Protein AF-A0A812NW18-F1 (afdb_monomer_lite)

Structure (mmCIF, N/CA/C/O backbone):
data_AF-A0A812NW18-F1
#
_entry.id   AF-A0A812NW18-F1
#
loop_
_atom_site.group_PDB
_atom_site.id
_atom_site.type_symbol
_atom_site.label_atom_id
_atom_site.label_alt_id
_atom_site.label_comp_id
_atom_site.label_asym_id
_atom_site.label_entity_id
_atom_site.label_seq_id
_atom_site.pdbx_PDB_ins_code
_atom_site.Cartn_x
_atom_site.Cartn_y
_atom_site.Cartn_z
_atom_site.occupancy
_atom_site.B_iso_or_equiv
_atom_site.auth_seq_id
_atom_site.auth_comp_id
_atom_site.auth_asym_id
_atom_site.auth_atom_id
_atom_site.pdbx_PDB_model_num
ATOM 1 N N . MET A 1 1 ? 3.465 5.491 26.038 1.00 51.78 1 MET A N 1
ATOM 2 C CA . MET A 1 1 ? 4.762 5.445 26.756 1.00 51.78 1 MET A CA 1
ATOM 3 C C . MET A 1 1 ? 4.554 4.646 28.031 1.00 51.78 1 MET A C 1
ATOM 5 O O . MET A 1 1 ? 3.564 4.897 28.698 1.00 51.78 1 MET A O 1
ATOM 9 N N . THR A 1 2 ? 5.382 3.649 28.348 1.00 54.34 2 THR A N 1
ATOM 10 C CA . THR A 1 2 ? 5.263 2.959 29.645 1.00 54.34 2 THR A CA 1
ATOM 11 C C . THR A 1 2 ? 6.232 3.608 30.607 1.00 54.34 2 THR A C 1
ATOM 13 O O . THR A 1 2 ? 7.411 3.721 30.298 1.00 54.34 2 THR A O 1
ATOM 16 N N . ALA A 1 3 ? 5.754 4.043 31.760 1.00 58.03 3 ALA A N 1
ATOM 17 C CA . ALA A 1 3 ? 6.538 4.923 32.607 1.00 58.03 3 ALA A CA 1
ATOM 18 C C . ALA A 1 3 ? 7.712 4.228 33.348 1.00 58.03 3 ALA A C 1
ATOM 20 O O . ALA A 1 3 ? 8.615 4.908 33.814 1.00 58.03 3 ALA A O 1
ATOM 21 N N . GLN A 1 4 ? 7.802 2.887 33.301 1.00 63.22 4 GLN A N 1
ATOM 22 C CA . GLN A 1 4 ? 8.951 2.071 33.760 1.00 63.22 4 GLN A CA 1
ATOM 23 C C . GLN A 1 4 ? 10.207 2.141 32.859 1.00 63.22 4 GLN A C 1
ATOM 25 O O . GLN A 1 4 ? 11.144 1.357 33.018 1.00 63.22 4 GLN A O 1
ATOM 30 N N . GLU A 1 5 ? 10.218 2.995 31.840 1.00 73.50 5 GLU A N 1
ATOM 31 C CA . GLU A 1 5 ? 11.325 3.086 30.887 1.00 73.50 5 GLU A CA 1
ATOM 32 C C . GLU A 1 5 ? 12.538 3.833 31.470 1.00 73.50 5 GLU A C 1
ATOM 34 O O . GLU A 1 5 ? 12.393 4.742 32.289 1.00 73.50 5 GLU A O 1
ATOM 39 N N . SER A 1 6 ? 13.750 3.449 31.041 1.00 80.44 6 SER A N 1
ATOM 40 C CA . SER A 1 6 ? 14.982 4.145 31.436 1.00 80.44 6 SER A CA 1
ATOM 41 C C . SER A 1 6 ? 14.995 5.581 30.911 1.00 80.44 6 SER A C 1
ATOM 43 O O . SER A 1 6 ? 14.313 5.892 29.929 1.00 80.44 6 SER A O 1
ATOM 45 N N . PHE A 1 7 ? 15.821 6.442 31.514 1.00 82.44 7 PHE A N 1
ATOM 46 C CA . PHE A 1 7 ? 15.971 7.829 31.068 1.00 82.44 7 PHE A CA 1
ATOM 47 C C . PHE A 1 7 ? 16.312 7.921 29.570 1.00 82.44 7 PHE A C 1
ATOM 49 O O . PHE A 1 7 ? 15.701 8.698 28.850 1.00 82.44 7 PHE A O 1
ATOM 56 N N . GLU A 1 8 ? 17.209 7.074 29.057 1.00 82.38 8 GLU A N 1
ATOM 57 C CA . GLU A 1 8 ? 17.593 7.110 27.634 1.00 82.38 8 GLU A CA 1
ATOM 58 C C . GLU A 1 8 ? 16.421 6.729 26.723 1.00 82.38 8 GLU A C 1
ATOM 60 O O . GLU A 1 8 ? 16.271 7.254 25.619 1.00 82.38 8 GLU A O 1
ATOM 65 N N . THR A 1 9 ? 15.582 5.801 27.189 1.00 84.12 9 THR A N 1
ATOM 66 C CA . THR A 1 9 ? 14.423 5.335 26.429 1.00 84.12 9 THR A CA 1
ATOM 67 C C . THR A 1 9 ? 13.355 6.421 26.363 1.00 84.12 9 THR A C 1
ATOM 69 O O . THR A 1 9 ? 12.805 6.657 25.286 1.00 84.12 9 THR A O 1
ATOM 72 N N . ILE A 1 10 ? 13.065 7.092 27.484 1.00 85.88 10 ILE A N 1
ATOM 73 C CA . ILE A 1 10 ? 12.075 8.173 27.492 1.00 85.88 10 ILE A CA 1
ATOM 74 C C . ILE A 1 10 ? 12.603 9.410 26.758 1.00 85.88 10 ILE A C 1
ATOM 76 O O . ILE A 1 10 ? 11.870 9.980 25.953 1.00 85.88 10 ILE A O 1
ATOM 80 N N . GLN A 1 11 ? 13.889 9.742 26.926 1.00 87.44 11 GLN A N 1
ATOM 81 C CA . GLN A 1 11 ? 14.554 10.835 26.218 1.00 87.44 11 GLN A CA 1
ATOM 82 C C . GLN A 1 11 ? 14.442 10.648 24.705 1.00 87.44 11 GLN A C 1
ATOM 84 O O . GLN A 1 11 ? 13.930 11.525 24.025 1.00 87.44 11 GLN A O 1
ATOM 89 N N . SER A 1 12 ? 14.815 9.480 24.170 1.00 87.31 12 SER A N 1
ATOM 90 C CA . SER A 1 12 ? 14.732 9.226 22.724 1.00 87.31 12 SER A CA 1
ATOM 91 C C . SER A 1 12 ? 13.312 9.402 22.166 1.00 87.31 12 SER A C 1
ATOM 93 O O . SER A 1 12 ? 13.140 9.821 21.016 1.00 87.31 12 SER A O 1
ATOM 95 N N . LYS A 1 13 ? 12.285 9.086 22.962 1.00 88.12 13 LYS A N 1
ATOM 96 C CA . LYS A 1 13 ? 10.887 9.284 22.565 1.00 88.12 13 LYS A CA 1
ATOM 97 C C . LYS A 1 13 ? 10.479 10.751 22.624 1.00 88.12 13 LYS A C 1
ATOM 99 O O . LYS A 1 13 ? 9.786 11.201 21.715 1.00 88.12 13 LYS A O 1
ATOM 104 N N . PHE A 1 14 ? 10.905 11.477 23.656 1.00 91.19 14 PHE A N 1
ATOM 105 C CA . PHE A 1 14 ? 10.688 12.918 23.756 1.00 91.19 14 PHE A CA 1
ATOM 106 C C . PHE A 1 14 ? 11.392 13.656 22.626 1.00 91.19 14 PHE A C 1
ATOM 108 O O . PHE A 1 14 ? 10.733 14.440 21.961 1.00 91.19 14 PHE A O 1
ATOM 115 N N . ASP A 1 15 ? 12.642 13.316 22.315 1.00 91.69 15 ASP A N 1
ATOM 116 C CA . ASP A 1 15 ? 13.401 13.905 21.208 1.00 91.69 15 ASP A CA 1
ATOM 117 C C . ASP A 1 15 ? 12.676 13.714 19.867 1.00 91.69 15 ASP A C 1
ATOM 119 O O . ASP A 1 15 ? 12.587 14.635 19.060 1.00 91.69 15 ASP A O 1
ATOM 123 N N . THR A 1 16 ? 12.091 12.533 19.633 1.00 91.12 16 THR A N 1
ATOM 124 C CA . THR A 1 16 ? 11.327 12.265 18.400 1.00 91.12 16 THR A CA 1
ATOM 125 C C . THR A 1 16 ? 10.099 13.175 18.288 1.00 91.12 16 THR A C 1
ATOM 127 O O . THR A 1 16 ? 9.814 13.703 17.214 1.00 91.12 16 THR A O 1
ATOM 130 N N . PHE A 1 17 ? 9.372 13.368 19.391 1.00 90.38 17 PHE A N 1
ATOM 131 C CA . PHE A 1 17 ? 8.205 14.251 19.437 1.00 90.38 17 PHE A CA 1
ATOM 132 C C . PHE A 1 17 ? 8.601 15.733 19.329 1.00 90.38 17 PHE A C 1
ATOM 134 O O . PHE A 1 17 ? 8.029 16.470 18.529 1.00 90.38 17 PHE A O 1
ATOM 141 N N . HIS A 1 18 ? 9.617 16.137 20.089 1.00 95.88 18 HIS A N 1
ATOM 142 C CA . HIS A 1 18 ? 10.209 17.474 20.139 1.00 95.88 18 HIS A CA 1
ATOM 143 C C . HIS A 1 18 ? 10.646 17.941 18.748 1.00 95.88 18 HIS A C 1
ATOM 145 O O . HIS A 1 18 ? 10.137 18.938 18.237 1.00 95.88 18 HIS A O 1
ATOM 151 N N . VAL A 1 19 ? 11.484 17.158 18.062 1.00 94.44 19 VAL A N 1
ATOM 152 C CA . VAL A 1 19 ? 11.939 17.469 16.695 1.00 94.44 19 VAL A CA 1
ATOM 153 C C . VAL A 1 19 ? 10.773 17.514 15.700 1.00 94.44 19 VAL A C 1
ATOM 155 O O . VAL A 1 19 ? 10.776 18.324 14.768 1.00 94.44 19 VAL A O 1
ATOM 158 N N . GLY A 1 20 ? 9.748 16.681 15.898 1.00 93.69 20 GLY A N 1
ATOM 159 C CA . GLY A 1 20 ? 8.535 16.703 15.082 1.00 93.69 20 GLY A CA 1
ATOM 160 C C . GLY A 1 20 ? 7.824 18.058 15.118 1.00 93.69 20 GLY A C 1
ATOM 161 O O . GLY A 1 20 ? 7.426 18.566 14.075 1.00 93.69 20 GLY A O 1
ATOM 162 N N . ILE A 1 21 ? 7.706 18.689 16.287 1.00 94.31 21 ILE A N 1
ATOM 163 C CA . ILE A 1 21 ? 7.068 20.010 16.393 1.00 94.31 21 ILE A CA 1
ATOM 164 C C . ILE A 1 21 ? 7.940 21.102 15.771 1.00 94.31 21 ILE A C 1
ATOM 166 O O . ILE A 1 21 ? 7.423 21.912 15.007 1.00 94.31 21 ILE A O 1
ATOM 170 N N . HIS A 1 22 ? 9.254 21.080 16.005 1.00 96.75 22 HIS A N 1
ATOM 171 C CA . HIS A 1 22 ? 10.187 22.005 15.350 1.00 96.75 22 HIS A CA 1
ATOM 172 C C . HIS A 1 22 ? 10.054 21.988 13.820 1.00 96.75 22 HIS A C 1
ATOM 174 O O . HIS A 1 22 ? 9.924 23.032 13.183 1.00 96.75 22 HIS A O 1
ATOM 180 N N . THR A 1 23 ? 10.048 20.790 13.232 1.00 94.69 23 THR A N 1
ATOM 181 C CA . THR A 1 23 ? 9.949 20.617 11.775 1.00 94.69 23 THR A CA 1
ATOM 182 C C . THR A 1 23 ? 8.574 20.982 11.222 1.00 94.69 23 THR A C 1
ATOM 184 O O . THR A 1 23 ? 8.502 21.562 10.141 1.00 94.69 23 THR A O 1
ATOM 187 N N . ASN A 1 24 ? 7.498 20.694 11.959 1.00 93.94 24 ASN A N 1
ATOM 188 C CA . ASN A 1 24 ? 6.132 20.960 11.507 1.00 93.94 24 ASN A CA 1
ATOM 189 C C . ASN A 1 24 ? 5.719 22.434 11.622 1.00 93.94 24 ASN A C 1
ATOM 191 O O . ASN A 1 24 ? 4.969 22.895 10.769 1.00 93.94 24 ASN A O 1
ATOM 195 N N . VAL A 1 25 ? 6.189 23.169 12.639 1.00 95.31 25 VAL A N 1
ATOM 196 C CA . VAL A 1 25 ? 5.916 24.617 12.762 1.00 95.31 25 VAL A CA 1
ATOM 197 C C . VAL A 1 25 ? 6.655 25.409 11.674 1.00 95.31 25 VAL A C 1
ATOM 199 O O . VAL A 1 25 ? 6.145 26.408 11.177 1.00 95.31 25 VAL A O 1
ATOM 202 N N . GLY A 1 26 ? 7.832 24.947 11.237 1.00 92.69 26 GLY A N 1
ATOM 203 C CA . GLY A 1 26 ? 8.557 25.579 10.132 1.00 92.69 26 GLY A CA 1
ATOM 204 C C . GLY A 1 26 ? 9.276 26.876 10.526 1.00 92.69 26 GLY A C 1
ATOM 205 O O . GLY A 1 26 ? 9.535 27.136 11.697 1.00 92.69 26 GLY A O 1
ATOM 206 N N . GLY A 1 27 ? 9.663 27.689 9.537 1.00 94.88 27 GLY A N 1
ATOM 207 C CA . GLY A 1 27 ? 10.303 28.993 9.768 1.00 94.88 27 GLY A CA 1
ATOM 208 C C . GLY A 1 27 ? 11.560 28.923 10.646 1.00 94.88 27 GLY A C 1
ATOM 209 O O . GLY A 1 27 ? 12.396 28.032 10.479 1.00 94.88 27 GLY A O 1
ATOM 210 N N . ASN A 1 28 ? 11.679 29.852 11.602 1.00 95.56 28 ASN A N 1
ATOM 211 C CA . ASN A 1 28 ? 12.776 29.848 12.575 1.00 95.56 28 ASN A CA 1
ATOM 212 C C . ASN A 1 28 ? 12.737 28.588 13.454 1.00 95.56 28 ASN A C 1
ATOM 214 O O . ASN A 1 28 ? 13.793 28.043 13.758 1.00 95.56 28 ASN A O 1
ATOM 218 N N . MET A 1 29 ? 11.550 28.061 13.789 1.00 96.62 29 MET A N 1
ATOM 219 C CA . MET A 1 29 ? 11.407 26.828 14.577 1.00 96.62 29 MET A CA 1
ATOM 220 C C . MET A 1 29 ? 12.039 25.601 13.907 1.00 96.62 29 MET A C 1
ATOM 222 O O . MET A 1 29 ? 12.579 24.750 14.615 1.00 96.62 29 MET A O 1
ATOM 226 N N . ALA A 1 30 ? 12.045 25.523 12.573 1.00 95.75 30 ALA A N 1
ATOM 227 C CA . ALA A 1 30 ? 12.696 24.432 11.843 1.00 95.75 30 ALA A CA 1
ATOM 228 C C . ALA A 1 30 ? 14.224 24.595 11.723 1.00 95.75 30 ALA A C 1
ATOM 230 O O . ALA A 1 30 ? 14.924 23.607 11.485 1.00 95.75 30 ALA A O 1
ATOM 231 N N . ASN A 1 31 ? 14.758 25.810 11.901 1.00 95.62 31 ASN A N 1
ATOM 232 C CA . ASN A 1 31 ? 16.195 26.074 11.859 1.00 95.62 31 ASN A CA 1
ATOM 233 C C . ASN A 1 31 ? 16.796 26.057 13.274 1.00 95.62 31 ASN A C 1
ATOM 235 O O . ASN A 1 31 ? 16.751 27.057 13.979 1.00 95.62 31 ASN A O 1
ATOM 239 N N . LEU A 1 32 ? 17.390 24.933 13.691 1.00 91.31 32 LEU A N 1
ATOM 240 C CA . LEU A 1 32 ? 17.883 24.719 15.067 1.00 91.31 32 LEU A CA 1
ATOM 241 C C . LEU A 1 32 ? 18.728 25.867 15.676 1.00 91.31 32 LEU A C 1
ATOM 243 O O . LEU A 1 32 ? 18.532 26.158 16.853 1.00 91.31 32 LEU A O 1
ATOM 247 N N . PRO A 1 33 ? 19.654 26.535 14.954 1.00 95.00 33 PRO A N 1
ATOM 248 C CA . PRO A 1 33 ? 20.398 27.675 15.500 1.00 95.00 33 PRO A CA 1
ATOM 249 C C . PRO A 1 33 ? 19.521 28.902 15.791 1.00 95.00 33 PRO A C 1
ATOM 251 O O . PRO A 1 33 ? 19.796 29.636 16.737 1.00 95.00 33 PRO A O 1
ATOM 254 N N . ASP A 1 34 ? 18.461 29.097 15.006 1.00 96.44 34 ASP A N 1
ATOM 255 C CA . ASP A 1 34 ? 17.588 30.272 15.067 1.00 96.44 34 ASP A CA 1
ATOM 256 C C . ASP A 1 34 ? 16.270 29.992 15.797 1.00 96.44 34 ASP A C 1
ATOM 258 O O . ASP A 1 34 ? 15.523 30.925 16.087 1.00 96.44 34 ASP A O 1
ATOM 262 N N . SER A 1 35 ? 15.972 28.732 16.136 1.00 97.06 35 SER A N 1
ATOM 263 C CA . SER A 1 35 ? 14.678 28.349 16.711 1.00 97.06 35 SER A CA 1
ATOM 264 C C . SER A 1 35 ? 14.376 29.095 18.000 1.00 97.06 35 SER A C 1
ATOM 266 O O . SER A 1 35 ? 13.245 29.499 18.219 1.00 97.06 35 SER A O 1
ATOM 268 N N . THR A 1 36 ? 15.398 29.367 18.812 1.00 96.94 36 THR A N 1
ATOM 269 C CA . THR A 1 36 ? 15.274 30.136 20.064 1.00 96.94 36 THR A CA 1
ATOM 270 C C . THR A 1 36 ? 14.811 31.587 19.881 1.00 96.94 36 THR A C 1
ATOM 272 O O . THR A 1 36 ? 14.375 32.206 20.854 1.00 96.94 36 THR A O 1
ATOM 275 N N . LEU A 1 37 ? 14.898 32.137 18.663 1.00 96.19 37 LEU A N 1
ATOM 276 C CA . LEU A 1 37 ? 14.441 33.491 18.332 1.00 96.19 37 LEU A CA 1
ATOM 277 C C . LEU A 1 37 ? 12.921 33.565 18.132 1.00 96.19 37 LEU A C 1
ATOM 279 O O . LEU A 1 37 ? 12.360 34.661 18.135 1.00 96.19 37 LEU A O 1
ATOM 283 N N . ASP A 1 38 ? 12.257 32.424 17.944 1.00 97.00 38 ASP A N 1
ATOM 284 C CA . ASP A 1 38 ? 10.807 32.338 17.820 1.00 97.00 38 ASP A CA 1
ATOM 285 C C . ASP A 1 38 ? 10.160 32.220 19.216 1.00 97.00 38 ASP A C 1
ATOM 287 O O . ASP A 1 38 ? 10.502 31.304 19.963 1.00 97.00 38 ASP A O 1
ATOM 291 N N . PRO A 1 39 ? 9.210 33.087 19.617 1.00 95.50 39 PRO A N 1
ATOM 292 C CA . PRO A 1 39 ? 8.516 32.953 20.902 1.00 95.50 39 PRO A CA 1
ATOM 293 C C . PRO A 1 39 ? 7.830 31.592 21.105 1.00 95.50 39 PRO A C 1
ATOM 295 O O . PRO A 1 39 ? 7.701 31.135 22.246 1.00 95.50 39 PRO A O 1
ATOM 298 N N . VAL A 1 40 ? 7.419 30.922 20.018 1.00 95.38 40 VAL A N 1
ATOM 299 C CA . VAL A 1 40 ? 6.824 29.576 20.057 1.00 95.38 40 VAL A CA 1
ATOM 300 C C . VAL A 1 40 ? 7.807 28.547 20.613 1.00 95.38 40 VAL A C 1
ATOM 302 O O . VAL A 1 40 ? 7.374 27.588 21.251 1.00 95.38 40 VAL A O 1
ATOM 305 N N . PHE A 1 41 ? 9.115 28.766 20.468 1.00 97.06 41 PHE A N 1
ATOM 306 C CA . PHE A 1 41 ? 10.153 27.902 21.027 1.00 97.06 41 PHE A CA 1
ATOM 307 C C . PHE A 1 41 ? 9.966 27.678 22.523 1.00 97.06 41 PHE A C 1
ATOM 309 O O . PHE A 1 41 ? 9.915 26.540 22.984 1.00 97.06 41 PHE A O 1
ATOM 316 N N . TRP A 1 42 ? 9.807 28.760 23.282 1.00 95.81 42 TRP A N 1
ATOM 317 C CA . TRP A 1 42 ? 9.693 28.692 24.737 1.00 95.81 42 TRP A CA 1
ATOM 318 C C . TRP A 1 42 ? 8.356 28.094 25.177 1.00 95.81 42 TRP A C 1
ATOM 320 O O . TRP A 1 42 ? 8.314 27.343 26.150 1.00 95.81 42 TRP A O 1
ATOM 330 N N . LEU A 1 43 ? 7.276 28.352 24.431 1.00 95.19 43 LEU A N 1
ATOM 331 C CA . LEU A 1 43 ? 5.978 27.713 24.671 1.00 95.19 43 LEU A CA 1
ATOM 332 C C . LEU A 1 43 ? 6.046 26.200 24.430 1.00 95.19 43 LEU A C 1
ATOM 334 O O . LEU A 1 43 ? 5.572 25.417 25.252 1.00 95.19 43 LEU A O 1
ATOM 338 N N . HIS A 1 44 ? 6.671 25.788 23.327 1.00 95.06 44 HIS A N 1
ATOM 339 C CA . HIS A 1 44 ? 6.877 24.386 22.989 1.00 95.06 44 HIS A CA 1
ATOM 340 C C . HIS A 1 44 ? 7.743 23.674 24.035 1.00 95.06 44 HIS A C 1
ATOM 342 O O . HIS A 1 44 ? 7.362 22.614 24.535 1.00 95.06 44 HIS A O 1
ATOM 348 N N . HIS A 1 45 ? 8.870 24.276 24.417 1.00 95.56 45 HIS A N 1
ATOM 349 C CA . HIS A 1 45 ? 9.760 23.719 25.431 1.00 95.56 45 HIS A CA 1
ATOM 350 C C . HIS A 1 45 ? 9.107 23.646 26.816 1.00 95.56 45 HIS A C 1
ATOM 352 O O . HIS A 1 45 ? 9.314 22.658 27.511 1.00 95.56 45 HIS A O 1
ATOM 358 N N . GLY A 1 46 ? 8.210 24.573 27.169 1.00 93.75 46 GLY A N 1
ATOM 359 C CA . GLY A 1 46 ? 7.410 24.460 28.393 1.00 93.75 46 GLY A CA 1
ATOM 360 C C . GLY A 1 46 ? 6.542 23.192 28.449 1.00 93.75 46 GLY A C 1
ATOM 361 O O . GLY A 1 46 ? 6.346 22.629 29.528 1.00 93.75 46 GLY A O 1
ATOM 362 N N . VAL A 1 47 ? 6.063 22.699 27.298 1.00 92.44 47 VAL A N 1
ATOM 363 C CA . VAL A 1 47 ? 5.336 21.416 27.196 1.00 92.44 47 VAL A CA 1
ATOM 364 C C . VAL A 1 47 ? 6.288 20.224 27.308 1.00 92.44 47 VAL A C 1
ATOM 366 O O . VAL A 1 47 ? 5.954 19.230 27.954 1.00 92.44 47 VAL A O 1
ATOM 369 N N . VAL A 1 48 ? 7.480 20.310 26.714 1.00 93.81 48 VAL A N 1
ATOM 370 C CA . VAL A 1 48 ? 8.512 19.267 26.849 1.00 93.81 48 VAL A CA 1
ATOM 371 C C . VAL A 1 48 ? 8.939 19.124 28.316 1.00 93.81 48 VAL A C 1
ATOM 373 O O . VAL A 1 48 ? 8.973 18.008 28.841 1.00 93.81 48 VAL A O 1
ATOM 376 N N . ASP A 1 49 ? 9.159 20.244 29.002 1.00 90.69 49 ASP A N 1
ATOM 377 C CA . ASP A 1 49 ? 9.505 20.296 30.426 1.00 90.69 49 ASP A CA 1
ATOM 378 C C . ASP A 1 49 ? 8.374 19.752 31.307 1.00 90.69 49 ASP A C 1
ATOM 380 O O . ASP A 1 49 ? 8.625 19.020 32.270 1.00 90.69 49 ASP A O 1
ATOM 384 N N . PHE A 1 50 ? 7.117 20.023 30.939 1.00 90.94 50 PHE A N 1
ATOM 385 C CA . PHE A 1 50 ? 5.947 19.439 31.593 1.00 90.94 50 PHE A CA 1
ATOM 386 C C . PHE A 1 50 ? 5.942 17.912 31.485 1.00 90.94 50 PHE A C 1
ATOM 388 O O . PHE A 1 50 ? 5.791 17.217 32.492 1.00 90.94 50 PHE A O 1
ATOM 395 N N . MET A 1 51 ? 6.146 17.371 30.279 1.00 90.38 51 MET A N 1
ATOM 396 C CA . MET A 1 51 ? 6.187 15.921 30.053 1.00 90.38 51 MET A CA 1
ATOM 397 C C . MET A 1 51 ? 7.327 15.255 30.831 1.00 90.38 51 MET A C 1
ATOM 399 O O . MET A 1 51 ? 7.159 14.152 31.362 1.00 90.38 51 MET A O 1
ATOM 403 N N . PHE A 1 52 ? 8.475 15.927 30.927 1.00 89.06 52 PHE A N 1
ATOM 404 C CA . PHE A 1 52 ? 9.610 15.448 31.704 1.00 89.06 52 PHE A CA 1
ATOM 405 C C . PHE A 1 52 ? 9.338 15.472 33.208 1.00 89.06 52 PHE A C 1
ATOM 407 O O . PHE A 1 52 ? 9.496 14.444 33.870 1.00 89.06 52 PHE A O 1
ATOM 414 N N . THR A 1 53 ? 8.821 16.586 33.723 1.00 88.06 53 THR A N 1
ATOM 415 C CA . THR A 1 53 ? 8.420 16.735 35.130 1.00 88.06 53 THR A CA 1
ATOM 416 C C . THR A 1 53 ? 7.389 15.677 35.526 1.00 88.06 53 THR A C 1
ATOM 418 O O . THR A 1 53 ? 7.499 15.046 36.579 1.00 88.06 53 THR A O 1
ATOM 421 N N . PHE A 1 54 ? 6.427 15.403 34.641 1.00 87.56 54 PHE A N 1
ATOM 422 C CA . PHE A 1 54 ? 5.436 14.348 34.830 1.00 87.56 54 PHE A CA 1
ATOM 423 C C . PHE A 1 54 ? 6.076 12.956 34.950 1.00 87.56 54 PHE A C 1
ATOM 425 O O . PHE A 1 54 ? 5.738 12.191 35.856 1.00 87.56 54 PHE A O 1
ATOM 432 N N . TRP A 1 55 ? 7.022 12.618 34.068 1.00 87.19 55 TRP A N 1
ATOM 433 C CA . TRP A 1 55 ? 7.754 11.351 34.153 1.00 87.19 55 TRP A CA 1
ATOM 434 C C . TRP A 1 55 ? 8.546 11.235 35.465 1.00 87.19 55 TRP A C 1
ATOM 436 O O . TRP A 1 55 ? 8.537 10.171 36.088 1.00 87.19 55 TRP A O 1
ATOM 446 N N . GLN A 1 56 ? 9.170 12.320 35.931 1.00 85.88 56 GLN A N 1
ATOM 447 C CA . GLN A 1 56 ? 9.909 12.327 37.198 1.00 85.88 56 GLN A CA 1
ATOM 448 C C . GLN A 1 56 ? 9.001 12.104 38.411 1.00 85.88 56 GLN A C 1
ATOM 450 O O . GLN A 1 56 ? 9.322 11.274 39.267 1.00 85.88 56 GLN A O 1
ATOM 455 N N . ALA A 1 57 ? 7.853 12.783 38.458 1.00 84.69 57 ALA A N 1
ATOM 456 C CA . ALA A 1 57 ? 6.850 12.589 39.502 1.00 84.69 57 ALA A CA 1
ATOM 457 C C . ALA A 1 57 ? 6.327 11.144 39.515 1.00 84.69 57 ALA A C 1
ATOM 459 O O . ALA A 1 57 ? 6.225 10.516 40.572 1.00 84.69 57 ALA A O 1
ATOM 460 N N . TRP A 1 58 ? 6.052 10.577 38.333 1.00 84.88 58 TRP A N 1
ATOM 461 C CA . TRP A 1 58 ? 5.628 9.184 38.213 1.00 84.88 58 TRP A CA 1
ATOM 462 C C . TRP A 1 58 ? 6.692 8.215 38.742 1.00 84.88 58 TRP A C 1
ATOM 464 O O . TRP A 1 58 ? 6.357 7.307 39.507 1.00 84.88 58 TRP A O 1
ATOM 474 N N . GLN A 1 59 ? 7.962 8.413 38.375 1.00 83.69 59 GLN A N 1
ATOM 475 C CA . GLN A 1 59 ? 9.063 7.562 38.838 1.00 83.69 59 GLN A CA 1
ATOM 476 C C . GLN A 1 59 ? 9.215 7.620 40.358 1.00 83.69 59 GLN A C 1
ATOM 478 O O . GLN A 1 59 ? 9.305 6.581 41.014 1.00 83.69 59 GLN A O 1
ATOM 483 N N . HIS A 1 60 ? 9.161 8.827 40.927 1.00 82.62 60 HIS A N 1
ATOM 484 C CA . HIS A 1 60 ? 9.212 9.019 42.371 1.00 82.62 60 HIS A CA 1
ATOM 485 C C . HIS A 1 60 ? 8.082 8.263 43.088 1.00 82.62 60 HIS A C 1
ATOM 487 O O . HIS A 1 60 ? 8.344 7.521 44.036 1.00 82.62 60 HIS A O 1
ATOM 493 N N . ASN A 1 61 ? 6.847 8.383 42.595 1.00 82.25 61 ASN A N 1
ATOM 494 C CA . ASN A 1 61 ? 5.675 7.761 43.214 1.00 82.25 61 ASN A CA 1
ATOM 495 C C . ASN A 1 61 ? 5.664 6.225 43.112 1.00 82.25 61 ASN A C 1
ATOM 497 O O . ASN A 1 61 ? 5.132 5.565 44.003 1.00 82.25 61 ASN A O 1
ATOM 501 N N . ASN A 1 62 ? 6.228 5.640 42.048 1.00 78.62 62 ASN A N 1
ATOM 502 C CA . ASN A 1 62 ? 6.159 4.191 41.813 1.00 78.62 62 ASN A CA 1
ATOM 503 C C . ASN A 1 62 ? 7.382 3.425 42.319 1.00 78.62 62 ASN A C 1
ATOM 505 O O . ASN A 1 62 ? 7.239 2.323 42.847 1.00 78.62 62 ASN A O 1
ATOM 509 N N . GLU A 1 63 ? 8.583 3.977 42.155 1.00 75.38 63 GLU A N 1
ATOM 510 C CA . GLU A 1 63 ? 9.821 3.277 42.511 1.00 75.38 63 GLU A CA 1
ATOM 511 C C . GLU A 1 63 ? 10.389 3.736 43.862 1.00 75.38 63 GLU A C 1
ATOM 513 O O . GLU A 1 63 ? 11.386 3.170 44.315 1.00 75.38 63 GLU A O 1
ATOM 518 N N . GLN A 1 64 ? 9.785 4.755 44.500 1.00 63.69 64 GLN A N 1
ATOM 519 C CA . GLN A 1 64 ? 10.248 5.412 45.741 1.00 63.69 64 GLN A CA 1
ATOM 520 C C . GLN A 1 64 ? 11.718 5.852 45.707 1.00 63.69 64 GLN A C 1
ATOM 522 O O . GLN A 1 64 ? 12.319 6.194 46.725 1.00 63.69 64 GLN A O 1
ATOM 527 N N . THR A 1 65 ? 12.325 5.848 44.526 1.00 62.84 65 THR A N 1
ATOM 528 C CA . THR A 1 65 ? 13.675 6.321 44.303 1.00 62.84 65 THR A CA 1
ATOM 529 C C . THR A 1 65 ? 13.572 7.432 43.292 1.00 62.84 65 THR A C 1
ATOM 531 O O . THR A 1 65 ? 12.951 7.284 42.242 1.00 62.84 65 THR A O 1
ATOM 534 N N . HIS A 1 66 ? 14.146 8.581 43.640 1.00 63.84 66 HIS A N 1
ATOM 535 C CA . HIS A 1 66 ? 14.288 9.656 42.680 1.00 63.84 66 HIS A CA 1
ATOM 536 C C . HIS A 1 66 ? 14.976 9.080 41.434 1.00 63.84 66 HIS A C 1
ATOM 538 O O . HIS A 1 66 ? 15.957 8.339 41.615 1.00 63.84 66 HIS A O 1
ATOM 544 N N . PRO A 1 67 ? 14.525 9.409 40.208 1.00 62.41 67 PRO A N 1
ATOM 545 C CA . PRO A 1 67 ? 15.246 9.102 38.980 1.00 62.41 67 PRO A CA 1
ATOM 546 C C . PRO A 1 67 ? 16.531 9.941 38.943 1.00 62.41 67 PRO A C 1
ATOM 548 O O . PRO A 1 67 ? 16.736 10.825 38.126 1.00 62.41 67 PRO A O 1
ATOM 551 N N . THR A 1 68 ? 17.418 9.696 39.899 1.00 58.84 68 THR A N 1
ATOM 552 C CA . THR A 1 68 ? 18.831 9.979 39.757 1.00 58.84 68 THR A CA 1
ATOM 553 C C . THR A 1 68 ? 19.313 9.124 38.597 1.00 58.84 68 THR A C 1
ATOM 555 O O . THR A 1 68 ? 18.829 8.007 38.404 1.00 58.84 68 THR A O 1
ATOM 558 N N . CYS A 1 69 ? 20.233 9.673 37.809 1.00 56.94 69 CYS A N 1
ATOM 559 C CA . CYS A 1 69 ? 20.844 9.105 36.610 1.00 56.94 69 CYS A CA 1
ATOM 560 C C . CYS A 1 69 ? 21.502 7.719 36.795 1.00 56.94 69 CYS A C 1
ATOM 562 O O . CYS A 1 69 ? 22.682 7.547 36.497 1.00 56.94 69 CYS A O 1
ATOM 564 N N . ARG A 1 70 ? 20.788 6.694 37.266 1.00 54.12 70 ARG A N 1
ATOM 565 C CA . ARG A 1 70 ? 21.337 5.351 37.479 1.00 54.12 70 ARG A CA 1
ATOM 566 C C . ARG A 1 70 ? 21.773 4.692 36.172 1.00 54.12 70 ARG A C 1
ATOM 568 O O . ARG A 1 70 ? 22.623 3.810 36.218 1.00 54.12 70 ARG A O 1
ATOM 575 N N . SER A 1 71 ? 21.215 5.100 35.029 1.00 57.91 71 SER A N 1
ATOM 576 C CA . SER A 1 71 ? 21.531 4.513 33.718 1.00 57.91 71 SER A CA 1
ATOM 577 C C . SER A 1 71 ? 22.220 5.454 32.732 1.00 57.91 71 SER A C 1
ATOM 579 O O . SER A 1 71 ? 22.759 4.973 31.737 1.00 57.91 71 SER A O 1
ATOM 581 N N . CYS A 1 72 ? 22.252 6.762 32.994 1.00 67.62 72 CYS A N 1
ATOM 582 C CA . CYS A 1 72 ? 22.688 7.708 31.977 1.00 67.62 72 CYS A CA 1
ATOM 583 C C . CYS A 1 72 ? 24.209 7.838 31.966 1.00 67.62 72 CYS A C 1
ATOM 585 O O . CYS A 1 72 ? 24.815 8.498 32.812 1.00 67.62 72 CYS A O 1
ATOM 587 N N . SER A 1 73 ? 24.822 7.250 30.939 1.00 75.25 73 SER A N 1
ATOM 588 C CA . SER A 1 73 ? 26.264 7.314 30.677 1.00 75.25 73 SER A CA 1
ATOM 589 C C . SER A 1 73 ? 26.787 8.739 30.476 1.00 75.25 73 SER A C 1
ATOM 591 O O . SER A 1 73 ? 27.991 8.969 30.557 1.00 75.25 73 SER A O 1
ATOM 593 N N . THR A 1 74 ? 25.895 9.698 30.224 1.00 79.12 74 THR A N 1
ATOM 594 C CA . THR A 1 74 ? 26.256 11.066 29.854 1.00 79.12 74 THR A CA 1
ATOM 595 C C . THR A 1 74 ? 25.842 12.122 30.888 1.00 79.12 74 THR A C 1
ATOM 597 O O . THR A 1 74 ? 26.162 13.297 30.727 1.00 79.12 74 THR A O 1
ATOM 600 N N . CYS A 1 75 ? 25.208 11.724 31.995 1.00 79.62 75 CYS A N 1
ATOM 601 C CA . CYS A 1 75 ? 24.702 12.655 33.010 1.00 79.62 75 CYS A CA 1
ATOM 602 C C . CYS A 1 75 ? 25.788 13.489 33.706 1.00 79.62 75 CYS A C 1
ATOM 604 O O . CYS A 1 75 ? 25.550 14.641 34.058 1.00 79.62 75 CYS A O 1
ATOM 606 N N . ASN A 1 76 ? 26.990 12.931 33.863 1.00 83.31 76 ASN A N 1
ATOM 607 C CA . ASN A 1 76 ? 28.116 13.642 34.470 1.00 83.31 76 ASN A CA 1
ATOM 608 C C . ASN A 1 76 ? 28.801 14.614 33.498 1.00 83.31 76 ASN A C 1
ATOM 610 O O . ASN A 1 76 ? 29.697 15.349 33.905 1.00 83.31 76 ASN A O 1
ATOM 614 N N . GLN A 1 77 ? 28.422 14.616 32.215 1.00 85.75 77 GLN A N 1
ATOM 615 C CA . GLN A 1 77 ? 28.972 15.580 31.272 1.00 85.75 77 GLN A CA 1
ATOM 616 C C . GLN A 1 77 ? 28.356 16.960 31.541 1.00 85.75 77 GLN A C 1
ATOM 618 O O . GLN A 1 77 ? 27.125 17.058 31.645 1.00 85.75 77 GLN A O 1
ATOM 623 N N . PRO A 1 78 ? 29.181 18.015 31.645 1.00 87.81 78 PRO A N 1
ATOM 624 C CA . PRO A 1 78 ? 28.683 19.371 31.795 1.00 87.81 78 PRO A CA 1
ATOM 625 C C . PRO A 1 78 ? 27.904 19.790 30.548 1.00 87.81 78 PRO A C 1
ATOM 627 O O . PRO A 1 78 ? 28.264 19.421 29.428 1.00 87.81 78 PRO A O 1
ATOM 630 N N . MET A 1 79 ? 26.839 20.571 30.729 1.00 82.38 79 MET A N 1
ATOM 631 C CA . MET A 1 79 ? 26.183 21.226 29.598 1.00 82.38 79 MET A CA 1
ATOM 632 C C . MET A 1 79 ? 27.150 22.233 28.973 1.00 82.38 79 MET A C 1
ATOM 634 O O . MET A 1 79 ? 27.727 23.050 29.692 1.00 82.38 79 MET A O 1
ATOM 638 N N . THR A 1 80 ? 27.309 22.181 27.647 1.00 80.06 80 THR A N 1
ATOM 639 C CA . THR A 1 80 ? 28.359 22.888 26.892 1.00 80.06 80 THR A CA 1
ATOM 640 C C . THR A 1 80 ? 28.459 24.380 27.216 1.00 80.06 80 THR A C 1
ATOM 642 O O . THR A 1 80 ? 29.560 24.916 27.239 1.00 80.06 80 THR A O 1
ATOM 645 N N . TYR A 1 81 ? 27.332 25.043 27.497 1.00 83.06 81 TYR A N 1
ATOM 646 C CA . TYR A 1 81 ? 27.299 26.477 27.795 1.00 83.06 81 TYR A CA 1
ATOM 647 C C . TYR A 1 81 ? 27.368 26.810 29.295 1.00 83.06 81 TYR A C 1
ATOM 649 O O . TYR A 1 81 ? 27.992 27.790 29.684 1.00 83.06 81 TYR A O 1
ATOM 657 N N . TYR A 1 82 ? 26.749 25.993 30.151 1.00 81.69 82 TYR A N 1
ATOM 658 C CA . TYR A 1 82 ? 26.597 26.315 31.575 1.00 81.69 82 TYR A CA 1
ATOM 659 C C . TYR A 1 82 ? 27.726 25.769 32.451 1.00 81.69 82 TYR A C 1
ATOM 661 O O . TYR A 1 82 ? 27.860 26.191 33.593 1.00 81.69 82 TYR A O 1
ATOM 669 N N . GLY A 1 83 ? 28.522 24.809 31.963 1.00 89.12 83 GLY A N 1
ATOM 670 C CA . GLY A 1 83 ? 29.615 24.210 32.741 1.00 89.12 83 GLY A CA 1
ATOM 671 C C . GLY A 1 83 ? 29.152 23.386 33.951 1.00 89.12 83 GLY A C 1
ATOM 672 O O . GLY A 1 83 ? 29.973 22.938 34.745 1.00 89.12 83 GLY A O 1
ATOM 673 N N . VAL A 1 84 ? 27.845 23.162 34.085 1.00 85.75 84 VAL A N 1
ATOM 674 C CA . VAL A 1 84 ? 27.225 22.422 35.184 1.00 85.75 84 VAL A CA 1
ATOM 675 C C . VAL A 1 84 ? 26.821 21.027 34.682 1.00 85.75 84 VAL A C 1
ATOM 677 O O . VAL A 1 84 ? 26.271 20.928 33.577 1.00 85.75 84 VAL A O 1
ATOM 680 N N . PRO A 1 85 ? 27.085 19.944 35.444 1.00 87.88 85 PRO A N 1
ATOM 681 C CA . PRO A 1 85 ? 26.667 18.589 35.086 1.00 87.88 85 PRO A CA 1
ATOM 682 C C . PRO A 1 85 ? 25.167 18.495 34.802 1.00 87.88 85 PRO A C 1
ATOM 684 O O . PRO A 1 85 ? 24.357 19.122 35.480 1.00 87.88 85 PRO A O 1
ATOM 687 N N . ARG A 1 86 ? 24.766 17.661 33.840 1.00 86.56 86 ARG A N 1
ATOM 688 C CA . ARG A 1 86 ? 23.338 17.441 33.549 1.00 86.56 86 ARG A CA 1
ATOM 689 C C . ARG A 1 86 ? 22.558 16.877 34.735 1.00 86.56 86 ARG A C 1
ATOM 691 O O . ARG A 1 86 ? 21.372 17.160 34.847 1.00 86.56 86 ARG A O 1
ATOM 698 N N . THR A 1 87 ? 23.212 16.135 35.633 1.00 85.19 87 THR A N 1
ATOM 699 C CA . THR A 1 87 ? 22.603 15.655 36.889 1.00 85.19 87 THR A CA 1
ATOM 700 C C . THR A 1 87 ? 22.000 16.778 37.722 1.00 85.19 87 THR A C 1
ATOM 702 O O . THR A 1 87 ? 20.959 16.586 38.338 1.00 85.19 87 THR A O 1
ATOM 705 N N . GLU A 1 88 ? 22.637 17.946 37.730 1.00 88.44 88 GLU A N 1
ATOM 706 C CA . GLU A 1 88 ? 22.162 19.105 38.479 1.00 88.44 88 GLU A CA 1
ATOM 707 C C . GLU A 1 88 ? 20.872 19.664 37.872 1.00 88.44 88 GLU A C 1
ATOM 709 O O . GLU A 1 88 ? 19.951 20.007 38.603 1.00 88.44 88 GLU A O 1
ATOM 714 N N . TRP A 1 89 ? 20.765 19.674 36.543 1.00 87.12 89 TRP A N 1
ATOM 715 C CA . TRP A 1 89 ? 19.605 20.201 35.816 1.00 87.12 89 TRP A CA 1
ATOM 716 C C . TRP A 1 89 ? 18.443 19.220 35.688 1.00 87.12 89 TRP A C 1
ATOM 718 O O . TRP A 1 89 ? 17.332 19.641 35.391 1.00 87.12 89 TRP A O 1
ATOM 728 N N . MET A 1 90 ? 18.661 17.933 35.968 1.00 85.94 90 MET A N 1
ATOM 729 C CA . MET A 1 90 ? 17.545 17.006 36.177 1.00 85.94 90 MET A CA 1
ATOM 730 C C . MET A 1 90 ? 16.758 17.334 37.446 1.00 85.94 90 MET A C 1
ATOM 732 O O . MET A 1 90 ? 15.602 16.941 37.554 1.00 85.94 90 MET A O 1
ATOM 736 N N . GLY A 1 91 ? 17.368 18.047 38.393 1.00 87.88 91 GLY A N 1
ATOM 737 C CA . GLY A 1 91 ? 16.717 18.466 39.623 1.00 87.88 91 GLY A CA 1
ATOM 738 C C . GLY A 1 91 ? 16.367 17.331 40.582 1.00 87.88 91 GLY A C 1
ATOM 739 O O . GLY A 1 91 ? 16.744 16.169 40.391 1.00 87.88 91 GLY A O 1
ATOM 740 N N . ARG A 1 92 ? 15.652 17.701 41.644 1.00 87.00 92 ARG A N 1
ATOM 741 C CA . ARG A 1 92 ? 15.129 16.806 42.674 1.00 87.00 92 ARG A CA 1
ATOM 742 C C . ARG A 1 92 ? 13.628 17.022 42.846 1.00 87.00 92 ARG A C 1
ATOM 744 O O . ARG A 1 92 ? 13.198 18.112 43.188 1.00 87.00 92 ARG A O 1
ATOM 751 N N . TRP A 1 93 ? 12.827 15.983 42.665 1.00 88.00 93 TRP A N 1
ATOM 752 C CA . TRP A 1 93 ? 11.408 15.992 42.991 1.00 88.00 93 TRP A CA 1
ATOM 753 C C . TRP A 1 93 ? 11.213 16.218 44.493 1.00 88.00 93 TRP A C 1
ATOM 755 O O . TRP A 1 93 ? 11.685 15.422 45.312 1.00 88.00 93 TRP A O 1
ATOM 765 N N . ASN A 1 94 ? 10.503 17.289 44.835 1.00 89.00 94 ASN A N 1
ATOM 766 C CA . ASN A 1 94 ? 10.051 17.611 46.177 1.00 89.00 94 ASN A CA 1
ATOM 767 C C . ASN A 1 94 ? 8.549 17.317 46.268 1.00 89.00 94 ASN A C 1
ATOM 769 O O . ASN A 1 94 ? 7.719 18.034 45.708 1.00 89.00 94 ASN A O 1
ATOM 773 N N . SER A 1 95 ? 8.204 16.248 46.986 1.00 86.81 95 SER A N 1
ATOM 774 C CA . SER A 1 95 ? 6.822 15.805 47.176 1.00 86.81 95 SER A CA 1
ATOM 775 C C . SER A 1 95 ? 5.989 16.744 48.049 1.00 86.81 95 SER A C 1
ATOM 777 O O . SER A 1 95 ? 4.769 16.727 47.943 1.00 86.81 95 SER A O 1
ATOM 779 N N . GLU A 1 96 ? 6.614 17.544 48.917 1.00 89.75 96 GLU A N 1
ATOM 780 C CA . GLU A 1 96 ? 5.897 18.508 49.763 1.00 89.75 96 GLU A CA 1
ATOM 781 C C . GLU A 1 96 ? 5.412 19.704 48.939 1.00 89.75 96 GLU A C 1
ATOM 783 O O . GLU A 1 96 ? 4.311 20.206 49.156 1.00 89.75 96 GLU A O 1
ATOM 788 N N . LEU A 1 97 ? 6.218 20.124 47.961 1.00 90.75 97 LEU A N 1
ATOM 789 C CA . LEU A 1 97 ? 5.923 21.253 47.077 1.00 90.75 97 LEU A CA 1
ATOM 790 C C . LEU A 1 97 ? 5.325 20.835 45.724 1.00 90.75 97 LEU A C 1
ATOM 792 O O . LEU A 1 97 ? 4.970 21.701 44.929 1.00 90.75 97 LEU A O 1
ATOM 796 N N . ASN A 1 98 ? 5.214 19.530 45.451 1.00 88.62 98 ASN A N 1
ATOM 797 C CA . ASN A 1 98 ? 4.796 18.969 44.159 1.00 88.62 98 ASN A CA 1
ATOM 798 C C . ASN A 1 98 ? 5.546 19.584 42.961 1.00 88.62 98 ASN A C 1
ATOM 800 O O . ASN A 1 98 ? 4.943 19.941 41.945 1.00 88.62 98 ASN A O 1
ATOM 804 N N . CYS A 1 99 ? 6.869 19.713 43.082 1.00 91.81 99 CYS A N 1
ATOM 805 C CA . CYS A 1 99 ? 7.709 20.351 42.071 1.00 91.81 99 CYS A CA 1
ATOM 806 C C . CYS A 1 99 ? 9.073 19.674 41.910 1.00 91.81 99 CYS A C 1
ATOM 808 O O . CYS A 1 99 ? 9.506 18.891 42.757 1.00 91.81 99 CYS A O 1
ATOM 810 N N . VAL A 1 100 ? 9.779 20.018 40.834 1.00 91.12 100 VAL A N 1
ATOM 811 C CA . VAL A 1 100 ? 11.182 19.657 40.608 1.00 91.12 100 VAL A CA 1
ATOM 812 C C . VAL A 1 100 ? 12.072 20.829 41.015 1.00 91.12 100 VAL A C 1
ATOM 814 O O . VAL A 1 100 ? 12.035 21.900 40.412 1.00 91.12 100 VAL A O 1
ATOM 817 N N . GLU A 1 101 ? 12.878 20.620 42.048 1.00 92.50 101 GLU A N 1
ATOM 818 C CA . GLU A 1 101 ? 13.875 21.560 42.548 1.00 92.50 101 GLU A CA 1
ATOM 819 C C . GLU A 1 101 ? 15.122 21.539 41.653 1.00 92.50 101 GLU A C 1
ATOM 821 O O . GLU A 1 101 ? 15.760 20.496 41.507 1.00 92.50 101 GLU A O 1
ATOM 826 N N . VAL A 1 102 ? 15.493 22.674 41.061 1.00 90.94 102 VAL A N 1
ATOM 827 C CA . VAL A 1 102 ? 16.666 22.808 40.182 1.00 90.94 102 VAL A CA 1
ATOM 828 C C . VAL A 1 102 ? 17.558 23.978 40.619 1.00 90.94 102 VAL A C 1
ATOM 830 O O . VAL A 1 102 ? 17.047 25.059 40.926 1.00 90.94 102 VAL A O 1
ATOM 833 N N . PRO A 1 103 ? 18.895 23.831 40.605 1.00 90.62 103 PRO A N 1
ATOM 834 C CA . PRO A 1 103 ? 19.662 22.590 40.505 1.00 90.62 103 PRO A CA 1
ATOM 835 C C . PRO A 1 103 ? 19.425 21.588 41.646 1.00 90.62 103 PRO A C 1
ATOM 837 O O . PRO A 1 103 ? 19.011 21.966 42.735 1.00 90.62 103 PRO A O 1
ATOM 840 N N . CYS A 1 104 ? 19.754 20.315 41.422 1.00 87.06 104 CYS A N 1
ATOM 841 C CA . CYS A 1 104 ? 19.576 19.241 42.404 1.00 87.06 104 CYS A CA 1
ATOM 842 C C . CYS A 1 104 ? 20.353 19.465 43.719 1.00 87.06 104 CYS A C 1
ATOM 844 O O . CYS A 1 104 ? 19.853 19.102 44.784 1.00 87.06 104 CYS A O 1
ATOM 846 N N . SER A 1 105 ? 21.582 19.995 43.664 1.00 87.75 105 SER A N 1
ATOM 847 C CA . SER A 1 105 ? 22.442 20.160 44.852 1.00 87.75 105 SER A CA 1
ATOM 848 C C . SER A 1 105 ? 22.177 21.442 45.648 1.00 87.75 105 SER A C 1
ATOM 850 O O . SER A 1 105 ? 22.317 21.442 46.869 1.00 87.75 105 SER A O 1
ATOM 852 N N . ASN A 1 106 ? 21.802 22.526 44.968 1.00 91.88 106 ASN A N 1
ATOM 853 C CA . ASN A 1 106 ? 21.511 23.829 45.561 1.00 91.88 106 ASN A CA 1
ATOM 854 C C . ASN A 1 106 ? 20.334 24.469 44.813 1.00 91.88 106 ASN A C 1
ATOM 85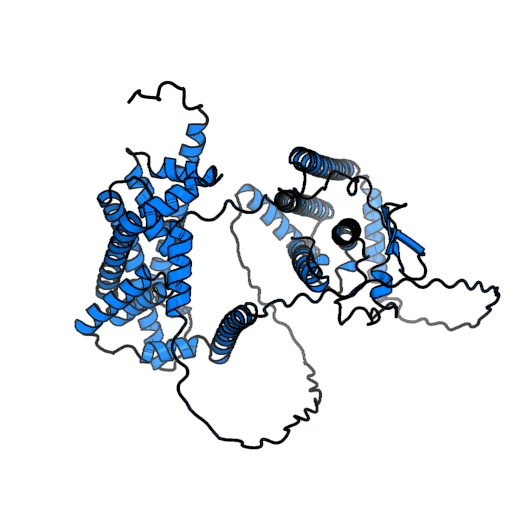6 O O . ASN A 1 106 ? 20.558 25.224 43.861 1.00 91.88 106 ASN A O 1
ATOM 860 N N . PRO A 1 107 ? 19.093 24.122 45.178 1.00 92.69 107 PRO A N 1
ATOM 861 C CA . PRO A 1 107 ? 17.935 24.500 44.392 1.00 92.69 107 PRO A CA 1
ATOM 862 C C . PRO A 1 107 ? 17.671 26.001 44.466 1.00 92.69 107 PRO A C 1
ATOM 864 O O . PRO A 1 107 ? 17.556 26.576 45.546 1.00 92.69 107 PRO A O 1
ATOM 867 N N . VAL A 1 108 ? 17.565 26.634 43.297 1.00 94.69 108 VAL A N 1
ATOM 868 C CA . VAL A 1 108 ? 17.224 28.061 43.154 1.00 94.69 108 VAL A CA 1
ATOM 869 C C . VAL A 1 108 ? 15.846 28.269 42.532 1.00 94.69 108 VAL A C 1
ATOM 871 O O . VAL A 1 108 ? 15.301 29.367 42.602 1.00 94.69 108 VAL A O 1
ATOM 874 N N . ALA A 1 109 ? 15.280 27.225 41.929 1.00 93.62 109 ALA A N 1
ATOM 875 C CA . ALA A 1 109 ? 13.937 27.219 41.377 1.00 93.62 109 ALA A CA 1
ATOM 876 C C . ALA A 1 109 ? 13.234 25.891 41.683 1.00 93.62 109 ALA A C 1
ATOM 878 O O . ALA A 1 109 ? 13.872 24.859 41.883 1.00 93.62 109 ALA A O 1
ATOM 879 N N . CYS A 1 110 ? 11.906 25.935 41.714 1.00 92.62 110 CYS A N 1
ATOM 880 C CA . CYS A 1 110 ? 11.013 24.806 41.955 1.00 92.62 110 CYS A CA 1
ATOM 881 C C . CYS A 1 110 ? 9.955 24.847 40.849 1.00 92.62 110 CYS A C 1
ATOM 883 O O . CYS A 1 110 ? 9.137 25.766 40.800 1.00 92.62 110 CYS A O 1
ATOM 885 N N . ILE A 1 111 ? 10.046 23.910 39.904 1.00 91.31 111 ILE A N 1
ATOM 886 C CA . ILE A 1 111 ? 9.196 23.857 38.709 1.00 91.31 111 ILE A CA 1
ATOM 887 C C . ILE A 1 111 ? 8.060 22.873 38.984 1.00 91.31 111 ILE A C 1
ATOM 889 O O . ILE A 1 111 ? 8.279 21.664 39.065 1.00 91.31 111 ILE A O 1
ATOM 893 N N . GLY A 1 112 ? 6.856 23.400 39.188 1.00 90.50 112 GLY A N 1
ATOM 894 C CA . GLY A 1 112 ? 5.635 22.630 39.415 1.00 90.50 112 GLY A CA 1
ATOM 895 C C . GLY A 1 112 ? 4.567 22.987 38.386 1.00 90.50 112 GLY A C 1
ATOM 896 O O . GLY A 1 112 ? 4.605 24.061 37.786 1.00 90.50 112 GLY A O 1
ATOM 897 N N . TYR A 1 113 ? 3.613 22.081 38.183 1.00 86.69 113 TYR A N 1
ATOM 898 C CA . TYR A 1 113 ? 2.489 22.287 37.270 1.00 86.69 113 TYR A CA 1
ATOM 899 C C . TYR A 1 113 ? 1.177 22.006 37.998 1.00 86.69 113 TYR A C 1
ATOM 901 O O . TYR A 1 113 ? 0.865 20.858 38.332 1.00 86.69 113 TYR A O 1
ATOM 909 N N . ASP A 1 114 ? 0.403 23.064 38.231 1.00 80.44 114 ASP A N 1
ATOM 910 C CA . ASP A 1 114 ? -0.838 22.993 38.998 1.00 80.44 114 ASP A CA 1
ATOM 911 C C . ASP A 1 114 ? -1.889 22.099 38.319 1.00 80.44 114 ASP A C 1
ATOM 913 O O . ASP A 1 114 ? -2.132 22.169 37.112 1.00 80.44 114 ASP A O 1
ATOM 917 N N . GLY A 1 115 ? -2.551 21.253 39.114 1.00 72.38 115 GLY A N 1
ATOM 918 C CA . GLY A 1 115 ? -3.736 20.493 38.701 1.00 72.38 115 GLY A CA 1
ATOM 919 C C . GLY A 1 115 ? -3.497 19.245 37.841 1.00 72.38 115 GLY A C 1
ATOM 920 O O . GLY A 1 115 ? -4.477 18.636 37.409 1.00 72.38 115 GLY A O 1
ATOM 921 N N . TYR A 1 116 ? -2.249 18.838 37.583 1.00 64.81 116 TYR A N 1
ATOM 922 C CA . TYR A 1 116 ? -1.943 17.628 36.793 1.00 64.81 116 TYR A CA 1
ATOM 923 C C . TYR A 1 116 ? -1.410 16.449 37.619 1.00 64.81 116 TYR A C 1
ATOM 925 O O . TYR A 1 116 ? -1.519 15.300 37.184 1.00 64.81 116 TYR A O 1
ATOM 933 N N . ILE A 1 117 ? -0.891 16.715 38.819 1.00 64.00 117 ILE A N 1
ATOM 934 C CA . ILE A 1 117 ? -0.235 15.730 39.690 1.00 64.00 117 ILE A CA 1
ATOM 935 C C . ILE A 1 117 ? -1.042 15.597 40.992 1.00 64.00 117 ILE A C 1
ATOM 937 O O . ILE A 1 117 ? -0.542 15.833 42.084 1.00 64.00 117 ILE A O 1
ATOM 941 N N . GLU A 1 118 ? -2.334 15.275 40.894 1.00 59.25 118 GLU A N 1
ATOM 942 C CA . GLU A 1 118 ? -3.123 14.948 42.088 1.00 59.25 118 GLU A CA 1
ATOM 943 C C . GLU A 1 118 ? -2.846 13.498 42.527 1.00 59.25 118 GLU A C 1
ATOM 945 O O . GLU A 1 118 ? -2.993 12.571 41.712 1.00 59.25 118 GLU A O 1
ATOM 950 N N . PRO A 1 119 ? -2.474 13.262 43.801 1.00 52.19 119 PRO A N 1
ATOM 951 C CA . PRO A 1 119 ? -2.348 11.919 44.354 1.00 52.19 119 PRO A CA 1
ATOM 952 C C . PRO A 1 119 ? -3.687 11.175 44.240 1.00 52.19 119 PRO A C 1
ATOM 954 O O . PRO A 1 119 ? -4.670 11.549 44.871 1.00 52.19 119 PRO A O 1
ATOM 957 N N . GLY A 1 120 ? -3.737 10.117 43.425 1.00 56.16 120 GLY A N 1
ATOM 958 C CA . GLY A 1 120 ? -4.910 9.240 43.292 1.00 56.16 120 GLY A CA 1
ATOM 959 C C . GLY A 1 120 ? -5.641 9.280 41.946 1.00 56.16 120 GLY A C 1
ATOM 960 O O . GLY A 1 120 ? -6.335 8.316 41.630 1.00 56.16 120 GLY A O 1
ATOM 961 N N . VAL A 1 121 ? -5.429 10.295 41.096 1.00 56.28 121 VAL A N 1
ATOM 962 C CA . VAL A 1 121 ? -5.960 10.286 39.709 1.00 56.28 121 VAL A CA 1
ATOM 963 C C . VAL A 1 121 ? -5.238 9.240 38.840 1.00 56.28 121 VAL A C 1
ATOM 965 O O . VAL A 1 121 ? -5.742 8.820 37.800 1.00 56.28 121 VAL A O 1
ATOM 968 N N . TRP A 1 122 ? -4.086 8.760 39.315 1.00 55.06 122 TRP A N 1
ATOM 969 C CA . TRP A 1 122 ? -3.165 7.903 38.577 1.00 55.06 122 TRP A CA 1
ATOM 970 C C . TRP A 1 122 ? -2.654 6.728 39.412 1.00 55.06 122 TRP A C 1
ATOM 972 O O . TRP A 1 122 ? -1.457 6.444 39.432 1.00 55.06 122 TRP A O 1
ATOM 982 N N . ASN A 1 123 ? -3.555 6.022 40.099 1.00 46.56 123 ASN A N 1
ATOM 983 C CA . ASN A 1 123 ? -3.243 4.645 40.463 1.00 46.56 123 ASN A CA 1
ATOM 984 C C . ASN A 1 123 ? -3.207 3.843 39.155 1.00 46.56 123 ASN A C 1
ATOM 986 O O . ASN A 1 123 ? -4.254 3.739 38.506 1.00 46.56 123 ASN A O 1
ATOM 990 N N . PRO A 1 124 ? -2.052 3.295 38.726 1.00 45.81 124 PRO A N 1
ATOM 991 C CA . PRO A 1 124 ? -2.065 2.359 37.615 1.00 45.81 124 PRO A CA 1
ATOM 992 C C . PRO A 1 124 ? -3.079 1.254 37.945 1.00 45.81 124 PRO A C 1
ATOM 994 O O . PRO A 1 124 ? -3.182 0.863 39.115 1.00 45.81 124 PRO A O 1
ATOM 997 N N . PRO A 1 125 ? -3.856 0.760 36.963 1.00 41.91 125 PRO A N 1
ATOM 998 C CA . PRO A 1 125 ? -4.744 -0.365 37.207 1.00 41.91 125 PRO A CA 1
ATOM 999 C C . PRO A 1 125 ? -3.932 -1.474 37.875 1.00 41.91 125 PRO A C 1
ATOM 1001 O O . PRO A 1 125 ? -2.808 -1.762 37.449 1.00 41.91 125 PRO A O 1
ATOM 1004 N N . ALA A 1 126 ? -4.477 -2.041 38.958 1.00 42.19 126 ALA A N 1
ATOM 1005 C CA . ALA A 1 126 ? -3.844 -3.146 39.663 1.00 42.19 126 ALA A CA 1
ATOM 1006 C C . ALA A 1 126 ? -3.369 -4.181 38.630 1.00 42.19 126 ALA A C 1
ATOM 1008 O O . ALA A 1 126 ? -4.086 -4.411 37.647 1.00 42.19 126 ALA A O 1
ATOM 1009 N N . PRO A 1 127 ? -2.168 -4.771 38.797 1.00 45.66 127 PRO A N 1
ATOM 1010 C CA . PRO A 1 127 ? -1.658 -5.740 37.839 1.00 45.66 127 PRO A CA 1
ATOM 1011 C C . PRO A 1 127 ? -2.749 -6.779 37.562 1.00 45.66 127 PRO A C 1
ATOM 1013 O O . PRO A 1 127 ? -3.413 -7.211 38.513 1.00 45.66 127 PRO A O 1
ATOM 1016 N N . PRO A 1 128 ? -2.983 -7.145 36.287 1.00 43.94 128 PRO A N 1
ATOM 1017 C CA . PRO A 1 128 ? -4.058 -8.061 35.949 1.00 43.94 128 PRO A CA 1
ATOM 1018 C C . PRO A 1 128 ? -3.910 -9.327 36.799 1.00 43.94 128 PRO A C 1
ATOM 1020 O O . PRO A 1 128 ? -2.775 -9.775 37.023 1.00 43.94 128 PRO A O 1
ATOM 1023 N N . PRO A 1 129 ? -5.022 -9.897 37.302 1.00 59.50 129 PRO A N 1
ATOM 1024 C CA . PRO A 1 129 ? -4.958 -11.138 38.055 1.00 59.50 129 PRO A CA 1
ATOM 1025 C C . PRO A 1 129 ? -4.175 -12.169 37.233 1.00 59.50 129 PRO A C 1
ATOM 1027 O O . PRO A 1 129 ? -4.275 -12.168 35.999 1.00 59.50 129 PRO A O 1
ATOM 1030 N N . PRO A 1 130 ? -3.359 -13.020 37.882 1.00 58.59 130 PRO A N 1
ATOM 1031 C CA . PRO A 1 130 ? -2.560 -14.006 37.171 1.00 58.59 130 PRO A CA 1
ATOM 1032 C C . PRO A 1 130 ? -3.467 -14.781 36.209 1.00 58.59 130 PRO A C 1
ATOM 1034 O O . PRO A 1 130 ? -4.578 -15.152 36.607 1.00 58.59 130 PRO A O 1
ATOM 1037 N N . PRO A 1 131 ? -3.038 -14.996 34.950 1.00 55.31 131 PRO A N 1
ATOM 1038 C CA . PRO A 1 131 ? -3.894 -15.601 33.945 1.00 55.31 131 PRO A CA 1
ATOM 1039 C C . PRO A 1 131 ? -4.442 -16.932 34.472 1.00 55.31 131 PRO A C 1
ATOM 1041 O O . PRO A 1 131 ? -3.704 -17.674 35.138 1.00 55.31 131 PRO A O 1
ATOM 1044 N N . PRO A 1 132 ? -5.724 -17.249 34.207 1.00 65.94 132 PRO A N 1
ATOM 1045 C CA . PRO A 1 132 ? -6.299 -18.520 34.613 1.00 65.94 132 PRO A CA 1
ATOM 1046 C C . PRO A 1 132 ? -5.399 -19.651 34.116 1.00 65.94 132 PRO A C 1
ATOM 1048 O O . PRO A 1 132 ? -4.855 -19.593 33.010 1.00 65.94 132 PRO A O 1
ATOM 1051 N N . ARG A 1 133 ? -5.186 -20.661 34.972 1.00 57.22 133 ARG A N 1
ATOM 1052 C CA . ARG A 1 133 ? -4.274 -21.775 34.675 1.00 57.22 133 ARG A CA 1
ATOM 1053 C C . ARG A 1 133 ? -4.575 -22.306 33.264 1.00 57.22 133 ARG A C 1
ATOM 1055 O O . ARG A 1 133 ? -5.733 -22.631 33.002 1.00 57.22 133 ARG A O 1
ATOM 1062 N N . PRO A 1 134 ? -3.570 -22.425 32.376 1.00 53.38 134 PRO A N 1
ATOM 1063 C CA . PRO A 1 134 ? -3.804 -22.762 30.979 1.00 53.38 134 PRO A CA 1
ATOM 1064 C C . PRO A 1 134 ? -4.570 -24.079 30.843 1.00 53.38 134 PRO A C 1
ATOM 1066 O O . PRO A 1 134 ? -4.304 -25.069 31.547 1.00 53.38 134 PRO A O 1
ATOM 1069 N N . HIS A 1 135 ? -5.529 -24.078 29.917 1.00 62.31 135 HIS A N 1
ATOM 1070 C CA . HIS A 1 135 ? -6.391 -25.216 29.631 1.00 62.31 135 HIS A CA 1
ATOM 1071 C C . HIS A 1 135 ? -5.536 -26.448 29.272 1.00 62.31 135 HIS A C 1
ATOM 1073 O O . HIS A 1 135 ? -4.421 -26.330 28.755 1.00 62.31 135 HIS A O 1
ATOM 1079 N N . ARG A 1 136 ? -6.026 -27.662 29.569 1.00 57.78 136 ARG A N 1
ATOM 1080 C CA . ARG A 1 136 ? -5.259 -28.931 29.474 1.00 57.78 136 ARG A CA 1
ATOM 1081 C C . ARG A 1 136 ? -4.549 -29.126 28.120 1.00 57.78 136 ARG A C 1
ATOM 1083 O O . ARG A 1 136 ? -3.477 -29.724 28.077 1.00 57.78 136 ARG A O 1
ATOM 1090 N N . TRP A 1 137 ? -5.113 -28.566 27.052 1.00 55.78 137 TRP A N 1
ATOM 1091 C CA . TRP A 1 137 ? -4.584 -28.597 25.688 1.00 55.78 137 TRP A CA 1
ATOM 1092 C C . TRP A 1 137 ? -3.343 -27.712 25.466 1.00 55.78 137 TRP A C 1
ATOM 1094 O O . TRP A 1 137 ? -2.381 -28.176 24.858 1.00 55.78 137 TRP A O 1
ATOM 1104 N N . GLN A 1 138 ? -3.279 -26.506 26.043 1.00 56.38 138 GLN A N 1
ATOM 1105 C CA . GLN A 1 138 ? -2.102 -25.622 25.942 1.00 56.38 138 GLN A CA 1
ATOM 1106 C C . GLN A 1 138 ? -0.869 -26.203 26.650 1.00 56.38 138 GLN A C 1
ATOM 1108 O O . GLN A 1 138 ? 0.258 -26.021 26.192 1.00 56.38 138 GLN A O 1
ATOM 1113 N N . ARG A 1 139 ? -1.069 -26.974 27.730 1.00 63.59 139 ARG A N 1
ATOM 1114 C CA . ARG A 1 139 ? 0.022 -27.714 28.392 1.00 63.59 139 ARG A CA 1
ATOM 1115 C C . ARG A 1 139 ? 0.594 -28.826 27.512 1.00 63.59 139 ARG A C 1
ATOM 1117 O O . ARG A 1 139 ? 1.806 -29.015 27.503 1.00 63.59 139 ARG A O 1
ATOM 1124 N N . ARG A 1 140 ? -0.253 -29.526 26.747 1.00 60.78 140 ARG A N 1
ATOM 1125 C CA . ARG A 1 140 ? 0.198 -30.544 25.782 1.00 60.78 140 ARG A CA 1
ATOM 1126 C C . ARG A 1 140 ? 0.996 -29.923 24.636 1.00 60.78 140 ARG A C 1
ATOM 1128 O O . ARG A 1 140 ? 2.050 -30.449 24.302 1.00 60.78 140 ARG A O 1
ATOM 1135 N N . TRP A 1 141 ? 0.545 -28.788 24.106 1.00 55.81 141 TRP A N 1
ATOM 1136 C CA . TRP A 1 141 ? 1.232 -28.087 23.017 1.00 55.81 141 TRP A CA 1
ATOM 1137 C C . TRP A 1 141 ? 2.621 -27.571 23.429 1.00 55.81 141 TRP A C 1
ATOM 1139 O O . TRP A 1 141 ? 3.611 -27.819 22.744 1.00 55.81 141 TRP A O 1
ATOM 1149 N N . HIS A 1 142 ? 2.730 -26.931 24.599 1.00 58.59 142 HIS A N 1
ATOM 1150 C CA . HIS A 1 142 ? 4.026 -26.471 25.114 1.00 58.59 142 HIS A CA 1
ATOM 1151 C C . HIS A 1 142 ? 4.974 -27.618 25.488 1.00 58.59 142 HIS A C 1
ATOM 1153 O O . HIS A 1 142 ? 6.177 -27.499 25.266 1.00 58.59 142 HIS A O 1
ATOM 1159 N N . SER A 1 143 ? 4.452 -28.733 26.010 1.00 61.50 143 SER A N 1
ATOM 1160 C CA . SER A 1 143 ? 5.256 -29.929 26.291 1.00 61.50 143 SER A CA 1
ATOM 1161 C C . SER A 1 143 ? 5.779 -30.595 25.016 1.00 61.50 143 SER A C 1
ATOM 1163 O O . SER A 1 143 ? 6.871 -31.156 25.040 1.00 61.50 143 SER A O 1
ATOM 1165 N N . TRP A 1 144 ? 5.021 -30.542 23.918 1.00 67.38 144 TRP A N 1
ATOM 1166 C CA . TRP A 1 144 ? 5.443 -31.072 22.622 1.00 67.38 144 TRP A CA 1
ATOM 1167 C C . TRP A 1 144 ? 6.561 -30.212 22.007 1.00 67.38 144 TRP A C 1
ATOM 1169 O O . TRP A 1 144 ? 7.622 -30.738 21.681 1.00 67.38 144 TRP A O 1
ATOM 1179 N N . LEU A 1 145 ? 6.399 -28.882 22.007 1.00 51.50 145 LEU A N 1
ATOM 1180 C CA . LEU A 1 145 ? 7.426 -27.936 21.541 1.00 51.50 145 LEU A CA 1
ATOM 1181 C C . LEU A 1 145 ? 8.745 -28.023 22.329 1.00 51.50 145 LEU A C 1
ATOM 1183 O O . LEU A 1 145 ? 9.817 -27.859 21.755 1.00 51.50 145 LEU A O 1
ATOM 1187 N N . GLN A 1 146 ? 8.688 -28.282 23.639 1.00 61.66 146 GLN A N 1
ATOM 1188 C CA . GLN A 1 146 ? 9.897 -28.434 24.460 1.00 61.66 146 GLN A CA 1
ATOM 1189 C C . GLN A 1 146 ? 10.630 -29.761 24.221 1.00 61.66 146 GLN A C 1
ATOM 1191 O O . GLN A 1 146 ? 11.846 -29.822 24.420 1.00 61.66 146 GLN A O 1
ATOM 1196 N N . ASN A 1 147 ? 9.919 -30.802 23.780 1.00 56.19 147 ASN A N 1
ATOM 1197 C CA . ASN A 1 147 ? 10.519 -32.098 23.476 1.00 56.19 147 ASN A CA 1
ATOM 1198 C C . ASN A 1 147 ? 11.210 -32.126 22.106 1.00 56.19 147 ASN A C 1
ATOM 1200 O O . ASN A 1 147 ? 12.226 -32.802 21.989 1.00 56.19 147 ASN A O 1
ATOM 1204 N N . GLU A 1 148 ? 10.755 -31.353 21.114 1.00 50.31 148 GLU A N 1
ATOM 1205 C CA . GLU A 1 148 ? 11.459 -31.269 19.821 1.00 50.31 148 GLU A CA 1
ATOM 1206 C C . GLU A 1 148 ? 12.780 -30.487 19.891 1.00 50.31 148 GLU A C 1
ATOM 1208 O O . GLU A 1 148 ? 13.700 -30.749 19.123 1.00 50.31 148 GLU A O 1
ATOM 1213 N N . THR A 1 149 ? 12.943 -29.573 20.853 1.00 45.91 149 THR A N 1
ATOM 1214 C CA . THR A 1 149 ? 14.200 -28.813 21.009 1.00 45.91 149 THR A CA 1
ATOM 1215 C C . THR A 1 149 ? 15.355 -29.585 21.660 1.00 45.91 149 THR A C 1
ATOM 1217 O O . THR A 1 149 ? 16.432 -29.019 21.847 1.00 45.91 149 THR A O 1
ATOM 1220 N N . LYS A 1 150 ? 15.175 -30.866 22.009 1.00 40.50 150 LYS A N 1
ATOM 1221 C CA . LYS A 1 150 ? 16.259 -31.730 22.504 1.00 40.50 150 LYS A CA 1
ATOM 1222 C C . LYS A 1 150 ? 16.785 -32.623 21.380 1.00 40.50 150 LYS A C 1
ATOM 1224 O O . LYS A 1 150 ? 16.496 -33.813 21.343 1.00 40.50 150 LYS A O 1
ATOM 1229 N N . GLN A 1 151 ? 17.575 -32.037 20.486 1.00 40.31 151 GLN A N 1
ATOM 1230 C CA . GLN A 1 151 ? 18.462 -32.777 19.587 1.00 40.31 151 GLN A CA 1
ATOM 1231 C C . GLN A 1 151 ? 19.862 -32.860 20.223 1.00 40.31 151 GLN A C 1
ATOM 1233 O O . GLN A 1 151 ? 20.317 -31.906 20.856 1.00 40.31 151 GLN A O 1
ATOM 1238 N N . GLU A 1 152 ? 20.482 -34.037 20.135 1.00 38.16 152 GLU A N 1
ATOM 1239 C CA . GLU A 1 152 ? 21.691 -34.453 20.860 1.00 38.16 152 GLU A CA 1
ATOM 1240 C C . GLU A 1 152 ? 22.954 -33.623 20.546 1.00 38.16 152 GLU A C 1
ATOM 1242 O O . GLU A 1 152 ? 23.133 -33.188 19.407 1.00 38.16 152 GLU A O 1
ATOM 1247 N N . PRO A 1 153 ? 23.882 -33.444 21.510 1.00 41.28 153 PRO A N 1
ATOM 1248 C CA . PRO A 1 153 ? 25.192 -32.867 21.245 1.00 41.28 153 PRO A CA 1
ATOM 1249 C C . PRO A 1 153 ? 26.199 -33.969 20.879 1.00 41.28 153 PRO A C 1
ATOM 1251 O O . PRO A 1 153 ? 26.667 -34.709 21.744 1.00 41.28 153 PRO A O 1
ATOM 1254 N N . GLY A 1 154 ? 26.561 -34.048 19.599 1.00 33.62 154 GLY A N 1
ATOM 1255 C CA . GLY A 1 154 ? 27.663 -34.869 19.098 1.00 33.62 154 GLY A CA 1
ATOM 1256 C C . GLY A 1 154 ? 28.824 -34.005 18.607 1.00 33.62 154 GLY A C 1
ATOM 1257 O O . GLY A 1 154 ? 28.669 -33.285 17.632 1.00 33.62 154 GLY A O 1
ATOM 1258 N N . ALA A 1 155 ? 29.937 -34.081 19.341 1.00 36.78 155 ALA A N 1
ATOM 1259 C CA . ALA A 1 155 ? 31.343 -33.864 18.975 1.00 36.78 155 ALA A CA 1
ATOM 1260 C C . ALA A 1 155 ? 31.717 -32.922 17.807 1.00 36.78 155 ALA A C 1
ATOM 1262 O O . ALA A 1 155 ? 31.490 -33.250 16.654 1.00 36.78 155 ALA A O 1
ATOM 1263 N N . GLU A 1 156 ? 32.506 -31.881 18.109 1.00 31.53 156 GLU A N 1
ATOM 1264 C CA . GLU A 1 156 ? 33.811 -31.685 17.455 1.00 31.53 156 GLU A CA 1
ATOM 1265 C C . GLU A 1 156 ? 34.692 -30.696 18.235 1.00 31.53 156 GLU A C 1
ATOM 1267 O O . GLU A 1 156 ? 34.238 -29.689 18.781 1.00 31.53 156 GLU A O 1
ATOM 1272 N N . SER A 1 157 ? 35.967 -31.056 18.342 1.00 34.34 157 SER A N 1
ATOM 1273 C CA . SER A 1 157 ? 37.012 -30.415 19.131 1.00 34.34 157 SER A CA 1
ATOM 1274 C C . SER A 1 157 ? 38.039 -29.712 18.244 1.00 34.34 157 SER A C 1
ATOM 1276 O O . SER A 1 157 ? 38.276 -30.164 17.131 1.00 34.34 157 SER A O 1
ATOM 1278 N N . LEU A 1 158 ? 38.762 -28.763 18.856 1.00 34.59 158 LEU A N 1
ATOM 1279 C CA . LEU A 1 158 ? 40.114 -28.286 18.514 1.00 34.59 158 LEU A CA 1
ATOM 1280 C C . LEU A 1 158 ? 40.281 -27.482 17.215 1.00 34.59 158 LEU A C 1
ATOM 1282 O O . LEU A 1 158 ? 40.404 -28.072 16.157 1.00 34.59 158 LEU A O 1
ATOM 1286 N N . VAL A 1 159 ? 40.468 -26.159 17.345 1.00 31.28 159 VAL A N 1
ATOM 1287 C CA . VAL A 1 159 ? 41.685 -25.437 16.900 1.00 31.28 159 VAL A CA 1
ATOM 1288 C C . VAL A 1 159 ? 41.801 -24.147 17.732 1.00 31.28 159 VAL A C 1
ATOM 1290 O O . VAL A 1 159 ? 41.018 -23.214 17.565 1.00 31.28 159 VAL A O 1
ATOM 1293 N N . GLU A 1 160 ? 42.784 -24.092 18.632 1.00 34.84 160 GLU A N 1
ATOM 1294 C CA . GLU A 1 160 ? 43.311 -22.838 19.182 1.00 34.84 160 GLU A CA 1
ATOM 1295 C C . GLU A 1 160 ? 44.265 -22.214 18.156 1.00 34.84 160 GLU A C 1
ATOM 1297 O O . GLU A 1 160 ? 45.190 -22.867 17.676 1.00 34.84 160 GLU A O 1
ATOM 1302 N N . GLY A 1 161 ? 44.050 -20.941 17.825 1.00 30.81 161 GLY A N 1
ATOM 1303 C CA . GLY A 1 161 ? 44.917 -20.175 16.937 1.00 30.81 161 GLY A CA 1
ATOM 1304 C C . GLY A 1 161 ? 44.893 -18.696 17.304 1.00 30.81 161 GLY A C 1
ATOM 1305 O O . GLY A 1 161 ? 43.898 -18.009 17.088 1.00 30.81 161 GLY A O 1
ATOM 1306 N N . ASN A 1 162 ? 46.002 -18.235 17.882 1.00 36.03 162 ASN A N 1
ATOM 1307 C CA . ASN A 1 162 ? 46.310 -16.849 18.227 1.00 36.03 162 ASN A CA 1
ATOM 1308 C C . ASN A 1 162 ? 46.015 -15.869 17.081 1.00 36.03 162 ASN A C 1
ATOM 1310 O O . ASN A 1 162 ? 46.556 -16.026 15.987 1.00 36.03 162 ASN A O 1
ATOM 1314 N N . VAL A 1 163 ? 45.284 -14.786 17.363 1.00 32.66 163 VAL A N 1
ATOM 1315 C CA . VAL A 1 163 ? 45.295 -13.582 16.519 1.00 32.66 163 VAL A CA 1
ATOM 1316 C C . VAL A 1 163 ? 45.554 -12.362 17.391 1.00 32.66 163 VAL A C 1
ATOM 1318 O O . VAL A 1 163 ? 44.797 -12.030 18.302 1.00 32.66 163 VAL A O 1
ATOM 1321 N N . ALA A 1 164 ? 46.694 -11.743 17.100 1.00 29.94 164 ALA A N 1
ATOM 1322 C CA . ALA A 1 164 ? 47.231 -10.556 17.727 1.00 29.94 164 ALA A CA 1
ATOM 1323 C C . ALA A 1 164 ? 46.342 -9.323 17.506 1.00 29.94 164 ALA A C 1
ATOM 1325 O O . ALA A 1 164 ? 45.641 -9.186 16.503 1.00 29.94 164 ALA A O 1
ATOM 1326 N N . ALA A 1 165 ? 46.426 -8.410 18.470 1.00 31.91 165 ALA A N 1
ATOM 1327 C CA . ALA A 1 165 ? 45.777 -7.113 18.476 1.00 31.91 165 ALA A CA 1
ATOM 1328 C C . ALA A 1 165 ? 46.146 -6.276 17.239 1.00 31.91 165 ALA A C 1
ATOM 1330 O O . ALA A 1 165 ? 47.317 -5.988 16.998 1.00 31.91 165 ALA A O 1
ATOM 1331 N N . PHE A 1 166 ? 45.127 -5.832 16.504 1.00 28.09 166 PHE A N 1
ATOM 1332 C CA . PHE A 1 166 ? 45.246 -4.824 15.455 1.00 28.09 166 PHE A CA 1
ATOM 1333 C C . PHE A 1 166 ? 44.595 -3.532 15.965 1.00 28.09 166 PHE A C 1
ATOM 1335 O O . PHE A 1 166 ? 43.376 -3.459 16.122 1.00 28.09 166 PHE A O 1
ATOM 1342 N N . GLN A 1 167 ? 45.411 -2.526 16.283 1.00 32.16 167 GLN A N 1
ATOM 1343 C CA . GLN A 1 167 ? 44.947 -1.160 16.529 1.00 32.16 167 GLN A CA 1
ATOM 1344 C C . GLN A 1 167 ? 44.895 -0.400 15.196 1.00 32.16 167 GLN A C 1
ATOM 1346 O O . GLN A 1 167 ? 45.922 -0.335 14.519 1.00 32.16 167 GLN A O 1
ATOM 1351 N N . PRO A 1 168 ? 43.773 0.236 14.816 1.00 34.31 168 PRO A N 1
ATOM 1352 C CA . PRO A 1 168 ? 43.785 1.204 13.737 1.00 34.31 168 PRO A CA 1
ATOM 1353 C C . PRO A 1 168 ? 44.070 2.597 14.305 1.00 34.31 168 PRO A C 1
ATOM 1355 O O . PRO A 1 168 ? 43.243 3.221 14.969 1.00 34.31 168 PRO A O 1
ATOM 1358 N N . ASN A 1 169 ? 45.277 3.072 14.018 1.00 29.33 169 ASN A N 1
ATOM 1359 C CA . ASN A 1 169 ? 45.705 4.450 14.187 1.00 29.33 169 ASN A CA 1
ATOM 1360 C C . ASN A 1 169 ? 45.136 5.253 13.002 1.00 29.33 169 ASN A C 1
ATOM 1362 O O . ASN A 1 169 ? 45.618 5.105 11.880 1.00 29.33 169 ASN A O 1
ATOM 1366 N N . MET A 1 170 ? 44.089 6.057 13.212 1.00 26.23 170 MET A N 1
ATOM 1367 C CA . MET A 1 170 ? 43.518 6.907 12.159 1.00 26.23 170 MET A CA 1
ATOM 1368 C C . MET A 1 170 ? 43.728 8.379 12.522 1.00 26.23 170 MET A C 1
ATOM 1370 O O . MET A 1 170 ? 42.955 8.983 13.260 1.00 26.23 170 MET A O 1
ATOM 1374 N N . GLN A 1 171 ? 44.827 8.942 12.012 1.00 26.86 171 GLN A N 1
ATOM 1375 C CA . GLN A 1 171 ? 45.064 10.383 11.987 1.00 26.86 171 GLN A CA 1
ATOM 1376 C C . GLN A 1 171 ? 44.140 11.021 10.945 1.00 26.86 171 GLN A C 1
ATOM 1378 O O . GLN A 1 171 ? 44.263 10.761 9.749 1.00 26.86 171 GLN A O 1
ATOM 1383 N N . VAL A 1 172 ? 43.233 11.879 11.402 1.00 28.36 172 VAL A N 1
ATOM 1384 C CA . VAL A 1 172 ? 42.408 12.734 10.545 1.00 28.36 172 VAL A CA 1
ATOM 1385 C C . VAL A 1 172 ? 43.203 14.004 10.235 1.00 28.36 172 VAL A C 1
ATOM 1387 O O . VAL A 1 172 ? 43.542 14.759 11.145 1.00 28.36 172 VAL A O 1
ATOM 1390 N N . ARG A 1 173 ? 43.509 14.249 8.955 1.00 26.61 173 ARG A N 1
ATOM 1391 C CA . ARG A 1 173 ? 43.931 15.572 8.461 1.00 26.61 173 ARG A CA 1
ATOM 1392 C C . ARG A 1 173 ? 42.705 16.309 7.905 1.00 26.61 173 ARG A C 1
ATOM 1394 O O . ARG A 1 173 ? 41.928 15.678 7.190 1.00 26.61 173 ARG A O 1
ATOM 1401 N N . PRO A 1 174 ? 42.527 17.610 8.184 1.00 26.72 174 PRO A N 1
ATOM 1402 C CA . PRO A 1 174 ? 41.437 18.385 7.608 1.00 26.72 174 PRO A CA 1
ATOM 1403 C C . PRO A 1 174 ? 41.742 18.750 6.149 1.00 26.72 174 PRO A C 1
ATOM 1405 O O . PRO A 1 174 ? 42.841 19.199 5.824 1.00 26.72 174 PRO A O 1
ATOM 1408 N N . VAL A 1 175 ? 40.749 18.563 5.280 1.00 26.17 175 VAL A N 1
ATOM 1409 C CA . VAL A 1 175 ? 40.732 19.084 3.909 1.00 26.17 175 VAL A CA 1
ATOM 1410 C C . VAL A 1 175 ? 40.017 20.433 3.942 1.00 26.17 175 VAL A C 1
ATOM 1412 O O . VAL A 1 175 ? 38.868 20.518 4.369 1.00 26.17 175 VAL A O 1
ATOM 1415 N N . ILE A 1 176 ? 40.721 21.481 3.520 1.00 24.20 176 ILE A N 1
ATOM 1416 C CA . ILE A 1 176 ? 40.194 22.831 3.301 1.00 24.20 176 ILE A CA 1
ATOM 1417 C C . ILE A 1 176 ? 39.701 22.889 1.852 1.00 24.20 176 ILE A C 1
ATOM 1419 O O . ILE A 1 176 ? 40.459 22.556 0.942 1.00 24.20 176 ILE A O 1
ATOM 1423 N N . ILE A 1 177 ? 38.452 23.305 1.635 1.00 25.80 177 ILE A N 1
ATOM 1424 C CA . ILE A 1 177 ? 37.926 23.651 0.308 1.00 25.80 177 ILE A CA 1
ATOM 1425 C C . ILE A 1 177 ? 37.393 25.081 0.391 1.00 25.80 177 ILE A C 1
ATOM 1427 O O . ILE A 1 177 ? 36.395 25.341 1.060 1.00 25.80 177 ILE A O 1
ATOM 1431 N N . GLU A 1 178 ? 38.084 26.000 -0.279 1.00 27.17 178 GLU A N 1
ATOM 1432 C CA . GLU A 1 178 ? 37.574 27.328 -0.612 1.00 27.17 178 GLU A CA 1
ATOM 1433 C C . GLU A 1 178 ? 36.655 27.220 -1.836 1.00 27.17 178 GLU A C 1
ATOM 1435 O O . GLU A 1 178 ? 36.963 26.511 -2.795 1.00 27.17 178 GLU A O 1
ATOM 1440 N N . ALA A 1 179 ? 35.529 27.934 -1.817 1.00 30.95 179 ALA A N 1
ATOM 1441 C CA . ALA A 1 179 ? 34.621 28.043 -2.952 1.00 30.95 179 ALA A CA 1
ATOM 1442 C C . ALA A 1 179 ? 34.766 29.424 -3.610 1.00 30.95 179 ALA A C 1
ATOM 1444 O O . ALA A 1 179 ? 34.574 30.431 -2.924 1.00 30.95 179 ALA A O 1
ATOM 1445 N N . PRO A 1 180 ? 35.013 29.500 -4.931 1.00 30.30 180 PRO A N 1
ATOM 1446 C CA . PRO A 1 180 ? 34.797 30.711 -5.690 1.00 30.30 180 PRO A CA 1
ATOM 1447 C C . PRO A 1 180 ? 33.418 30.677 -6.374 1.00 30.30 180 PRO A C 1
ATOM 1449 O O . PRO A 1 180 ? 33.186 29.920 -7.308 1.00 30.30 180 PRO A O 1
ATOM 1452 N N . ASN A 1 181 ? 32.547 31.574 -5.914 1.00 31.05 181 ASN A N 1
ATOM 1453 C CA . ASN A 1 181 ? 31.664 32.423 -6.722 1.00 31.05 181 ASN A CA 1
ATOM 1454 C C . ASN A 1 181 ? 30.576 31.757 -7.605 1.00 31.05 181 ASN A C 1
ATOM 1456 O O . ASN A 1 181 ? 30.863 31.209 -8.663 1.00 31.05 181 ASN A O 1
ATOM 1460 N N . GLY A 1 182 ? 29.305 32.065 -7.302 1.00 29.58 182 GLY A N 1
ATOM 1461 C CA . GLY A 1 182 ? 28.331 32.432 -8.347 1.00 29.58 182 GLY A CA 1
ATOM 1462 C C . GLY A 1 182 ? 27.145 31.489 -8.602 1.00 29.58 182 GLY A C 1
ATOM 1463 O O . GLY A 1 182 ? 27.210 30.615 -9.451 1.00 29.58 182 GLY A O 1
ATOM 1464 N N . HIS A 1 183 ? 26.033 31.762 -7.910 1.00 27.30 183 HIS A N 1
ATOM 1465 C CA . HIS A 1 183 ? 24.616 31.533 -8.260 1.00 27.30 183 HIS A CA 1
ATOM 1466 C C . HIS A 1 183 ? 24.211 30.533 -9.371 1.00 27.30 183 HIS A C 1
ATOM 1468 O O . HIS A 1 183 ? 24.402 30.795 -10.558 1.00 27.30 183 HIS A O 1
ATOM 1474 N N . ARG A 1 184 ? 23.326 29.589 -9.006 1.00 24.92 184 ARG A N 1
ATOM 1475 C CA . ARG A 1 184 ? 21.991 29.455 -9.633 1.00 24.92 184 ARG A CA 1
ATOM 1476 C C . ARG A 1 184 ? 21.015 28.699 -8.725 1.00 24.92 184 ARG A C 1
ATOM 1478 O O . ARG A 1 184 ? 21.363 27.683 -8.139 1.00 24.92 184 ARG A O 1
ATOM 1485 N N . ILE A 1 185 ? 19.800 29.231 -8.626 1.00 28.03 185 ILE A N 1
ATOM 1486 C CA . ILE A 1 185 ? 18.647 28.672 -7.911 1.00 28.03 185 ILE A CA 1
ATOM 1487 C C . ILE A 1 185 ? 17.939 27.692 -8.855 1.00 28.03 185 ILE A C 1
ATOM 1489 O O . ILE A 1 185 ? 17.714 28.040 -10.015 1.00 28.03 185 ILE A O 1
ATOM 1493 N N . VAL A 1 186 ? 17.568 26.505 -8.368 1.00 26.14 186 VAL A N 1
ATOM 1494 C CA . VAL A 1 186 ? 16.574 25.631 -9.012 1.00 26.14 186 VAL A CA 1
ATOM 1495 C C . VAL A 1 186 ? 15.590 25.169 -7.939 1.00 26.14 186 VAL A C 1
ATOM 1497 O O . VAL A 1 186 ? 15.982 24.548 -6.954 1.00 26.14 186 VAL A O 1
ATOM 1500 N N . GLU A 1 187 ? 14.322 25.530 -8.130 1.00 26.91 187 GLU A N 1
ATOM 1501 C CA . GLU A 1 187 ? 13.173 25.110 -7.328 1.00 26.91 187 GLU A CA 1
ATOM 1502 C C . GLU A 1 187 ? 12.898 23.609 -7.479 1.00 26.91 187 GLU A C 1
ATOM 1504 O O . GLU A 1 187 ? 12.955 23.060 -8.581 1.00 26.91 187 GLU A O 1
ATOM 1509 N N . SER A 1 188 ? 12.475 22.967 -6.389 1.00 25.48 188 SER A N 1
ATOM 1510 C CA . SER A 1 188 ? 11.735 21.706 -6.441 1.00 25.48 188 SER A CA 1
ATOM 1511 C C . SER A 1 188 ? 10.443 21.848 -5.639 1.00 25.48 188 SER A C 1
ATOM 1513 O O . SER A 1 188 ? 10.459 21.829 -4.408 1.00 25.48 188 SER A O 1
ATOM 1515 N N . ALA A 1 189 ? 9.319 21.994 -6.337 1.00 29.72 189 ALA A N 1
ATOM 1516 C CA . ALA A 1 189 ? 7.992 21.939 -5.741 1.00 29.72 189 ALA A CA 1
ATOM 1517 C C . ALA A 1 189 ? 7.548 20.475 -5.594 1.00 29.72 189 ALA A C 1
ATOM 1519 O O . ALA A 1 189 ? 7.549 19.719 -6.567 1.00 29.72 189 ALA A O 1
ATOM 1520 N N . SER A 1 190 ? 7.117 20.085 -4.394 1.00 27.22 190 SER A N 1
ATOM 1521 C CA . SER A 1 190 ? 6.332 18.866 -4.177 1.00 27.22 190 SER A CA 1
ATOM 1522 C C . SER A 1 190 ? 4.930 19.280 -3.734 1.00 27.22 190 SER A C 1
ATOM 1524 O O . SER A 1 190 ? 4.770 20.087 -2.822 1.00 27.22 190 SER A O 1
ATOM 1526 N N . ARG A 1 191 ? 3.911 18.809 -4.460 1.00 30.83 191 ARG A N 1
ATOM 1527 C CA . ARG A 1 191 ? 2.514 19.238 -4.320 1.00 30.83 191 ARG A CA 1
ATOM 1528 C C . ARG A 1 191 ? 1.713 18.102 -3.685 1.00 30.83 191 ARG A C 1
ATOM 1530 O O . ARG A 1 191 ? 1.587 17.041 -4.290 1.00 30.83 191 ARG A O 1
ATOM 1537 N N . ALA A 1 192 ? 1.160 18.339 -2.499 1.00 30.22 192 ALA A N 1
ATOM 1538 C CA . ALA A 1 192 ? 0.111 17.517 -1.899 1.00 30.22 192 ALA A CA 1
ATOM 1539 C C . ALA A 1 192 ? -1.245 18.232 -2.056 1.00 30.22 192 ALA A C 1
ATOM 1541 O O . ALA A 1 192 ? -1.317 19.459 -2.034 1.00 30.22 192 ALA A O 1
ATOM 1542 N N . THR A 1 193 ? -2.313 17.474 -2.295 1.00 31.50 193 THR A N 1
ATOM 1543 C CA . THR A 1 193 ? -3.653 17.985 -2.627 1.00 31.50 193 THR A CA 1
ATOM 1544 C C . THR A 1 193 ? -4.502 18.252 -1.381 1.00 31.50 193 THR A C 1
ATOM 1546 O O . THR A 1 193 ? -4.805 17.310 -0.654 1.00 31.50 193 THR A O 1
ATOM 1549 N N . PHE A 1 194 ? -4.949 19.502 -1.209 1.00 33.44 194 PHE A N 1
ATOM 1550 C CA . PHE A 1 194 ? -5.925 19.960 -0.203 1.00 33.44 194 PHE A CA 1
ATOM 1551 C C . PHE A 1 194 ? -7.249 20.420 -0.853 1.00 33.44 194 PHE A C 1
ATOM 1553 O O . PHE A 1 194 ? -7.320 20.613 -2.074 1.00 33.44 194 PHE A O 1
ATOM 1560 N N . GLY A 1 195 ? -8.311 20.558 -0.048 1.00 39.62 195 GLY A N 1
ATOM 1561 C CA . GLY A 1 195 ? -9.675 20.895 -0.489 1.00 39.62 195 GLY A CA 1
ATOM 1562 C C . GLY A 1 195 ? -9.813 22.288 -1.128 1.00 39.62 195 GLY A C 1
ATOM 1563 O O . GLY A 1 195 ? -8.944 23.144 -0.996 1.00 39.62 195 GLY A O 1
ATOM 1564 N N . SER A 1 196 ? -10.911 22.544 -1.851 1.00 40.78 196 SER A N 1
ATOM 1565 C CA . SER A 1 196 ? -11.055 23.726 -2.726 1.00 40.78 196 SER A CA 1
ATOM 1566 C C . SER A 1 196 ? -11.024 25.086 -2.015 1.00 40.78 196 SER A C 1
ATOM 1568 O O . SER A 1 196 ? -10.581 26.061 -2.614 1.00 40.78 196 SER A O 1
ATOM 1570 N N . THR A 1 197 ? -11.476 25.170 -0.763 1.00 43.94 197 THR A N 1
ATOM 1571 C CA . THR A 1 197 ? -11.420 26.394 0.061 1.00 43.94 197 THR A CA 1
ATOM 1572 C C . THR A 1 197 ? -10.038 26.613 0.672 1.00 43.94 197 THR A C 1
ATOM 1574 O O . THR A 1 197 ? -9.520 27.723 0.653 1.00 43.94 197 THR A O 1
ATOM 1577 N N . GLU A 1 198 ? -9.401 25.538 1.119 1.00 48.38 198 GLU A N 1
ATOM 1578 C CA . GLU A 1 198 ? -8.047 25.530 1.681 1.00 48.38 198 GLU A CA 1
ATOM 1579 C C . GLU A 1 198 ? -6.993 25.858 0.610 1.00 48.38 198 GLU A C 1
ATOM 1581 O O . GLU A 1 198 ? -6.027 26.568 0.871 1.00 48.38 198 GLU A O 1
ATOM 1586 N N . ARG A 1 199 ? -7.243 25.457 -0.644 1.00 49.00 199 ARG A N 1
ATOM 1587 C CA . ARG A 1 199 ? -6.436 25.830 -1.815 1.00 49.00 199 ARG A CA 1
ATOM 1588 C C . ARG A 1 199 ? -6.501 27.325 -2.136 1.00 49.00 199 ARG A C 1
ATOM 1590 O O . ARG A 1 199 ? -5.499 27.882 -2.569 1.00 49.00 199 ARG A O 1
ATOM 1597 N N . LEU A 1 200 ? -7.656 27.965 -1.955 1.00 49.38 200 LEU A N 1
ATOM 1598 C CA . LEU A 1 200 ? -7.799 29.415 -2.134 1.00 49.38 200 LEU A CA 1
ATOM 1599 C C . LEU A 1 200 ? -7.024 30.171 -1.049 1.00 49.38 200 LEU A C 1
ATOM 1601 O O . LEU A 1 200 ? -6.253 31.066 -1.378 1.00 49.38 200 LEU A O 1
ATOM 1605 N N . GLU A 1 201 ? -7.145 29.749 0.213 1.00 55.84 201 GLU A N 1
ATOM 1606 C CA . GLU A 1 201 ? -6.396 30.340 1.332 1.00 55.84 201 GLU A CA 1
ATOM 1607 C C . GLU A 1 201 ? -4.874 30.101 1.201 1.00 55.84 201 GLU A C 1
ATOM 1609 O O . GLU A 1 201 ? -4.080 31.008 1.449 1.00 55.84 201 GLU A O 1
ATOM 1614 N N . GLN A 1 202 ? -4.444 28.924 0.730 1.00 57.00 202 GLN A N 1
ATOM 1615 C CA . GLN A 1 202 ? -3.028 28.605 0.512 1.00 57.00 202 GLN A CA 1
ATOM 1616 C C . GLN A 1 202 ? -2.425 29.373 -0.673 1.00 57.00 202 GLN A C 1
ATOM 1618 O O . GLN A 1 202 ? -1.308 29.874 -0.557 1.00 57.00 202 GLN A O 1
ATOM 1623 N N . MET A 1 203 ? -3.159 29.518 -1.785 1.00 53.25 203 MET A N 1
ATOM 1624 C CA . MET A 1 203 ? -2.721 30.353 -2.913 1.00 53.25 203 MET A CA 1
ATOM 1625 C C . MET A 1 203 ? -2.601 31.827 -2.511 1.00 53.25 203 MET A C 1
ATOM 1627 O O . MET A 1 203 ? -1.637 32.477 -2.909 1.00 53.25 203 MET A O 1
ATOM 1631 N N . GLU A 1 204 ? -3.529 32.342 -1.694 1.00 65.12 204 GLU A N 1
ATOM 1632 C CA . GLU A 1 204 ? -3.420 33.700 -1.145 1.00 65.12 204 GLU A CA 1
ATOM 1633 C C . GLU A 1 204 ? -2.188 33.848 -0.233 1.00 65.12 204 GLU A C 1
ATOM 1635 O O . GLU A 1 204 ? -1.483 34.859 -0.309 1.00 65.12 204 GLU A O 1
ATOM 1640 N N . CYS A 1 205 ? -1.872 32.843 0.592 1.00 56.16 205 CYS A N 1
ATOM 1641 C CA . CYS A 1 205 ? -0.668 32.850 1.428 1.00 56.16 205 CYS A CA 1
ATOM 1642 C C . CYS A 1 205 ? 0.631 32.786 0.612 1.00 56.16 205 CYS A C 1
ATOM 1644 O O . CYS A 1 205 ? 1.571 33.521 0.909 1.00 56.16 205 CYS A O 1
ATOM 1646 N N . GLU A 1 206 ? 0.688 31.951 -0.425 1.00 65.44 206 GLU A N 1
ATOM 1647 C CA . GLU A 1 206 ? 1.870 31.768 -1.275 1.00 65.44 206 GLU A CA 1
ATOM 1648 C C . GLU A 1 206 ? 2.129 33.000 -2.163 1.00 65.44 206 GLU A C 1
ATOM 1650 O O . GLU A 1 206 ? 3.271 33.443 -2.318 1.00 65.44 206 GLU A O 1
ATOM 1655 N N . GLU A 1 207 ? 1.073 33.631 -2.686 1.00 73.81 207 GLU A N 1
ATOM 1656 C CA . GLU A 1 207 ? 1.171 34.911 -3.395 1.00 73.81 207 GLU A CA 1
ATOM 1657 C C . GLU A 1 207 ? 1.677 36.029 -2.469 1.00 73.81 207 GLU A C 1
ATOM 1659 O O . GLU A 1 207 ? 2.573 36.796 -2.838 1.00 73.81 207 GLU A O 1
ATOM 1664 N N . THR A 1 208 ? 1.149 36.097 -1.244 1.00 65.06 208 THR A N 1
ATOM 1665 C CA . THR A 1 208 ? 1.544 37.117 -0.264 1.00 65.06 208 THR A CA 1
ATOM 1666 C C . THR A 1 208 ? 2.982 36.912 0.212 1.00 65.06 208 THR A C 1
ATOM 1668 O O . THR A 1 208 ? 3.742 37.875 0.295 1.00 65.06 208 THR A O 1
ATOM 1671 N N . PHE A 1 209 ? 3.413 35.669 0.426 1.00 61.66 209 PHE A N 1
ATOM 1672 C CA . PHE A 1 209 ? 4.800 35.345 0.759 1.00 61.66 209 PHE A CA 1
ATOM 1673 C C . PHE A 1 209 ? 5.773 35.753 -0.359 1.00 61.66 209 PHE A C 1
ATOM 1675 O O . PHE A 1 209 ? 6.796 36.392 -0.103 1.00 61.66 209 PHE A O 1
ATOM 1682 N N . ASN A 1 210 ? 5.413 35.487 -1.619 1.00 66.81 210 ASN A N 1
ATOM 1683 C CA . ASN A 1 210 ? 6.184 35.933 -2.780 1.00 66.81 210 ASN A CA 1
ATOM 1684 C C . ASN A 1 210 ? 6.272 37.468 -2.879 1.00 66.81 210 ASN A C 1
ATOM 1686 O O . ASN A 1 210 ? 7.318 38.003 -3.255 1.00 66.81 210 ASN A O 1
ATOM 1690 N N . LYS A 1 211 ? 5.203 38.193 -2.525 1.00 71.69 211 LYS A N 1
ATOM 1691 C CA . LYS A 1 211 ? 5.210 39.664 -2.429 1.00 71.69 211 LYS A CA 1
ATOM 1692 C C . LYS A 1 211 ? 6.083 40.164 -1.274 1.00 71.69 211 LYS A C 1
ATOM 1694 O O . LYS A 1 211 ? 6.783 41.162 -1.445 1.00 71.69 211 LYS A O 1
ATOM 1699 N N . ILE A 1 212 ? 6.090 39.474 -0.129 1.00 64.19 212 ILE A N 1
ATOM 1700 C CA . ILE A 1 212 ? 6.961 39.784 1.020 1.00 64.19 212 ILE A CA 1
ATOM 1701 C C . ILE A 1 212 ? 8.433 39.629 0.625 1.00 64.19 212 ILE A C 1
ATOM 1703 O O . ILE A 1 212 ? 9.213 40.558 0.824 1.00 64.19 212 ILE A O 1
ATOM 1707 N N . GLN A 1 213 ? 8.807 38.514 -0.012 1.00 59.47 213 GLN A N 1
ATOM 1708 C CA . GLN A 1 213 ? 10.184 38.289 -0.473 1.00 59.47 213 GLN A CA 1
ATOM 1709 C C . GLN A 1 213 ? 10.648 39.324 -1.505 1.00 59.47 213 GLN A C 1
ATOM 1711 O O . GLN A 1 213 ? 11.822 39.690 -1.536 1.00 59.47 213 GLN A O 1
ATOM 1716 N N . LYS A 1 214 ? 9.727 39.820 -2.338 1.00 76.56 214 LYS A N 1
ATOM 1717 C CA . LYS A 1 214 ? 10.005 40.859 -3.340 1.00 76.56 214 LYS A CA 1
ATOM 1718 C C . LYS A 1 214 ? 9.954 42.283 -2.774 1.00 76.56 214 LYS A C 1
ATOM 1720 O O . LYS A 1 214 ? 10.255 43.221 -3.506 1.00 76.56 214 LYS A O 1
ATOM 1725 N N . GLY A 1 215 ? 9.583 42.462 -1.503 1.00 72.31 215 GLY A N 1
ATOM 1726 C CA . GLY A 1 215 ? 9.425 43.778 -0.876 1.00 72.31 215 GLY A CA 1
ATOM 1727 C C . GLY A 1 215 ? 8.275 44.609 -1.457 1.00 72.31 215 GLY A C 1
ATOM 1728 O O . GLY A 1 215 ? 8.282 45.829 -1.336 1.00 72.31 215 GLY A O 1
ATOM 1729 N N . THR A 1 216 ? 7.301 43.968 -2.109 1.00 78.50 216 THR A N 1
ATOM 1730 C CA . THR A 1 216 ? 6.173 44.628 -2.794 1.00 78.50 216 THR A CA 1
ATOM 1731 C C . THR A 1 216 ? 4.850 44.484 -2.040 1.00 78.50 216 THR A C 1
ATOM 1733 O O . THR A 1 216 ? 3.794 44.742 -2.607 1.00 78.50 216 THR A O 1
ATOM 1736 N N . CYS A 1 217 ? 4.890 44.001 -0.798 1.00 78.12 217 CYS A N 1
ATOM 1737 C CA . CYS A 1 217 ? 3.707 43.716 0.007 1.00 78.12 217 CYS A CA 1
ATOM 1738 C C . CYS A 1 217 ? 3.256 44.960 0.783 1.00 78.12 217 CYS A C 1
ATOM 1740 O O . CYS A 1 217 ? 4.081 45.627 1.413 1.00 78.12 217 CYS A O 1
ATOM 1742 N N . SER A 1 218 ? 1.959 45.263 0.768 1.00 80.31 218 SER A N 1
ATOM 1743 C CA . SER A 1 218 ? 1.385 46.300 1.633 1.00 80.31 218 SER A CA 1
ATOM 1744 C C . SER A 1 218 ? 1.260 45.813 3.083 1.00 80.31 218 SER A C 1
ATOM 1746 O O . SER A 1 218 ? 1.145 44.615 3.345 1.00 80.31 218 SER A O 1
ATOM 1748 N N . LEU A 1 219 ? 1.241 46.736 4.052 1.00 56.94 219 LEU A N 1
ATOM 1749 C CA . LEU A 1 219 ? 1.108 46.393 5.476 1.00 56.94 219 LEU A CA 1
ATOM 1750 C C . LEU A 1 219 ? -0.185 45.597 5.762 1.00 56.94 219 LEU A C 1
ATOM 1752 O O . LEU A 1 219 ? -0.177 44.662 6.562 1.00 56.94 219 LEU A O 1
ATOM 1756 N N . GLY A 1 220 ? -1.269 45.910 5.042 1.00 70.38 220 GLY A N 1
ATOM 1757 C CA . GLY A 1 220 ? -2.537 45.180 5.119 1.00 70.38 220 GLY A CA 1
ATOM 1758 C C . GLY A 1 220 ? -2.447 43.737 4.604 1.00 70.38 220 GLY A C 1
ATOM 1759 O O . GLY A 1 220 ? -3.020 42.834 5.212 1.00 70.38 220 GLY A O 1
ATOM 1760 N N . GLU A 1 221 ? -1.683 43.486 3.536 1.00 68.56 221 GLU A N 1
ATOM 1761 C CA . GLU A 1 221 ? -1.433 42.128 3.027 1.00 68.56 221 GLU A CA 1
ATOM 1762 C C . GLU A 1 221 ? -0.561 41.312 3.998 1.00 68.56 221 GLU A C 1
ATOM 1764 O O . GLU A 1 221 ? -0.861 40.145 4.255 1.00 68.56 221 GLU A O 1
ATOM 1769 N N . ILE A 1 222 ? 0.457 41.929 4.614 1.00 59.72 222 ILE A N 1
ATOM 1770 C CA . ILE A 1 222 ? 1.293 41.284 5.646 1.00 59.72 222 ILE A CA 1
ATOM 1771 C C . ILE A 1 222 ? 0.442 40.890 6.859 1.00 59.72 222 ILE A C 1
ATOM 1773 O O . ILE A 1 222 ? 0.517 39.752 7.323 1.00 59.72 222 ILE A O 1
ATOM 1777 N N . SER A 1 223 ? -0.405 41.802 7.342 1.00 55.16 223 SER A N 1
ATOM 1778 C CA . SER A 1 223 ? -1.318 41.543 8.462 1.00 55.16 223 SER A CA 1
ATOM 1779 C C . SER A 1 223 ? -2.280 40.387 8.152 1.00 55.16 223 SER A C 1
ATOM 1781 O O . SER A 1 223 ? -2.425 39.457 8.951 1.00 55.16 223 SER A O 1
ATOM 1783 N N . LYS A 1 224 ? -2.864 40.368 6.945 1.00 65.31 224 LYS A N 1
ATOM 1784 C CA . LYS A 1 224 ? -3.747 39.281 6.491 1.00 65.31 224 LYS A CA 1
ATOM 1785 C C . LYS A 1 224 ? -3.020 37.927 6.447 1.00 65.31 224 LYS A C 1
ATOM 1787 O O . LYS A 1 224 ? -3.597 36.928 6.872 1.00 65.31 224 LYS A O 1
ATOM 1792 N N . HIS A 1 225 ? -1.767 37.892 5.990 1.00 66.31 225 HIS A N 1
ATOM 1793 C CA . HIS A 1 225 ? -0.956 36.670 5.951 1.00 66.31 225 HIS A CA 1
ATOM 1794 C C . HIS A 1 225 ? -0.634 36.134 7.350 1.00 66.31 225 HIS A C 1
ATOM 1796 O O . HIS A 1 225 ? -0.855 34.955 7.607 1.00 66.31 225 HIS A O 1
ATOM 1802 N N . VAL A 1 226 ? -0.206 36.996 8.279 1.00 57.00 226 VAL A N 1
ATOM 1803 C CA . VAL A 1 226 ? 0.084 36.595 9.670 1.00 57.00 226 VAL A CA 1
ATOM 1804 C C . VAL A 1 226 ? -1.147 35.973 10.338 1.00 57.00 226 VAL A C 1
ATOM 1806 O O . VAL A 1 226 ? -1.034 34.956 11.020 1.00 57.00 226 VAL A O 1
ATOM 1809 N N . VAL A 1 227 ? -2.337 36.534 10.099 1.00 60.66 227 VAL A N 1
ATOM 1810 C CA . VAL A 1 227 ? -3.599 36.000 10.639 1.00 60.66 227 VAL A CA 1
ATOM 1811 C C . VAL A 1 227 ? -3.968 34.647 10.019 1.00 60.66 227 VAL A C 1
ATOM 1813 O O . VAL A 1 227 ? -4.437 33.759 10.733 1.00 60.66 227 VAL A O 1
ATOM 1816 N N . LEU A 1 228 ? -3.766 34.466 8.709 1.00 62.41 228 LEU A N 1
ATOM 1817 C CA . LEU A 1 228 ? -4.060 33.202 8.023 1.00 62.41 228 LEU A CA 1
ATOM 1818 C C . LEU A 1 228 ? -3.112 32.075 8.455 1.00 62.41 228 LEU A C 1
ATOM 1820 O O . LEU A 1 228 ? -3.586 30.978 8.753 1.00 62.41 228 LEU A O 1
ATOM 1824 N N . THR A 1 229 ? -1.813 32.356 8.573 1.00 59.56 229 THR A N 1
ATOM 1825 C CA . THR A 1 229 ? -0.813 31.388 9.055 1.00 59.56 229 THR A CA 1
ATOM 1826 C C . THR A 1 229 ? -1.095 30.988 10.505 1.00 59.56 229 THR A C 1
ATOM 1828 O O . THR A 1 229 ? -1.214 29.803 10.805 1.00 59.56 229 THR A O 1
ATOM 1831 N N . ALA A 1 230 ? -1.372 31.957 11.386 1.00 55.56 230 ALA A N 1
ATOM 1832 C CA . ALA A 1 230 ? -1.718 31.669 12.779 1.00 55.56 230 ALA A CA 1
ATOM 1833 C C . ALA A 1 230 ? -2.993 30.810 12.921 1.00 55.56 230 ALA A C 1
ATOM 1835 O O . ALA A 1 230 ? -3.096 29.988 13.832 1.00 55.56 230 ALA A O 1
ATOM 1836 N N . LYS A 1 231 ? -3.973 30.965 12.019 1.00 60.06 231 LYS A N 1
ATOM 1837 C CA . LYS A 1 231 ? -5.193 30.141 11.997 1.00 60.06 231 LYS A CA 1
ATOM 1838 C C . LYS A 1 231 ? -4.893 28.687 11.605 1.00 60.06 231 LYS A C 1
ATOM 1840 O O . LYS A 1 231 ? -5.464 27.779 12.213 1.00 60.06 231 LYS A O 1
ATOM 1845 N N . GLN A 1 232 ? -4.011 28.467 10.628 1.00 63.69 232 GLN A N 1
ATOM 1846 C CA . GLN A 1 232 ? -3.574 27.128 10.211 1.00 63.69 232 GLN A CA 1
ATOM 1847 C C . GLN A 1 232 ? -2.788 26.428 11.331 1.00 63.69 232 GLN A C 1
ATOM 1849 O O . GLN A 1 232 ? -3.108 25.289 11.686 1.00 63.69 232 GLN A O 1
ATOM 1854 N N . ASP A 1 233 ? -1.866 27.142 11.977 1.00 56.09 233 ASP A N 1
ATOM 1855 C CA . ASP A 1 233 ? -1.070 26.616 13.094 1.00 56.09 233 ASP A CA 1
ATOM 1856 C C . ASP A 1 233 ? -1.949 26.217 14.290 1.00 56.09 233 ASP A C 1
ATOM 1858 O O . ASP A 1 233 ? -1.749 25.171 14.911 1.00 56.09 233 ASP A O 1
ATOM 1862 N N . MET A 1 234 ? -2.997 26.996 14.578 1.00 55.75 234 MET A N 1
ATOM 1863 C CA . MET A 1 234 ? -3.951 26.689 15.650 1.00 55.75 234 MET A CA 1
ATOM 1864 C C . MET A 1 234 ? -4.822 25.459 15.350 1.00 55.75 234 MET A C 1
ATOM 1866 O O . MET A 1 234 ? -5.173 24.713 16.270 1.00 55.75 234 MET A O 1
ATOM 1870 N N . GLN A 1 235 ? -5.177 25.208 14.087 1.00 62.25 235 GLN A N 1
ATOM 1871 C CA . GLN A 1 235 ? -5.898 23.987 13.696 1.00 62.25 235 GLN A CA 1
ATOM 1872 C C . GLN A 1 235 ? -5.008 22.743 13.803 1.00 62.25 235 GLN A C 1
ATOM 1874 O O . GLN A 1 235 ? -5.461 21.685 14.261 1.00 62.25 235 GLN A O 1
ATOM 1879 N N . LEU A 1 236 ? -3.728 22.879 13.461 1.00 61.31 236 LEU A N 1
ATOM 1880 C CA . LEU A 1 236 ? -2.750 21.811 13.624 1.00 61.31 236 LEU A CA 1
ATOM 1881 C C . LEU A 1 236 ? -2.493 21.509 15.109 1.00 61.31 236 LEU A C 1
ATOM 1883 O O . LEU A 1 236 ? -2.557 20.346 15.515 1.00 61.31 236 LEU A O 1
ATOM 1887 N N . ALA A 1 237 ? -2.329 22.543 15.940 1.00 50.62 237 ALA A N 1
ATOM 1888 C CA . ALA A 1 237 ? -2.186 22.406 17.390 1.00 50.62 237 ALA A CA 1
ATOM 1889 C C . ALA A 1 237 ? -3.408 21.728 18.040 1.00 50.62 237 ALA A C 1
ATOM 1891 O O . ALA A 1 237 ? -3.248 20.884 18.923 1.00 50.62 237 ALA A O 1
ATOM 1892 N N . ARG A 1 238 ? -4.633 22.022 17.572 1.00 58.00 238 ARG A N 1
ATOM 1893 C CA . ARG A 1 238 ? -5.867 21.336 18.015 1.00 58.00 238 ARG A CA 1
ATOM 1894 C C . ARG A 1 238 ? -5.823 19.833 17.725 1.00 58.00 238 ARG A C 1
ATOM 1896 O O . ARG A 1 238 ? -6.169 19.033 18.594 1.00 58.00 238 ARG A O 1
ATOM 1903 N N . THR A 1 239 ? -5.364 19.454 16.535 1.00 59.50 239 THR A N 1
ATOM 1904 C CA . THR A 1 239 ? -5.266 18.047 16.111 1.00 59.50 239 THR A CA 1
ATOM 1905 C C . THR A 1 239 ? -4.202 17.303 16.922 1.00 59.50 239 THR A C 1
ATOM 1907 O O . THR A 1 239 ? -4.458 16.223 17.446 1.00 59.50 239 THR A O 1
ATOM 1910 N N . GLN A 1 240 ? -3.046 17.932 17.144 1.00 57.88 240 GLN A N 1
ATOM 1911 C CA . GLN A 1 240 ? -1.963 17.364 17.950 1.00 57.88 240 GLN A CA 1
ATOM 1912 C C . GLN A 1 240 ? -2.324 17.253 19.442 1.00 57.88 240 GLN A C 1
ATOM 1914 O O . GLN A 1 240 ? -1.975 16.257 20.076 1.00 57.88 240 GLN A O 1
ATOM 1919 N N . CYS A 1 241 ? -3.065 18.223 19.999 1.00 53.28 241 CYS A N 1
ATOM 1920 C CA . CYS A 1 241 ? -3.603 18.149 21.365 1.00 53.28 241 CYS A CA 1
ATOM 1921 C C . CYS A 1 241 ? -4.534 16.927 21.500 1.00 53.28 241 CYS A C 1
ATOM 1923 O O . CYS A 1 241 ? -4.404 16.141 22.440 1.00 53.28 241 CYS A O 1
ATOM 1925 N N . ALA A 1 242 ? -5.425 16.712 20.524 1.00 57.94 242 ALA A N 1
ATOM 1926 C CA . ALA A 1 242 ? -6.336 15.568 20.503 1.00 57.94 242 ALA A CA 1
ATOM 1927 C C . ALA A 1 242 ? -5.603 14.218 20.373 1.00 57.94 242 ALA A C 1
ATOM 1929 O O . ALA A 1 242 ? -5.928 13.285 21.109 1.00 57.94 242 ALA A O 1
ATOM 1930 N N . ASP A 1 243 ? -4.585 14.120 19.514 1.00 55.78 243 ASP A N 1
ATOM 1931 C CA . ASP A 1 243 ? -3.778 12.902 19.341 1.00 55.78 243 ASP A CA 1
ATOM 1932 C C . ASP A 1 243 ? -2.930 12.579 20.582 1.00 55.78 243 ASP A C 1
ATOM 1934 O O . ASP A 1 243 ? -2.838 11.422 21.011 1.00 55.78 243 ASP A O 1
ATOM 1938 N N . PHE A 1 244 ? -2.349 13.604 21.213 1.00 61.03 244 PHE A N 1
ATOM 1939 C CA . PHE A 1 244 ? -1.615 13.464 22.469 1.00 61.03 244 PHE A CA 1
ATOM 1940 C C . PHE A 1 244 ? -2.522 12.935 23.588 1.00 61.03 244 PHE A C 1
ATOM 1942 O O . PHE A 1 244 ? -2.200 11.929 24.227 1.00 61.03 244 PHE A O 1
ATOM 1949 N N . PHE A 1 245 ? -3.697 13.540 23.787 1.00 59.25 245 PHE A N 1
ATOM 1950 C CA . PHE A 1 245 ? -4.653 13.072 24.795 1.00 59.25 245 PHE A CA 1
ATOM 1951 C C . PHE A 1 245 ? -5.278 11.715 24.438 1.00 59.25 245 PHE A C 1
ATOM 1953 O O . PHE A 1 245 ? -5.520 10.900 25.331 1.00 59.25 245 PHE A O 1
ATOM 1960 N N . GLY A 1 246 ? -5.442 11.408 23.149 1.00 58.62 246 GLY A N 1
ATOM 1961 C CA . GLY A 1 246 ? -5.801 10.073 22.667 1.00 58.62 246 GLY A CA 1
ATOM 1962 C C . GLY A 1 246 ? -4.745 9.014 23.002 1.00 58.62 246 GLY A C 1
ATOM 1963 O O . GLY A 1 246 ? -5.089 7.878 23.322 1.00 58.62 246 GLY A O 1
ATOM 1964 N N . THR A 1 247 ? -3.465 9.393 23.029 1.00 50.53 247 THR A N 1
ATOM 1965 C CA . THR A 1 247 ? -2.348 8.515 23.423 1.00 50.53 247 THR A CA 1
ATOM 1966 C C . THR A 1 247 ? -2.309 8.251 24.936 1.00 50.53 247 THR A C 1
ATOM 1968 O O . THR A 1 247 ? -1.782 7.226 25.375 1.00 50.53 247 THR A O 1
ATOM 1971 N N . LEU A 1 248 ? -2.897 9.140 25.743 1.00 48.03 248 LEU A N 1
ATOM 1972 C CA . LEU A 1 248 ? -3.054 8.977 27.196 1.00 48.03 248 LEU A CA 1
ATOM 1973 C C . LEU A 1 248 ? -4.300 8.157 27.586 1.00 48.03 248 LEU A C 1
ATOM 1975 O O . LEU A 1 248 ? -4.503 7.858 28.769 1.00 48.03 248 LEU A O 1
ATOM 1979 N N . ARG A 1 249 ? -5.128 7.755 26.612 1.00 49.56 249 ARG A N 1
ATOM 1980 C CA . ARG A 1 249 ? -6.332 6.942 26.832 1.00 49.56 249 ARG A CA 1
ATOM 1981 C C . ARG A 1 249 ? -5.931 5.567 27.383 1.00 49.56 249 ARG A C 1
ATOM 1983 O O . ARG A 1 249 ? -5.183 4.825 26.753 1.00 49.56 249 ARG A O 1
ATOM 1990 N N . GLY A 1 250 ? -6.394 5.255 28.595 1.00 44.38 250 GLY A N 1
ATOM 1991 C CA . GLY A 1 250 ? -5.997 4.062 29.357 1.00 44.38 250 GLY A CA 1
ATOM 1992 C C . GLY A 1 250 ? -4.985 4.317 30.480 1.00 44.38 250 GLY A C 1
ATOM 1993 O O . GLY A 1 250 ? -4.731 3.411 31.270 1.00 44.38 250 GLY A O 1
ATOM 1994 N N . MET A 1 251 ? -4.435 5.531 30.588 1.00 44.16 251 MET A N 1
ATOM 1995 C CA . MET A 1 251 ? -3.639 5.949 31.749 1.00 44.16 251 MET A CA 1
ATOM 1996 C C . MET A 1 251 ? -4.482 6.776 32.736 1.00 44.16 251 MET A C 1
ATOM 1998 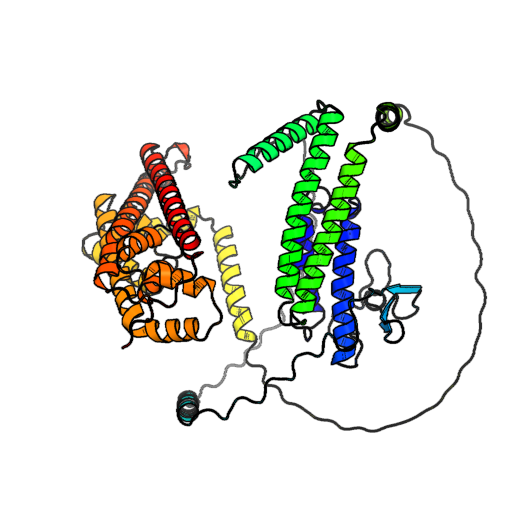O O . MET A 1 251 ? -4.281 6.652 33.936 1.00 44.16 251 MET A O 1
ATOM 2002 N N . VAL A 1 252 ? -5.446 7.565 32.241 1.00 48.78 252 VAL A N 1
ATOM 2003 C CA . VAL A 1 252 ? -6.350 8.449 33.014 1.00 48.78 252 VAL A CA 1
ATOM 2004 C C . VAL A 1 252 ? -7.801 7.980 32.895 1.00 48.78 252 VAL A C 1
ATOM 2006 O O . VAL A 1 252 ? -8.158 7.433 31.846 1.00 48.78 252 VAL A O 1
ATOM 2009 N N . PRO A 1 253 ? -8.674 8.269 33.883 1.00 66.62 253 PRO A N 1
ATOM 2010 C CA . PRO A 1 253 ? -10.121 8.163 33.704 1.00 66.62 253 PRO A CA 1
ATOM 2011 C C . PRO A 1 253 ? -10.608 8.941 32.472 1.00 66.62 253 PRO A C 1
ATOM 2013 O O . PRO A 1 253 ? -10.203 10.084 32.249 1.00 66.62 253 PRO A O 1
ATOM 2016 N N . GLU A 1 254 ? -11.498 8.336 31.683 1.00 62.53 254 GLU A N 1
ATOM 2017 C CA . GLU A 1 254 ? -11.989 8.901 30.415 1.00 62.53 254 GLU A CA 1
ATOM 2018 C C . GLU A 1 254 ? -12.679 10.263 30.602 1.00 62.53 254 GLU A C 1
ATOM 2020 O O . GLU A 1 254 ? -12.459 11.178 29.813 1.00 62.53 254 GLU A O 1
ATOM 2025 N N . SER A 1 255 ? -13.380 10.459 31.722 1.00 65.38 255 SER A N 1
ATOM 2026 C CA . SER A 1 255 ? -13.978 11.748 32.097 1.00 65.38 255 SER A CA 1
ATOM 2027 C C . SER A 1 255 ? -12.947 12.868 32.285 1.00 65.38 255 SER A C 1
ATOM 2029 O O . SER A 1 255 ? -13.222 14.030 31.982 1.00 65.38 255 SER A O 1
ATOM 2031 N N . THR A 1 256 ? -11.737 12.539 32.747 1.00 66.31 256 THR A N 1
ATOM 2032 C CA . THR A 1 256 ? -10.631 13.496 32.851 1.00 66.31 256 THR A CA 1
ATOM 2033 C C . THR A 1 256 ? -10.092 13.832 31.467 1.00 66.31 256 THR A C 1
ATOM 2035 O O . THR A 1 256 ? -9.864 15.003 31.186 1.00 66.31 256 THR A O 1
ATOM 2038 N N . VAL A 1 257 ? -9.939 12.846 30.580 1.00 60.62 257 VAL A N 1
ATOM 2039 C CA . VAL A 1 257 ? -9.489 13.078 29.195 1.00 60.62 257 VAL A CA 1
ATOM 2040 C C . VAL A 1 257 ? -10.463 13.998 28.456 1.00 60.62 257 VAL A C 1
ATOM 2042 O O . VAL A 1 257 ? -10.039 14.993 27.873 1.00 60.62 257 VAL A O 1
ATOM 2045 N N . GLU A 1 258 ? -11.767 13.739 28.548 1.00 66.06 258 GLU A N 1
ATOM 2046 C CA . GLU A 1 258 ? -12.794 14.562 27.897 1.00 66.06 258 GLU A CA 1
ATOM 2047 C C . GLU A 1 258 ? -12.861 15.985 28.464 1.00 66.06 258 GLU A C 1
ATOM 2049 O O . GLU A 1 258 ? -12.891 16.959 27.704 1.00 66.06 258 GLU A O 1
ATOM 2054 N N . ARG A 1 259 ? -12.799 16.134 29.796 1.00 72.19 259 ARG A N 1
ATOM 2055 C CA . ARG A 1 259 ? -12.730 17.454 30.443 1.00 72.19 259 ARG A CA 1
ATOM 2056 C C . ARG A 1 259 ? -11.504 18.243 29.981 1.00 72.19 259 ARG A C 1
ATOM 2058 O O . ARG A 1 259 ? -11.609 19.441 29.735 1.00 72.19 259 ARG A O 1
ATOM 2065 N N . ARG A 1 260 ? -10.350 17.588 29.837 1.00 61.62 260 ARG A N 1
ATOM 2066 C CA . ARG A 1 260 ? -9.085 18.242 29.458 1.00 61.62 260 ARG A CA 1
ATOM 2067 C C . ARG A 1 260 ? -9.013 18.584 27.980 1.00 61.62 260 ARG A C 1
ATOM 2069 O O . ARG A 1 260 ? -8.532 19.661 27.640 1.00 61.62 260 ARG A O 1
ATOM 2076 N N . ILE A 1 261 ? -9.571 17.738 27.118 1.00 64.94 261 ILE A N 1
ATOM 2077 C CA . ILE A 1 261 ? -9.813 18.095 25.720 1.00 64.94 261 ILE A CA 1
ATOM 2078 C C . ILE A 1 261 ? -10.664 19.372 25.687 1.00 64.94 261 ILE A C 1
ATOM 2080 O O . ILE A 1 261 ? -10.260 20.347 25.060 1.00 64.94 261 ILE A O 1
ATOM 2084 N N . SER A 1 262 ? -11.768 19.431 26.444 1.00 67.50 262 SER A N 1
ATOM 2085 C CA . SER A 1 262 ? -12.622 20.629 26.538 1.00 67.50 262 SER A CA 1
ATOM 2086 C C . SER A 1 262 ? -11.883 21.881 27.040 1.00 67.50 262 SER A C 1
ATOM 2088 O O . SER A 1 262 ? -12.105 22.973 26.520 1.00 67.50 262 SER A O 1
ATOM 2090 N N . GLU A 1 263 ? -10.974 21.754 28.009 1.00 64.81 263 GLU A N 1
ATOM 2091 C CA . GLU A 1 263 ? -10.136 22.867 28.480 1.00 64.81 263 GLU A CA 1
ATOM 2092 C C . GLU A 1 263 ? -9.110 23.323 27.419 1.00 64.81 263 GLU A C 1
ATOM 2094 O O . GLU A 1 263 ? -8.963 24.531 27.219 1.00 64.81 263 GLU A O 1
ATOM 2099 N N . CYS A 1 264 ? -8.483 22.397 26.675 1.00 56.88 264 CYS A N 1
ATOM 2100 C CA . CYS A 1 264 ? -7.615 22.712 25.523 1.00 56.88 264 CYS A CA 1
ATOM 2101 C C . CYS A 1 264 ? -8.409 23.487 24.448 1.00 56.88 264 CYS A C 1
ATOM 2103 O O . CYS A 1 264 ? -7.943 24.507 23.933 1.00 56.88 264 CYS A O 1
ATOM 2105 N N . TRP A 1 265 ? -9.658 23.079 24.184 1.00 65.00 265 TRP A N 1
ATOM 2106 C CA . TRP A 1 265 ? -10.569 23.790 23.278 1.00 65.00 265 TRP A CA 1
ATOM 2107 C C . TRP A 1 265 ? -10.906 25.205 23.763 1.00 65.00 265 TRP A C 1
ATOM 2109 O O . TRP A 1 265 ? -10.849 26.143 22.969 1.00 65.00 265 TRP A O 1
ATOM 2119 N N . LYS A 1 266 ? -11.191 25.386 25.060 1.00 64.94 266 LYS A N 1
ATOM 2120 C CA . LYS A 1 266 ? -11.465 26.711 25.647 1.00 64.94 266 LYS A CA 1
ATOM 2121 C C . LYS A 1 266 ? -10.250 27.639 25.582 1.00 64.94 266 LYS A C 1
ATOM 2123 O O . LYS A 1 266 ? -10.408 28.814 25.267 1.00 64.94 266 LYS A O 1
ATOM 2128 N N . ALA A 1 267 ? -9.044 27.133 25.840 1.00 55.41 267 ALA A N 1
ATOM 2129 C CA . ALA A 1 267 ? -7.815 27.921 25.719 1.00 55.41 267 ALA A CA 1
ATOM 2130 C C . ALA A 1 267 ? -7.572 28.367 24.267 1.00 55.41 267 ALA A C 1
ATOM 2132 O O . ALA A 1 267 ? -7.277 29.538 24.020 1.00 55.41 267 ALA A O 1
ATOM 2133 N N . ALA A 1 268 ? -7.788 27.469 23.299 1.00 56.28 268 ALA A N 1
ATOM 2134 C CA . ALA A 1 268 ? -7.710 27.807 21.881 1.00 56.28 268 ALA A CA 1
ATOM 2135 C C . ALA A 1 268 ? -8.750 28.870 21.476 1.00 56.28 268 ALA A C 1
ATOM 2137 O O . ALA A 1 268 ? -8.436 29.761 20.691 1.00 56.28 268 ALA A O 1
ATOM 2138 N N . GLU A 1 269 ? -9.964 28.815 22.033 1.00 62.81 269 GLU A N 1
ATOM 2139 C CA . GLU A 1 269 ? -11.016 29.820 21.814 1.00 62.81 269 GLU A CA 1
ATOM 2140 C C . GLU A 1 269 ? -10.652 31.192 22.417 1.00 62.81 269 GLU A C 1
ATOM 2142 O O . GLU A 1 269 ? -10.946 32.232 21.827 1.00 62.81 269 GLU A O 1
ATOM 2147 N N . VAL A 1 270 ? -9.985 31.226 23.576 1.00 56.12 270 VAL A N 1
ATOM 2148 C CA . VAL A 1 270 ? -9.491 32.475 24.185 1.00 56.12 270 VAL A CA 1
ATOM 2149 C C . VAL A 1 270 ? -8.398 33.108 23.324 1.00 56.12 270 VAL A C 1
ATOM 2151 O O . VAL A 1 270 ? -8.445 34.315 23.092 1.00 56.12 270 VAL A O 1
ATOM 2154 N N . ILE A 1 271 ? -7.459 32.318 22.797 1.00 49.06 271 ILE A N 1
ATOM 2155 C CA . ILE A 1 271 ? -6.413 32.806 21.881 1.00 49.06 271 ILE A CA 1
ATOM 2156 C C . ILE A 1 271 ? -7.042 33.363 20.596 1.00 49.06 271 ILE A C 1
ATOM 2158 O O . ILE A 1 271 ? -6.702 34.466 20.170 1.00 49.06 271 ILE A O 1
ATOM 2162 N N . GLU A 1 272 ? -8.029 32.660 20.036 1.00 57.66 272 GLU A N 1
ATOM 2163 C CA . GLU A 1 272 ? -8.796 33.107 18.869 1.00 57.66 272 GLU A CA 1
ATOM 2164 C C . GLU A 1 272 ? -9.559 34.420 19.152 1.00 57.66 272 GLU A C 1
ATOM 2166 O O . GLU A 1 272 ? -9.586 35.327 18.316 1.00 57.66 272 GLU A O 1
ATOM 2171 N N . LYS A 1 273 ? -10.127 34.593 20.355 1.00 55.34 273 LYS A N 1
ATOM 2172 C CA . LYS A 1 273 ? -10.757 35.856 20.793 1.00 55.34 273 LYS A CA 1
ATOM 2173 C C . LYS A 1 273 ? -9.752 36.992 20.970 1.00 55.34 273 LYS A C 1
ATOM 2175 O O . LYS A 1 273 ? -10.054 38.119 20.586 1.00 55.34 273 LYS A O 1
ATOM 2180 N N . VAL A 1 274 ? -8.570 36.717 21.520 1.00 45.97 274 VAL A N 1
ATOM 2181 C CA . VAL A 1 274 ? -7.492 37.707 21.664 1.00 45.97 274 VAL A CA 1
ATOM 2182 C C . VAL A 1 274 ? -7.016 38.175 20.287 1.00 45.97 274 VAL A C 1
ATOM 2184 O O . VAL A 1 274 ? -6.963 39.378 20.045 1.00 45.97 274 VAL A O 1
ATOM 2187 N N . GLN A 1 275 ? -6.793 37.256 19.346 1.00 54.22 275 GLN A N 1
ATOM 2188 C CA . GLN A 1 275 ? -6.452 37.587 17.957 1.00 54.22 275 GLN A CA 1
ATOM 2189 C C . GLN A 1 275 ? -7.559 38.398 17.262 1.00 54.22 275 GLN A C 1
ATOM 2191 O O . GLN A 1 275 ? -7.275 39.384 16.583 1.00 54.22 275 GLN A O 1
ATOM 2196 N N . ASN A 1 276 ? -8.831 38.051 17.485 1.00 52.16 276 ASN A N 1
ATOM 2197 C CA . ASN A 1 276 ? -9.964 38.816 16.955 1.00 52.16 276 ASN A CA 1
ATOM 2198 C C . ASN A 1 276 ? -10.126 40.204 17.606 1.00 52.16 276 ASN A C 1
ATOM 2200 O O . ASN A 1 276 ? -10.585 41.128 16.939 1.00 52.16 276 ASN A O 1
ATOM 2204 N N . MET A 1 277 ? -9.719 40.399 18.866 1.00 44.09 277 MET A N 1
ATOM 2205 C CA . MET A 1 277 ? -9.654 41.733 19.484 1.00 44.09 277 MET A CA 1
ATOM 2206 C C . MET A 1 277 ? -8.567 42.610 18.852 1.00 44.09 277 MET A C 1
ATOM 2208 O O . MET A 1 277 ? -8.794 43.804 18.653 1.00 44.09 277 MET A O 1
ATOM 2212 N N . PHE A 1 278 ? -7.421 42.034 18.475 1.00 42.84 278 PHE A N 1
ATOM 2213 C CA . PHE A 1 278 ? -6.382 42.748 17.719 1.00 42.84 278 PHE A CA 1
ATOM 2214 C C . PHE A 1 278 ? -6.804 43.074 16.275 1.00 42.84 278 PHE A C 1
ATOM 2216 O O . PHE A 1 278 ? -6.265 43.996 15.676 1.00 42.84 278 PHE A O 1
ATOM 2223 N N . ARG A 1 279 ? -7.836 42.401 15.750 1.00 47.06 279 ARG A N 1
ATOM 2224 C CA . ARG A 1 279 ? -8.453 42.659 14.436 1.00 47.06 279 ARG A CA 1
ATOM 2225 C C . ARG A 1 279 ? -9.242 43.977 14.357 1.00 47.06 279 ARG A C 1
ATOM 2227 O O . ARG A 1 279 ? -9.548 44.417 13.256 1.00 47.06 279 ARG A O 1
ATOM 2234 N N . TYR A 1 280 ? -9.593 44.582 15.499 1.00 36.72 280 TYR A N 1
ATOM 2235 C CA . TYR A 1 280 ? -10.488 45.751 15.585 1.00 36.72 280 TYR A CA 1
ATOM 2236 C C . TYR A 1 280 ? -9.852 47.022 16.170 1.00 36.72 280 TYR A C 1
ATOM 2238 O O . TYR A 1 280 ? -10.535 48.036 16.314 1.00 36.72 280 TYR A O 1
ATOM 2246 N N . LYS A 1 281 ? -8.554 47.010 16.491 1.00 37.47 281 LYS A N 1
ATOM 2247 C CA . LYS A 1 281 ? -7.825 48.209 16.929 1.00 37.47 281 LYS A CA 1
ATOM 2248 C C . LYS A 1 281 ? -6.630 48.476 16.019 1.00 37.47 281 LYS A C 1
ATOM 2250 O O . LYS A 1 281 ? -5.491 48.232 16.396 1.00 37.47 281 LYS A O 1
ATOM 2255 N N . GLU A 1 282 ? -6.896 49.065 14.861 1.00 41.53 282 GLU A N 1
ATOM 2256 C CA . GLU A 1 282 ? -5.943 50.002 14.268 1.00 41.53 282 GLU A CA 1
ATOM 2257 C C . GLU A 1 282 ? -6.357 51.423 14.658 1.00 41.53 282 GLU A C 1
ATOM 2259 O O . GLU A 1 282 ? -7.497 51.835 14.449 1.00 41.53 282 GLU A O 1
ATOM 2264 N N . PRO A 1 283 ? -5.423 52.213 15.188 1.00 40.19 283 PRO A N 1
ATOM 2265 C CA . PRO A 1 283 ? -5.195 53.537 14.668 1.00 40.19 283 PRO A CA 1
ATOM 2266 C C . PRO A 1 283 ? -3.941 53.451 13.794 1.00 40.19 283 PRO A C 1
ATOM 2268 O O . PRO A 1 283 ? -2.848 53.211 14.308 1.00 40.19 283 PRO A O 1
ATOM 2271 N N . GLU A 1 284 ? -4.111 53.676 12.488 1.00 46.44 284 GLU A N 1
ATOM 2272 C CA . GLU A 1 284 ? -3.098 53.652 11.410 1.00 46.44 284 GLU A CA 1
ATOM 2273 C C . GLU A 1 284 ? -1.762 54.368 11.746 1.00 46.44 284 GLU A C 1
ATOM 2275 O O . GLU A 1 284 ? -0.746 54.146 11.099 1.00 46.44 284 GLU A O 1
ATOM 2280 N N . SER A 1 285 ? -1.709 55.195 12.795 1.00 45.25 285 SER A N 1
ATOM 2281 C CA . SER A 1 285 ? -0.592 56.104 13.086 1.00 45.25 285 SER A CA 1
ATOM 2282 C C . SER A 1 285 ? 0.568 55.560 13.942 1.00 45.25 285 SER A C 1
ATOM 2284 O O . SER A 1 285 ? 1.634 56.180 13.961 1.00 45.25 285 SER A O 1
ATOM 2286 N N . GLU A 1 286 ? 0.408 54.451 14.675 1.00 45.00 286 GLU A N 1
ATOM 2287 C CA . GLU A 1 286 ? 1.463 53.921 15.574 1.00 45.00 286 GLU A CA 1
ATOM 2288 C C . GLU A 1 286 ? 2.334 52.852 14.892 1.00 45.00 286 GLU A C 1
ATOM 2290 O O . GLU A 1 286 ? 3.561 52.874 15.019 1.00 45.00 286 GLU A O 1
ATOM 2295 N N . ALA A 1 287 ? 1.730 51.973 14.085 1.00 44.91 287 ALA A N 1
ATOM 2296 C CA . ALA A 1 287 ? 2.462 50.962 13.320 1.00 44.91 287 ALA A CA 1
ATOM 2297 C C . ALA A 1 287 ? 3.347 51.596 12.226 1.00 44.91 287 ALA A C 1
ATOM 2299 O O . ALA A 1 287 ? 4.494 51.178 12.049 1.00 44.91 287 ALA A O 1
ATOM 2300 N N . GLU A 1 288 ? 2.884 52.671 11.570 1.00 43.66 288 GLU A N 1
ATOM 2301 C CA . GLU A 1 288 ? 3.713 53.464 10.647 1.00 43.66 288 GLU A CA 1
ATOM 2302 C C . GLU A 1 288 ? 4.913 54.120 11.347 1.00 43.66 288 GLU A C 1
ATOM 2304 O O . GLU A 1 288 ? 5.999 54.202 10.766 1.00 43.66 288 GLU A O 1
ATOM 2309 N N . LYS A 1 289 ? 4.770 54.542 12.613 1.00 43.00 289 LYS A N 1
ATOM 2310 C CA . LYS A 1 289 ? 5.889 55.098 13.389 1.00 43.00 289 LYS A CA 1
ATOM 2311 C C . LYS A 1 289 ? 6.908 54.021 13.745 1.00 43.00 289 LYS A C 1
ATOM 2313 O O . LYS A 1 289 ? 8.097 54.232 13.523 1.00 43.00 289 LYS A O 1
ATOM 2318 N N . LEU A 1 290 ? 6.473 52.862 14.235 1.00 39.94 290 LEU A N 1
ATOM 2319 C CA . LEU A 1 290 ? 7.375 51.777 14.644 1.00 39.94 290 LEU A CA 1
ATOM 2320 C C . LEU A 1 290 ? 8.142 51.161 13.461 1.00 39.94 290 LEU A C 1
ATOM 2322 O O . LEU A 1 290 ? 9.364 51.000 13.537 1.00 39.94 290 LEU A O 1
ATOM 2326 N N . TYR A 1 291 ? 7.474 50.906 12.332 1.00 40.19 291 TYR A N 1
ATOM 2327 C CA . TYR A 1 291 ? 8.129 50.333 11.148 1.00 40.19 291 TYR A CA 1
ATOM 2328 C C . TYR A 1 291 ? 8.876 51.378 10.301 1.00 40.19 291 TYR A C 1
ATOM 2330 O O . TYR A 1 291 ? 9.950 51.086 9.763 1.00 40.19 291 TYR A O 1
ATOM 2338 N N . GLY A 1 292 ? 8.404 52.629 10.262 1.00 39.09 292 GLY A N 1
ATOM 2339 C CA . GLY A 1 292 ? 9.124 53.744 9.639 1.00 39.09 292 GLY A CA 1
ATOM 2340 C C . GLY A 1 292 ? 10.442 54.101 10.344 1.00 39.09 292 GLY A C 1
ATOM 2341 O O . GLY A 1 292 ? 11.384 54.569 9.692 1.00 39.09 292 GLY A O 1
ATOM 2342 N N . ILE A 1 293 ? 10.548 53.843 11.655 1.00 40.22 293 ILE A N 1
ATOM 2343 C CA . ILE A 1 293 ? 11.790 53.992 12.434 1.00 40.22 293 ILE A CA 1
ATOM 2344 C C . ILE A 1 293 ? 12.774 52.852 12.120 1.00 40.22 293 ILE A C 1
ATOM 2346 O O . ILE A 1 293 ? 13.961 53.117 11.905 1.00 40.22 293 ILE A O 1
ATOM 2350 N N . ALA A 1 294 ? 12.300 51.607 12.001 1.00 39.03 294 ALA A N 1
ATOM 2351 C CA . ALA A 1 294 ? 13.148 50.453 11.686 1.00 39.03 294 ALA A CA 1
ATOM 2352 C C . ALA A 1 294 ? 13.780 50.544 10.281 1.00 39.03 294 ALA A C 1
ATOM 2354 O O . ALA A 1 294 ? 14.972 50.267 10.111 1.00 39.03 294 ALA A O 1
ATOM 2355 N N . CYS A 1 295 ? 13.030 51.033 9.286 1.00 33.75 295 CYS A N 1
ATOM 2356 C CA . CYS A 1 295 ? 13.550 51.226 7.928 1.00 33.75 295 CYS A CA 1
ATOM 2357 C C . CYS A 1 295 ? 14.590 52.363 7.837 1.00 33.75 295 CYS A C 1
ATOM 2359 O O . CYS A 1 295 ? 15.549 52.265 7.067 1.00 33.75 295 CYS A O 1
ATOM 2361 N N . ARG A 1 296 ? 14.469 53.422 8.657 1.00 38.25 296 ARG A N 1
ATOM 2362 C CA . ARG A 1 296 ? 15.500 54.477 8.753 1.00 38.25 296 ARG A CA 1
ATOM 2363 C C . ARG A 1 296 ? 16.749 54.013 9.500 1.00 38.25 296 ARG A C 1
ATOM 2365 O O . ARG A 1 296 ? 17.852 54.377 9.095 1.00 38.25 296 ARG A O 1
ATOM 2372 N N . ALA A 1 297 ? 16.605 53.176 10.528 1.00 39.91 297 ALA A N 1
ATOM 2373 C CA . ALA A 1 297 ? 17.735 52.629 11.282 1.00 39.91 297 ALA A CA 1
ATOM 2374 C C . ALA A 1 297 ? 18.629 51.714 10.422 1.00 39.91 297 ALA A C 1
ATOM 2376 O O . ALA A 1 297 ? 19.854 51.769 10.539 1.00 39.91 297 ALA A O 1
ATOM 2377 N N . ALA A 1 298 ? 18.042 50.939 9.503 1.00 40.09 298 ALA A N 1
ATOM 2378 C CA . ALA A 1 298 ? 18.791 50.095 8.567 1.00 40.09 298 ALA A CA 1
ATOM 2379 C C . ALA A 1 298 ? 19.619 50.909 7.549 1.00 40.09 298 ALA A C 1
ATOM 2381 O O . ALA A 1 298 ? 20.732 50.510 7.204 1.00 40.09 298 ALA A O 1
ATOM 2382 N N . ASN A 1 299 ? 19.131 52.084 7.131 1.00 37.88 299 ASN A N 1
ATOM 2383 C CA . ASN A 1 299 ? 19.881 52.995 6.259 1.00 37.88 299 ASN A CA 1
ATOM 2384 C C . ASN A 1 299 ? 20.934 53.826 7.016 1.00 37.88 299 ASN A C 1
ATOM 2386 O O . ASN A 1 299 ? 22.012 54.066 6.472 1.00 37.88 299 ASN A O 1
ATOM 2390 N N . LEU A 1 300 ? 20.692 54.193 8.282 1.00 35.47 300 LEU A N 1
ATOM 2391 C CA . LEU A 1 300 ? 21.692 54.883 9.114 1.00 35.47 300 LEU A CA 1
ATOM 2392 C C . LEU A 1 300 ? 22.879 53.976 9.486 1.00 35.47 300 LEU A C 1
ATOM 2394 O O . LEU A 1 300 ? 24.018 54.441 9.544 1.00 35.47 300 LEU A O 1
ATOM 2398 N N . ARG A 1 301 ? 22.647 52.668 9.670 1.00 39.62 301 ARG A N 1
ATOM 2399 C CA . ARG A 1 301 ? 23.708 51.680 9.958 1.00 39.62 301 ARG A CA 1
ATOM 2400 C C . ARG A 1 301 ? 24.681 51.468 8.795 1.00 39.62 301 ARG A C 1
ATOM 2402 O O . ARG A 1 301 ? 25.796 51.014 9.017 1.00 39.62 301 ARG A O 1
ATOM 2409 N N . LYS A 1 302 ? 24.282 51.828 7.571 1.00 43.94 302 LYS A N 1
ATOM 2410 C CA . LYS A 1 302 ? 25.159 51.838 6.390 1.00 43.94 302 LYS A CA 1
ATOM 2411 C C . LYS A 1 302 ? 26.005 53.113 6.273 1.00 43.94 302 LYS A C 1
ATOM 2413 O O . LYS A 1 302 ? 26.957 53.113 5.501 1.00 43.94 302 LYS A O 1
ATOM 2418 N N . GLN A 1 303 ? 25.681 54.173 7.021 1.00 36.75 303 GLN A N 1
ATOM 2419 C CA . GLN A 1 303 ? 26.392 55.460 6.977 1.00 36.75 303 GLN A CA 1
ATOM 2420 C C . GLN A 1 303 ? 27.318 55.707 8.174 1.00 36.75 303 GLN A C 1
ATOM 2422 O O . GLN A 1 303 ? 28.258 56.483 8.050 1.00 36.75 303 GLN A O 1
ATOM 2427 N N . LEU A 1 304 ? 27.110 55.035 9.307 1.00 38.31 304 LEU A N 1
ATOM 2428 C CA . LEU A 1 304 ? 27.949 55.184 10.500 1.00 38.31 304 LEU A CA 1
ATOM 2429 C C . LEU A 1 304 ? 28.831 53.949 10.707 1.00 38.31 304 LEU A C 1
ATOM 2431 O O . LEU A 1 304 ? 28.656 53.170 11.641 1.00 38.31 304 LEU A O 1
ATOM 2435 N N . GLY A 1 305 ? 29.786 53.776 9.795 1.00 36.97 305 GLY A N 1
ATOM 2436 C CA . GLY A 1 305 ? 31.022 53.063 10.090 1.00 36.97 305 GLY A CA 1
ATOM 2437 C C . GLY A 1 305 ? 32.021 54.043 10.700 1.00 36.97 305 GLY A C 1
ATOM 2438 O O . GLY A 1 305 ? 32.164 55.146 10.184 1.00 36.97 305 GLY A O 1
ATOM 2439 N N . GLN A 1 306 ? 32.736 53.588 11.732 1.00 37.91 306 GLN A N 1
ATOM 2440 C CA . GLN A 1 306 ? 33.736 54.296 12.551 1.00 37.91 306 GLN A CA 1
ATOM 2441 C C . GLN A 1 306 ? 33.160 54.997 13.786 1.00 37.91 306 GLN A C 1
ATOM 2443 O O . GLN A 1 306 ? 32.619 56.083 13.678 1.00 37.91 306 GLN A O 1
ATOM 2448 N N . PHE A 1 307 ? 33.312 54.365 14.958 1.00 28.77 307 PHE A N 1
ATOM 2449 C CA . PHE A 1 307 ? 33.886 54.960 16.178 1.00 28.77 307 PHE A CA 1
ATOM 2450 C C . PHE A 1 307 ? 33.995 53.877 17.281 1.00 28.77 307 PHE A C 1
ATOM 2452 O O . PHE A 1 307 ? 32.995 53.280 17.671 1.00 28.77 307 PHE A O 1
ATOM 2459 N N . GLU A 1 308 ? 35.216 53.609 17.765 1.00 35.25 308 GLU A N 1
ATOM 2460 C CA . GLU A 1 308 ? 35.494 52.927 19.049 1.00 35.25 308 GLU A CA 1
ATOM 2461 C C . GLU A 1 308 ? 35.224 53.885 20.228 1.00 35.25 308 GLU A C 1
ATOM 2463 O O . GLU A 1 308 ? 35.325 55.103 20.041 1.00 35.25 308 GLU A O 1
ATOM 2468 N N . PRO A 1 309 ? 34.964 53.379 21.457 1.00 39.78 309 PRO A N 1
ATOM 2469 C CA . PRO A 1 309 ? 36.031 53.467 22.472 1.00 39.78 309 PRO A CA 1
ATOM 2470 C C . PRO A 1 309 ? 36.075 52.387 23.590 1.00 39.78 309 PRO A C 1
ATOM 2472 O O . PRO A 1 309 ? 35.070 51.931 24.125 1.00 39.78 309 PRO A O 1
ATOM 2475 N N . ARG A 1 310 ? 37.328 52.086 23.968 1.00 28.91 310 ARG A N 1
ATOM 2476 C CA . ARG A 1 310 ? 37.972 51.745 25.266 1.00 28.91 310 ARG A CA 1
ATOM 2477 C C . ARG A 1 310 ? 37.142 51.619 26.574 1.00 28.91 310 ARG A C 1
ATOM 2479 O O . ARG A 1 310 ? 36.613 52.603 27.069 1.00 28.91 310 ARG A O 1
ATOM 2486 N N . GLY A 1 311 ? 37.245 50.437 27.204 1.00 28.30 311 GLY A N 1
ATOM 2487 C CA . GLY A 1 311 ? 37.950 50.115 28.475 1.00 28.30 311 GLY A CA 1
ATOM 2488 C C . GLY A 1 311 ? 37.629 50.803 29.823 1.00 28.30 311 GLY A C 1
ATOM 2489 O O . GLY A 1 311 ? 37.819 52.005 29.938 1.00 28.30 311 GLY A O 1
ATOM 2490 N N . LEU A 1 312 ? 37.324 49.995 30.864 1.00 26.67 312 LEU A N 1
ATOM 2491 C CA . LEU A 1 312 ? 37.630 50.137 32.324 1.00 26.67 312 LEU A CA 1
ATOM 2492 C C . LEU A 1 312 ? 36.966 48.944 33.082 1.00 26.67 312 LEU A C 1
ATOM 2494 O O . LEU A 1 312 ? 35.776 48.738 32.900 1.00 26.67 312 LEU A O 1
ATOM 2498 N N . MET A 1 313 ? 37.657 47.944 33.661 1.00 26.16 313 MET A N 1
ATOM 2499 C CA . MET A 1 313 ? 38.460 47.795 34.906 1.00 26.16 313 MET A CA 1
ATOM 2500 C C . MET A 1 313 ? 37.683 47.503 36.224 1.00 26.16 313 MET A C 1
ATOM 2502 O O . MET A 1 313 ? 36.881 48.328 36.640 1.00 26.16 313 MET A O 1
ATOM 2506 N N . ARG A 1 314 ? 38.098 46.395 36.888 1.00 27.19 314 ARG A N 1
ATOM 2507 C CA . ARG A 1 314 ? 38.090 46.012 38.337 1.00 27.19 314 ARG A CA 1
ATOM 2508 C C . ARG A 1 314 ? 36.760 45.718 39.052 1.00 27.19 314 ARG A C 1
ATOM 2510 O O . ARG A 1 314 ? 35.856 46.537 39.041 1.00 27.19 314 ARG A O 1
ATOM 2517 N N . ASP A 1 315 ? 36.554 44.478 39.520 1.00 26.09 315 ASP A N 1
ATOM 2518 C CA . ASP A 1 315 ? 37.022 43.828 40.782 1.00 26.09 315 ASP A CA 1
ATOM 2519 C C . ASP A 1 315 ? 36.239 44.314 42.017 1.00 26.09 315 ASP A C 1
ATOM 2521 O O . ASP A 1 315 ? 36.279 45.502 42.312 1.00 26.09 315 ASP A O 1
ATOM 2525 N N . ASP A 1 316 ? 35.539 43.415 42.736 1.00 26.95 316 ASP A N 1
ATOM 2526 C CA . ASP A 1 316 ? 35.973 42.924 44.063 1.00 26.95 316 ASP A CA 1
ATOM 2527 C C . ASP A 1 316 ? 34.919 42.111 44.870 1.00 26.95 316 ASP A C 1
ATOM 2529 O O . ASP A 1 316 ? 33.720 42.360 44.792 1.00 26.95 316 ASP A O 1
ATOM 2533 N N . LEU A 1 317 ? 35.461 41.208 45.717 1.00 26.58 317 LEU A N 1
ATOM 2534 C CA . LEU A 1 317 ? 34.993 40.715 47.045 1.00 26.58 317 LEU A CA 1
ATOM 2535 C C . LEU A 1 317 ? 33.675 39.902 47.118 1.00 26.58 317 LEU A C 1
ATOM 2537 O O . LEU A 1 317 ? 32.603 40.422 46.857 1.00 26.58 317 LEU A O 1
ATOM 2541 N N . LYS A 1 318 ? 33.600 38.592 47.435 1.00 25.42 318 LYS A N 1
ATOM 2542 C CA . LYS A 1 318 ? 34.174 37.686 48.474 1.00 25.42 318 LYS A CA 1
ATOM 2543 C C . LYS A 1 318 ? 33.860 38.012 49.949 1.00 25.42 318 LYS A C 1
ATOM 2545 O O . LYS A 1 318 ? 34.006 39.144 50.390 1.00 25.42 318 LYS A O 1
ATOM 2550 N N . SER A 1 319 ? 33.622 36.917 50.699 1.00 24.97 319 SER A N 1
ATOM 2551 C CA . SER A 1 319 ? 33.388 36.739 52.158 1.00 24.97 319 SER A CA 1
ATOM 2552 C C . SER A 1 319 ? 31.891 36.709 52.545 1.00 24.97 319 SER A C 1
ATOM 2554 O O . SER A 1 319 ? 31.116 37.435 51.944 1.00 24.97 319 SER A O 1
ATOM 2556 N N . VAL A 1 320 ? 31.336 35.865 53.431 1.00 25.33 320 VAL A N 1
ATOM 2557 C CA . VAL A 1 320 ? 31.753 35.057 54.609 1.00 25.33 320 VAL A CA 1
ATOM 2558 C C . VAL A 1 320 ? 30.719 33.893 54.693 1.00 25.33 320 VAL A C 1
ATOM 2560 O O . VAL A 1 320 ? 29.557 34.126 54.393 1.00 25.33 320 VAL A O 1
ATOM 2563 N N . GLY A 1 321 ? 31.009 32.602 54.903 1.00 22.00 321 GLY A N 1
ATOM 2564 C CA . GLY A 1 321 ? 31.591 31.950 56.082 1.00 22.00 321 GLY A CA 1
ATOM 2565 C C . GLY A 1 321 ? 30.504 31.544 57.098 1.00 22.00 321 GLY A C 1
ATOM 2566 O O . GLY A 1 321 ? 29.896 32.424 57.688 1.00 22.00 321 G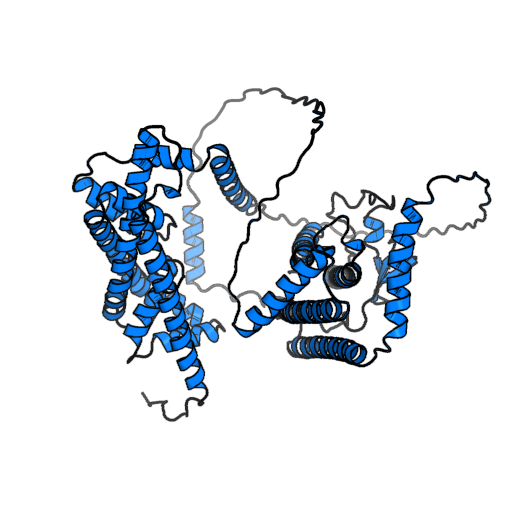LY A O 1
ATOM 2567 N N . CYS A 1 322 ? 30.271 30.241 57.325 1.00 22.06 322 CYS A N 1
ATOM 2568 C CA . CYS A 1 322 ? 29.995 29.689 58.662 1.00 22.06 322 CYS A CA 1
ATOM 2569 C C . CYS A 1 322 ? 29.928 28.155 58.686 1.00 22.06 322 CYS A C 1
ATOM 2571 O O . CYS A 1 322 ? 29.523 27.489 57.739 1.00 22.06 322 CYS A O 1
ATOM 2573 N N . ILE A 1 323 ? 30.384 27.646 59.823 1.00 21.69 323 ILE A N 1
ATOM 2574 C CA . ILE A 1 323 ? 30.701 26.275 60.211 1.00 21.69 323 ILE A CA 1
ATOM 2575 C C . ILE A 1 323 ? 29.521 25.703 61.012 1.00 21.69 323 ILE A C 1
ATOM 2577 O O . ILE A 1 323 ? 28.968 26.411 61.846 1.00 21.69 323 ILE A O 1
ATOM 2581 N N . SER A 1 324 ? 29.187 24.419 60.857 1.00 26.16 324 SER A N 1
ATOM 2582 C CA . SER A 1 324 ? 29.183 23.465 61.984 1.00 26.16 324 SER A CA 1
ATOM 2583 C C . SER A 1 324 ? 28.806 22.048 61.555 1.00 26.16 324 SER A C 1
ATOM 2585 O O . SER A 1 324 ? 27.965 21.814 60.694 1.00 26.16 324 SER A O 1
ATOM 2587 N N . ALA A 1 325 ? 29.526 21.114 62.167 1.00 23.91 325 ALA A N 1
ATOM 2588 C CA . ALA A 1 325 ? 29.373 19.679 62.081 1.00 23.91 325 ALA A CA 1
ATOM 2589 C C . ALA A 1 325 ? 28.185 19.195 62.920 1.00 23.91 325 ALA A C 1
ATOM 2591 O O . ALA A 1 325 ? 27.914 19.769 63.974 1.00 23.91 325 ALA A O 1
ATOM 2592 N N . TRP A 1 326 ? 27.579 18.074 62.524 1.00 24.25 326 TRP A N 1
ATOM 2593 C CA . TRP A 1 326 ? 27.031 17.114 63.480 1.00 24.25 326 TRP A CA 1
ATOM 2594 C C . TRP A 1 326 ? 27.032 15.700 62.894 1.00 24.25 326 TRP A C 1
ATOM 2596 O O . TRP A 1 326 ? 26.732 15.477 61.723 1.00 24.25 326 TRP A O 1
ATOM 2606 N N . GLU A 1 327 ? 27.438 14.768 63.740 1.00 24.42 327 GLU A N 1
ATOM 2607 C CA . GLU A 1 327 ? 27.774 13.375 63.489 1.00 24.42 327 GLU A CA 1
ATOM 2608 C C . GLU A 1 327 ? 26.755 12.525 64.250 1.00 24.42 327 GLU A C 1
ATOM 2610 O O . GLU A 1 327 ? 26.664 12.668 65.464 1.00 24.42 327 GLU A O 1
ATOM 2615 N N . VAL A 1 328 ? 25.996 11.648 63.580 1.00 25.64 328 VAL A N 1
ATOM 2616 C CA . VAL A 1 328 ? 25.297 10.530 64.241 1.00 25.64 328 VAL A CA 1
ATOM 2617 C C . VAL A 1 328 ? 25.250 9.320 63.305 1.00 25.64 328 VAL A C 1
ATOM 2619 O O . VAL A 1 328 ? 24.673 9.351 62.220 1.00 25.64 328 VAL A O 1
ATOM 2622 N N . GLN A 1 329 ? 25.878 8.243 63.773 1.00 26.47 329 GLN A N 1
ATOM 2623 C CA . GLN A 1 329 ? 25.797 6.874 63.270 1.00 26.47 329 GLN A CA 1
ATOM 2624 C C . GLN A 1 329 ? 24.359 6.340 63.309 1.00 26.47 329 GLN A C 1
ATOM 2626 O O . GLN A 1 329 ? 23.657 6.562 64.289 1.00 26.47 329 GLN A O 1
ATOM 2631 N N . ASN A 1 330 ? 23.981 5.491 62.348 1.00 26.23 330 ASN A N 1
ATOM 2632 C CA . ASN A 1 330 ? 23.354 4.216 62.703 1.00 26.23 330 ASN A CA 1
ATOM 2633 C C . ASN A 1 330 ? 23.433 3.177 61.580 1.00 26.23 330 ASN A C 1
ATOM 2635 O O . ASN A 1 330 ? 23.181 3.443 60.407 1.00 26.23 330 ASN A O 1
ATOM 2639 N N . ALA A 1 331 ? 23.815 1.976 62.002 1.00 25.78 331 ALA A N 1
ATOM 2640 C CA . ALA A 1 331 ? 23.913 0.756 61.225 1.00 25.78 331 ALA A CA 1
ATOM 2641 C C . ALA A 1 331 ? 22.537 0.089 61.054 1.00 25.78 331 ALA A C 1
ATOM 2643 O O . ALA A 1 331 ? 21.674 0.194 61.922 1.00 25.78 331 ALA A O 1
ATOM 2644 N N . GLY A 1 332 ? 22.365 -0.680 59.977 1.00 25.77 332 GLY A N 1
ATOM 2645 C CA . GLY A 1 332 ? 21.200 -1.545 59.798 1.00 25.77 332 GLY A CA 1
ATOM 2646 C C . GLY A 1 332 ? 21.363 -2.508 58.626 1.00 25.77 332 GLY A C 1
ATOM 2647 O O . GLY A 1 332 ? 21.291 -2.109 57.470 1.00 25.77 332 GLY A O 1
ATOM 2648 N N . LEU A 1 333 ? 21.614 -3.779 58.948 1.00 28.44 333 LEU A N 1
ATOM 2649 C CA . LEU A 1 333 ? 21.683 -4.926 58.039 1.00 28.44 333 LEU A CA 1
ATOM 2650 C C . LEU A 1 333 ? 20.390 -5.125 57.226 1.00 28.44 333 LEU A C 1
ATOM 2652 O O . LEU A 1 333 ? 19.300 -4.899 57.740 1.00 28.44 333 LEU A O 1
ATOM 2656 N N . GLY A 1 334 ? 20.497 -5.718 56.027 1.00 26.14 334 GLY A N 1
ATOM 2657 C CA . GLY A 1 334 ? 19.311 -6.250 55.341 1.00 26.14 334 GLY A CA 1
ATOM 2658 C C . GLY A 1 334 ? 19.503 -6.845 53.944 1.00 26.14 334 GLY A C 1
ATOM 2659 O O . GLY A 1 334 ? 19.172 -6.217 52.953 1.00 26.14 334 GLY A O 1
ATOM 2660 N N . THR A 1 335 ? 20.011 -8.079 53.899 1.00 29.28 335 THR A N 1
ATOM 2661 C CA . THR A 1 335 ? 19.646 -9.172 52.965 1.00 29.28 335 THR A CA 1
ATOM 2662 C C . THR A 1 335 ? 19.688 -8.996 51.432 1.00 29.28 335 THR A C 1
ATOM 2664 O O . THR A 1 335 ? 18.842 -8.408 50.768 1.00 29.28 335 THR A O 1
ATOM 2667 N N . ARG A 1 336 ? 20.632 -9.755 50.854 1.00 34.94 336 ARG A N 1
ATOM 2668 C CA . ARG A 1 336 ? 20.690 -10.230 49.463 1.00 34.94 336 ARG A CA 1
ATOM 2669 C C . ARG A 1 336 ? 19.424 -10.998 49.052 1.00 34.94 336 ARG A C 1
ATOM 2671 O O . ARG A 1 336 ? 19.118 -12.016 49.666 1.00 34.94 336 ARG A O 1
ATOM 2678 N N . LEU A 1 337 ? 18.855 -10.666 47.892 1.00 29.83 337 LEU A N 1
ATOM 2679 C CA . LEU A 1 337 ? 18.137 -11.626 47.042 1.00 29.83 337 LEU A CA 1
ATOM 2680 C C . LEU A 1 337 ? 18.638 -11.525 45.596 1.00 29.83 337 LEU A C 1
ATOM 2682 O O . LEU A 1 337 ? 18.578 -10.488 44.943 1.00 29.83 337 LEU A O 1
ATOM 2686 N N . ARG A 1 338 ? 19.200 -12.637 45.119 1.00 36.41 338 ARG A N 1
ATOM 2687 C CA . ARG A 1 338 ? 19.861 -12.794 43.821 1.00 36.41 338 ARG A CA 1
ATOM 2688 C C . ARG A 1 338 ? 18.844 -13.359 42.826 1.00 36.41 338 ARG A C 1
ATOM 2690 O O . ARG A 1 338 ? 18.639 -14.567 42.786 1.00 36.41 338 ARG A O 1
ATOM 2697 N N . ALA A 1 339 ? 18.218 -12.510 42.014 1.00 30.97 339 ALA A N 1
ATOM 2698 C CA . ALA A 1 339 ? 17.356 -12.955 40.918 1.00 30.97 339 ALA A CA 1
ATOM 2699 C C . ALA A 1 339 ? 18.181 -13.161 39.632 1.00 30.97 339 ALA A C 1
ATOM 2701 O O . ALA A 1 339 ? 18.640 -12.210 38.999 1.00 30.97 339 ALA A O 1
ATOM 2702 N N . LYS A 1 340 ? 18.381 -14.425 39.236 1.00 39.69 340 LYS A N 1
ATOM 2703 C CA . LYS A 1 340 ? 18.886 -14.817 37.908 1.00 39.69 340 LYS A CA 1
ATOM 2704 C C . LYS A 1 340 ? 17.797 -14.517 36.868 1.00 39.69 340 LYS A C 1
ATOM 2706 O O . LYS A 1 340 ? 16.755 -15.163 36.884 1.00 39.69 340 LYS A O 1
ATOM 2711 N N . ARG A 1 341 ? 18.042 -13.579 35.946 1.00 38.00 341 ARG A N 1
ATOM 2712 C CA . ARG A 1 341 ? 17.166 -13.293 34.794 1.00 38.00 341 ARG A CA 1
ATOM 2713 C C . ARG A 1 341 ? 17.863 -13.719 33.497 1.00 38.00 341 ARG A C 1
ATOM 2715 O O . ARG A 1 341 ? 18.993 -13.310 33.233 1.00 38.00 341 ARG A O 1
ATOM 2722 N N . SER A 1 342 ? 17.199 -14.565 32.710 1.00 40.81 342 SER A N 1
ATOM 2723 C CA . SER A 1 342 ? 17.692 -15.115 31.444 1.00 40.81 342 SER A CA 1
ATOM 2724 C C . SER A 1 342 ? 17.779 -14.038 30.355 1.00 40.81 342 SER A C 1
ATOM 2726 O O . SER A 1 342 ? 16.761 -13.530 29.881 1.00 40.81 342 SER A O 1
ATOM 2728 N N . ARG A 1 343 ? 19.000 -13.713 29.921 1.00 41.53 343 ARG A N 1
ATOM 2729 C CA . ARG A 1 343 ? 19.282 -12.895 28.732 1.00 41.53 343 ARG A CA 1
ATOM 2730 C C . ARG A 1 343 ? 19.221 -13.779 27.481 1.00 41.53 343 ARG A C 1
ATOM 2732 O O . ARG A 1 343 ? 20.218 -14.394 27.129 1.00 41.53 343 ARG A O 1
ATOM 2739 N N . GLY A 1 344 ? 18.061 -13.852 26.825 1.00 37.28 344 GLY A N 1
ATOM 2740 C CA . GLY A 1 344 ? 17.895 -14.607 25.568 1.00 37.28 344 GLY A CA 1
ATOM 2741 C C . GLY A 1 344 ? 17.234 -13.848 24.408 1.00 37.28 344 GLY A C 1
ATOM 2742 O O . GLY A 1 344 ? 17.437 -14.209 23.255 1.00 37.28 344 GLY A O 1
ATOM 2743 N N . GLY A 1 345 ? 16.472 -12.777 24.668 1.00 40.91 345 GLY A N 1
ATOM 2744 C CA . GLY A 1 345 ? 15.588 -12.178 23.649 1.00 40.91 345 GLY A CA 1
ATOM 2745 C C . GLY A 1 345 ? 16.141 -10.990 22.850 1.00 40.91 345 GLY A C 1
ATOM 2746 O O . GLY A 1 345 ? 15.622 -10.682 21.782 1.00 40.91 345 GLY A O 1
ATOM 2747 N N . VAL A 1 346 ? 17.187 -10.309 23.329 1.00 44.94 346 VAL A N 1
ATOM 2748 C CA . VAL A 1 346 ? 17.574 -8.984 22.793 1.00 44.94 346 VAL A CA 1
ATOM 2749 C C . VAL A 1 346 ? 18.462 -9.075 21.543 1.00 44.94 346 VAL A C 1
ATOM 2751 O O . VAL A 1 346 ? 18.435 -8.188 20.693 1.00 44.94 346 VAL A O 1
ATOM 2754 N N . ARG A 1 347 ? 19.196 -10.179 21.352 1.00 42.72 347 ARG A N 1
ATOM 2755 C CA . ARG A 1 347 ? 20.168 -10.302 20.249 1.00 42.72 347 ARG A CA 1
ATOM 2756 C C . ARG A 1 347 ? 19.522 -10.437 18.861 1.00 42.72 347 ARG A C 1
ATOM 2758 O O . ARG A 1 347 ? 20.105 -9.982 17.885 1.00 42.72 347 ARG A O 1
ATOM 2765 N N . LYS A 1 348 ? 18.305 -10.993 18.768 1.00 46.22 348 LYS A N 1
ATOM 2766 C CA . LYS A 1 348 ? 17.623 -11.215 17.476 1.00 46.22 348 LYS A CA 1
ATOM 2767 C C . LYS A 1 348 ? 17.017 -9.943 16.868 1.00 46.22 348 LYS A C 1
ATOM 2769 O O . LYS A 1 348 ? 16.965 -9.835 15.649 1.00 46.22 348 LYS A O 1
ATOM 2774 N N . ARG A 1 349 ? 16.612 -8.951 17.676 1.00 47.12 349 ARG A N 1
ATOM 2775 C CA . ARG A 1 349 ? 16.059 -7.684 17.148 1.00 47.12 349 ARG A CA 1
ATOM 2776 C C . ARG A 1 349 ? 17.127 -6.746 16.578 1.00 47.12 349 ARG A C 1
ATOM 2778 O O . ARG A 1 349 ? 16.840 -6.047 15.615 1.00 47.12 349 ARG A O 1
ATOM 2785 N N . LEU A 1 350 ? 18.360 -6.773 17.097 1.00 48.38 350 LEU A N 1
ATOM 2786 C CA . LEU A 1 350 ? 19.458 -5.967 16.543 1.00 48.38 350 LEU A CA 1
ATOM 2787 C C . LEU A 1 350 ? 19.942 -6.464 15.169 1.00 48.38 350 LEU A C 1
ATOM 2789 O O . LEU A 1 350 ? 20.328 -5.648 14.337 1.00 48.38 350 LEU A O 1
ATOM 2793 N N . GLN A 1 351 ? 19.885 -7.772 14.897 1.00 50.19 351 GLN A N 1
ATOM 2794 C CA . GLN A 1 351 ? 20.310 -8.312 13.599 1.00 50.19 351 GLN A CA 1
ATOM 2795 C C . GLN A 1 351 ? 19.370 -7.914 12.451 1.00 50.19 351 GLN A C 1
ATOM 2797 O O . GLN A 1 351 ? 19.853 -7.595 11.370 1.00 50.19 351 GLN A O 1
ATOM 2802 N N . LEU A 1 352 ? 18.052 -7.856 12.684 1.00 47.72 352 LEU A N 1
ATOM 2803 C CA . LEU A 1 352 ? 17.080 -7.544 11.626 1.00 47.72 352 LEU A CA 1
ATOM 2804 C C . LEU A 1 352 ? 17.112 -6.066 11.190 1.00 47.72 352 LEU A C 1
ATOM 2806 O O . LEU A 1 352 ? 16.911 -5.752 10.022 1.00 47.72 352 LEU A O 1
ATOM 2810 N N . VAL A 1 353 ? 17.394 -5.146 12.119 1.00 53.78 353 VAL A N 1
ATOM 2811 C CA . VAL A 1 353 ? 17.514 -3.708 11.807 1.00 53.78 353 VAL A CA 1
ATOM 2812 C C . VAL A 1 353 ? 18.829 -3.406 1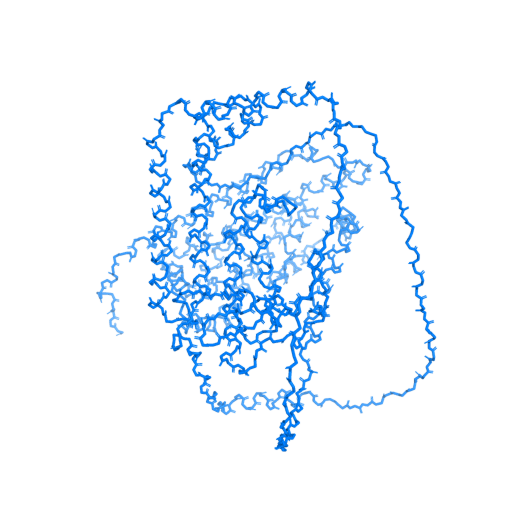1.068 1.00 53.78 353 VAL A C 1
ATOM 2814 O O . VAL A 1 353 ? 18.874 -2.522 10.212 1.00 53.78 353 VAL A O 1
ATOM 2817 N N . SER A 1 354 ? 19.896 -4.168 11.344 1.00 56.56 354 SER A N 1
ATOM 2818 C CA . SER A 1 354 ? 21.199 -4.003 10.686 1.00 56.56 354 SER A CA 1
ATOM 2819 C C . SER A 1 354 ? 21.186 -4.443 9.219 1.00 56.56 354 SER A C 1
ATOM 2821 O O . SER A 1 354 ? 21.846 -3.810 8.396 1.00 56.56 354 SER A O 1
ATOM 2823 N N . THR A 1 355 ? 20.434 -5.490 8.859 1.00 60.53 355 THR A N 1
ATOM 2824 C CA . THR A 1 355 ? 20.390 -5.994 7.473 1.00 60.53 355 THR A CA 1
ATOM 2825 C C . THR A 1 355 ? 19.632 -5.053 6.540 1.00 60.53 355 THR A C 1
ATOM 2827 O O . THR A 1 355 ? 20.057 -4.852 5.406 1.00 60.53 355 THR A O 1
ATOM 2830 N N . HIS A 1 356 ? 18.573 -4.397 7.023 1.00 65.31 356 HIS A N 1
ATOM 2831 C CA . HIS A 1 356 ? 17.824 -3.418 6.230 1.00 65.31 356 HIS A CA 1
ATOM 2832 C C . HIS A 1 356 ? 18.653 -2.160 5.920 1.00 65.31 356 HIS A C 1
ATOM 2834 O O . HIS A 1 356 ? 18.661 -1.685 4.785 1.00 65.31 356 HIS A O 1
ATOM 2840 N N . LYS A 1 357 ? 19.401 -1.639 6.906 1.00 70.44 357 LYS A N 1
ATOM 2841 C CA . LYS A 1 357 ? 20.304 -0.493 6.691 1.00 70.44 357 LYS A CA 1
ATOM 2842 C C . LYS A 1 357 ? 21.470 -0.845 5.768 1.00 70.44 357 LYS A C 1
ATOM 2844 O O . LYS A 1 357 ? 21.806 -0.046 4.903 1.00 70.44 357 LYS A O 1
ATOM 2849 N N . ALA A 1 358 ? 22.048 -2.041 5.905 1.00 70.88 358 ALA A N 1
ATOM 2850 C CA . ALA A 1 358 ? 23.097 -2.509 4.999 1.00 70.88 358 ALA A CA 1
ATOM 2851 C C . ALA A 1 358 ? 22.589 -2.632 3.552 1.00 70.88 358 ALA A C 1
ATOM 2853 O O . ALA A 1 358 ? 23.278 -2.201 2.632 1.00 70.88 358 ALA A O 1
ATOM 2854 N N . GLY A 1 359 ? 21.365 -3.137 3.354 1.00 70.75 359 GLY A N 1
ATOM 2855 C CA . GLY A 1 359 ? 20.727 -3.201 2.037 1.00 70.75 359 GLY A CA 1
ATOM 2856 C C . GLY A 1 359 ? 20.513 -1.822 1.409 1.00 70.75 359 GLY A C 1
ATOM 2857 O O . GLY A 1 359 ? 20.856 -1.623 0.249 1.00 70.75 359 GLY A O 1
ATOM 2858 N N . GLN A 1 360 ? 20.028 -0.847 2.184 1.00 71.62 360 GLN A N 1
ATOM 2859 C CA . GLN A 1 360 ? 19.845 0.529 1.704 1.00 71.62 360 GLN A CA 1
ATOM 2860 C C . GLN A 1 360 ? 21.177 1.214 1.369 1.00 71.62 360 GLN A C 1
ATOM 2862 O O . GLN A 1 360 ? 21.281 1.852 0.326 1.00 71.62 360 GLN A O 1
ATOM 2867 N N . ILE A 1 361 ? 22.208 1.050 2.206 1.00 78.12 361 ILE A N 1
ATOM 2868 C CA . ILE A 1 361 ? 23.548 1.601 1.943 1.00 78.12 361 ILE A CA 1
ATOM 2869 C C . ILE A 1 361 ? 24.142 0.976 0.676 1.00 78.12 361 ILE A C 1
ATOM 2871 O O . ILE A 1 361 ? 24.692 1.693 -0.153 1.00 78.12 361 ILE A O 1
ATOM 2875 N N . LEU A 1 362 ? 23.981 -0.336 0.486 1.00 74.31 362 LEU A N 1
ATOM 2876 C CA . LEU A 1 362 ? 24.435 -1.032 -0.718 1.00 74.31 362 LEU A CA 1
ATOM 2877 C C . LEU A 1 362 ? 23.688 -0.549 -1.973 1.00 74.31 362 LEU A C 1
ATOM 2879 O O . LEU A 1 362 ? 24.303 -0.359 -3.017 1.00 74.31 362 LEU A O 1
ATOM 2883 N N . GLN A 1 363 ? 22.382 -0.294 -1.865 1.00 70.06 363 GLN A N 1
ATOM 2884 C CA . GLN A 1 363 ? 21.557 0.205 -2.966 1.00 70.06 363 GLN A CA 1
ATOM 2885 C C . GLN A 1 363 ? 21.937 1.639 -3.375 1.00 70.06 363 GLN A C 1
ATOM 2887 O O . GLN A 1 363 ? 22.012 1.935 -4.567 1.00 70.06 363 GLN A O 1
ATOM 2892 N N . TYR A 1 364 ? 22.246 2.503 -2.403 1.00 78.50 364 TYR A N 1
ATOM 2893 C CA . TYR A 1 364 ? 22.774 3.848 -2.658 1.00 78.50 364 TYR A CA 1
ATOM 2894 C C . TYR A 1 364 ? 24.206 3.826 -3.208 1.00 78.50 364 TYR A C 1
ATOM 2896 O O . TYR A 1 364 ? 24.528 4.627 -4.080 1.00 78.50 364 TYR A O 1
ATOM 2904 N N . ALA A 1 365 ? 25.055 2.910 -2.731 1.00 82.00 365 ALA A N 1
ATOM 2905 C CA . ALA A 1 365 ? 26.456 2.822 -3.141 1.00 82.00 365 ALA A CA 1
ATOM 2906 C C . ALA A 1 365 ? 26.639 2.248 -4.555 1.00 82.00 365 ALA A C 1
ATOM 2908 O O . ALA A 1 365 ? 27.508 2.703 -5.292 1.00 82.00 365 ALA A O 1
ATOM 2909 N N . ILE A 1 366 ? 25.835 1.250 -4.933 1.00 87.38 366 ILE A N 1
ATOM 2910 C CA . ILE A 1 366 ? 25.899 0.621 -6.262 1.00 87.38 366 ILE A CA 1
ATOM 2911 C C . ILE A 1 366 ? 25.155 1.462 -7.314 1.00 87.38 366 ILE A C 1
ATOM 2913 O O . ILE A 1 366 ? 25.484 1.415 -8.497 1.00 87.38 366 ILE A O 1
ATOM 2917 N N . GLY A 1 367 ? 24.178 2.260 -6.882 1.00 84.25 367 GLY A N 1
ATOM 2918 C CA . GLY A 1 367 ? 23.327 3.054 -7.755 1.00 84.25 367 GLY A CA 1
ATOM 2919 C C . GLY A 1 367 ? 22.183 2.221 -8.360 1.00 84.25 367 GLY A C 1
ATOM 2920 O O . GLY A 1 367 ? 22.380 1.076 -8.781 1.00 84.25 367 GLY A O 1
ATOM 2921 N N . PRO A 1 368 ? 20.958 2.773 -8.434 1.00 76.19 368 PRO A N 1
ATOM 2922 C CA . PRO A 1 368 ? 19.786 2.043 -8.918 1.00 76.19 368 PRO A CA 1
ATOM 2923 C C . PRO A 1 368 ? 19.907 1.638 -10.393 1.00 76.19 368 PRO A C 1
ATOM 2925 O O . PRO A 1 368 ? 19.432 0.573 -10.775 1.00 76.19 368 PRO A O 1
ATOM 2928 N N . THR A 1 369 ? 20.584 2.442 -11.214 1.00 75.38 369 THR A N 1
ATOM 2929 C CA . THR A 1 369 ? 20.791 2.178 -12.645 1.00 75.38 369 THR A CA 1
ATOM 2930 C C . THR A 1 369 ? 21.641 0.935 -12.888 1.00 75.38 369 THR A C 1
ATOM 2932 O O . THR A 1 369 ? 21.287 0.114 -13.730 1.00 75.38 369 THR A O 1
ATOM 2935 N N . TYR A 1 370 ? 22.713 0.738 -12.115 1.00 82.25 370 TYR A N 1
ATOM 2936 C CA . TYR A 1 370 ? 23.548 -0.458 -12.228 1.00 82.25 370 TYR A CA 1
ATOM 2937 C C . TYR A 1 370 ? 22.780 -1.720 -11.826 1.00 82.25 370 TYR A C 1
ATOM 2939 O O . TYR A 1 370 ? 22.852 -2.730 -12.522 1.00 82.25 370 TYR A O 1
ATOM 2947 N N . LEU A 1 371 ? 22.010 -1.667 -10.732 1.00 81.56 371 LEU A N 1
ATOM 2948 C CA . LEU A 1 371 ? 21.195 -2.803 -10.285 1.00 81.56 371 LEU A CA 1
ATOM 2949 C C . LEU A 1 371 ? 20.120 -3.174 -11.308 1.00 81.56 371 LEU A C 1
ATOM 2951 O O . LEU A 1 371 ? 19.931 -4.358 -11.584 1.00 81.56 371 LEU A O 1
ATOM 2955 N N . ILE A 1 372 ? 19.457 -2.174 -11.896 1.00 81.31 372 ILE A N 1
ATOM 2956 C CA . ILE A 1 372 ? 18.496 -2.388 -12.982 1.00 81.31 372 ILE A CA 1
ATOM 2957 C C . ILE A 1 372 ? 19.209 -3.012 -14.186 1.00 81.31 372 ILE A C 1
ATOM 2959 O O . ILE A 1 372 ? 18.755 -4.038 -14.676 1.00 81.31 372 ILE A O 1
ATOM 2963 N N . GLY A 1 373 ? 20.361 -2.483 -14.608 1.00 81.69 373 GLY A N 1
ATOM 2964 C CA . GLY A 1 373 ? 21.133 -3.042 -15.723 1.00 81.69 373 GLY A CA 1
ATOM 2965 C C . GLY A 1 373 ? 21.567 -4.495 -15.498 1.00 81.69 373 GLY A C 1
ATOM 2966 O O . GLY A 1 373 ? 21.451 -5.321 -16.400 1.00 81.69 373 GLY A O 1
ATOM 2967 N N . GLN A 1 374 ? 22.011 -4.845 -14.288 1.00 85.94 374 GLN A N 1
ATOM 2968 C CA . GLN A 1 374 ? 22.348 -6.232 -13.948 1.00 85.94 374 GLN A CA 1
ATOM 2969 C C . GLN A 1 374 ? 21.114 -7.140 -13.938 1.00 85.94 374 GLN A C 1
ATOM 2971 O O . GLN A 1 374 ? 21.186 -8.264 -14.425 1.00 85.94 374 GLN A O 1
ATOM 2976 N N . ALA A 1 375 ? 19.974 -6.658 -13.434 1.00 84.00 375 ALA A N 1
ATOM 2977 C CA . ALA A 1 375 ? 18.724 -7.412 -13.469 1.00 84.00 375 ALA A CA 1
ATOM 2978 C C . ALA A 1 375 ? 18.223 -7.631 -14.908 1.00 84.00 375 ALA A C 1
ATOM 2980 O O . ALA A 1 375 ? 17.779 -8.729 -15.231 1.00 84.00 375 ALA A O 1
ATOM 2981 N N . LEU A 1 376 ? 18.347 -6.623 -15.777 1.00 84.00 376 LEU A N 1
ATOM 2982 C CA . LEU A 1 376 ? 17.971 -6.705 -17.192 1.00 84.00 376 LEU A CA 1
ATOM 2983 C C . LEU A 1 376 ? 18.843 -7.707 -17.958 1.00 84.00 376 LEU A C 1
ATOM 2985 O O . LEU A 1 376 ? 18.322 -8.460 -18.772 1.00 84.00 376 LEU A O 1
ATOM 2989 N N . ARG A 1 377 ? 20.142 -7.794 -17.641 1.00 85.69 377 ARG A N 1
ATOM 2990 C CA . ARG A 1 377 ? 21.066 -8.779 -18.240 1.00 85.69 377 ARG A CA 1
ATOM 2991 C C . ARG A 1 377 ? 20.772 -10.233 -17.862 1.00 85.69 377 ARG A C 1
ATOM 2993 O O . ARG A 1 377 ? 21.278 -11.135 -18.520 1.00 85.69 377 ARG A O 1
ATOM 3000 N N . LEU A 1 378 ? 19.999 -10.473 -16.801 1.00 89.81 378 LEU A N 1
ATOM 3001 C CA . LEU A 1 378 ? 19.563 -11.821 -16.421 1.00 89.81 378 LEU A CA 1
ATOM 3002 C C . LEU A 1 378 ? 18.335 -12.286 -17.215 1.00 89.81 378 LEU A C 1
ATOM 3004 O O . LEU A 1 378 ? 17.971 -13.460 -17.125 1.00 89.81 378 LEU A O 1
ATOM 3008 N N . LEU A 1 379 ? 17.681 -11.389 -17.958 1.00 90.81 379 LEU A N 1
ATOM 3009 C CA . LEU A 1 379 ? 16.508 -11.729 -18.749 1.00 90.81 379 LEU A CA 1
ATOM 3010 C C . LEU A 1 379 ? 16.940 -12.351 -20.087 1.00 90.81 379 LEU A C 1
ATOM 3012 O O . LEU A 1 379 ? 17.831 -11.820 -20.744 1.00 90.81 379 LEU A O 1
ATOM 3016 N N . PRO A 1 380 ? 16.335 -13.475 -20.505 1.00 92.88 380 PRO A N 1
ATOM 3017 C CA . PRO A 1 380 ? 16.632 -14.088 -21.796 1.00 92.88 380 PRO A CA 1
ATOM 3018 C C . PRO A 1 380 ? 16.116 -13.227 -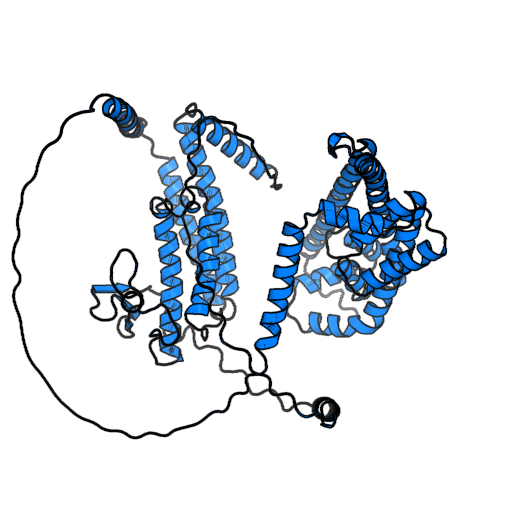22.960 1.00 92.88 380 PRO A C 1
ATOM 3020 O O . PRO A 1 380 ? 14.994 -12.726 -22.902 1.00 92.88 380 PRO A O 1
ATOM 3023 N N . ASP A 1 381 ? 16.879 -13.162 -24.054 1.00 88.94 381 ASP A N 1
ATOM 3024 C CA . ASP A 1 381 ? 16.517 -12.389 -25.259 1.00 88.94 381 ASP A CA 1
ATOM 3025 C C . ASP A 1 381 ? 15.255 -12.915 -25.967 1.00 88.94 381 ASP A C 1
ATOM 3027 O O . ASP A 1 381 ? 14.541 -12.178 -26.641 1.00 88.94 381 ASP A O 1
ATOM 3031 N N . SER A 1 382 ? 14.976 -14.215 -25.839 1.00 92.62 382 SER A N 1
ATOM 3032 C CA . SER A 1 382 ? 13.827 -14.879 -26.466 1.00 92.62 382 SER A CA 1
ATOM 3033 C C . SER A 1 382 ? 13.177 -15.872 -25.494 1.00 92.62 382 SER A C 1
ATOM 3035 O O . SER A 1 382 ? 13.431 -17.081 -25.542 1.00 92.62 382 SER A O 1
ATOM 3037 N N . PRO A 1 383 ? 12.345 -15.388 -24.555 1.00 95.81 383 PRO A N 1
ATOM 3038 C CA . PRO A 1 383 ? 11.714 -16.259 -23.577 1.00 95.81 383 PRO A CA 1
ATOM 3039 C C . PRO A 1 383 ? 10.649 -17.141 -24.246 1.00 95.81 383 PRO A C 1
ATOM 3041 O O . PRO A 1 383 ? 9.603 -16.673 -24.689 1.00 95.81 383 PRO A O 1
ATOM 3044 N N . GLY A 1 384 ? 10.901 -18.450 -24.301 1.00 96.69 384 GLY A N 1
ATOM 3045 C CA . GLY A 1 384 ? 9.908 -19.436 -24.740 1.00 96.69 384 GLY A CA 1
ATOM 3046 C C . GLY A 1 384 ? 8.787 -19.678 -23.715 1.00 96.69 384 GLY A C 1
ATOM 3047 O O . GLY A 1 384 ? 8.777 -19.129 -22.613 1.00 96.69 384 GLY A O 1
ATOM 3048 N N . TRP A 1 385 ? 7.862 -20.589 -24.032 1.00 97.31 385 TRP A N 1
ATOM 3049 C CA . TRP A 1 385 ? 6.729 -20.944 -23.157 1.00 97.31 385 TRP A CA 1
ATOM 3050 C C . TRP A 1 385 ? 7.128 -21.468 -21.769 1.00 97.31 385 TRP A C 1
ATOM 3052 O O . TRP A 1 385 ? 6.403 -21.255 -20.800 1.00 97.31 385 TRP A O 1
ATOM 3062 N N . ALA A 1 386 ? 8.291 -22.116 -21.646 1.00 97.06 386 ALA A N 1
ATOM 3063 C CA . ALA A 1 386 ? 8.811 -22.554 -20.351 1.00 97.06 386 ALA A CA 1
ATOM 3064 C C . ALA A 1 386 ? 9.116 -21.360 -19.429 1.00 97.06 386 ALA A C 1
ATOM 3066 O O . ALA A 1 386 ? 8.755 -21.381 -18.254 1.00 97.06 386 ALA A O 1
ATOM 3067 N N . TRP A 1 387 ? 9.707 -20.293 -19.979 1.00 96.88 387 TRP A N 1
ATOM 3068 C CA . TRP A 1 387 ? 9.935 -19.043 -19.253 1.00 96.88 387 TRP A CA 1
ATOM 3069 C C . TRP A 1 387 ? 8.622 -18.359 -18.896 1.00 96.88 387 TRP A C 1
ATOM 3071 O O . TRP A 1 387 ? 8.476 -17.901 -17.769 1.00 96.88 387 TRP A O 1
ATOM 3081 N N . PHE A 1 388 ? 7.646 -18.354 -19.808 1.00 97.62 388 PHE A N 1
ATOM 3082 C CA . PHE A 1 388 ? 6.308 -17.825 -19.531 1.00 97.62 388 PHE A CA 1
ATOM 3083 C C . PHE A 1 388 ? 5.671 -18.517 -18.315 1.00 97.62 388 PHE A C 1
ATOM 3085 O O . PHE A 1 388 ? 5.234 -17.852 -17.376 1.00 97.62 388 PHE A O 1
ATOM 3092 N N . ALA A 1 389 ? 5.670 -19.854 -18.294 1.00 97.81 389 ALA A N 1
ATOM 3093 C CA . ALA A 1 389 ? 5.106 -20.635 -17.194 1.00 97.81 389 ALA A CA 1
ATOM 3094 C C . ALA A 1 389 ? 5.880 -20.441 -15.879 1.00 97.81 389 ALA A C 1
ATOM 3096 O O . ALA A 1 389 ? 5.268 -20.234 -14.831 1.00 97.81 389 ALA A O 1
ATOM 3097 N N . ALA A 1 390 ? 7.217 -20.458 -15.929 1.00 97.38 390 ALA A N 1
ATOM 3098 C CA . ALA A 1 390 ? 8.061 -20.239 -14.756 1.00 97.38 390 ALA A CA 1
ATOM 3099 C C . ALA A 1 390 ? 7.864 -18.836 -14.162 1.00 97.38 390 ALA A C 1
ATOM 3101 O O . ALA A 1 390 ? 7.779 -18.686 -12.944 1.00 97.38 390 ALA A O 1
ATOM 3102 N N . TRP A 1 391 ? 7.733 -17.813 -15.008 1.00 97.50 391 TRP A N 1
ATOM 3103 C CA . TRP A 1 391 ? 7.534 -16.432 -14.572 1.00 97.50 391 TRP A CA 1
ATOM 3104 C C . TRP A 1 391 ? 6.122 -16.194 -14.026 1.00 97.50 391 TRP A C 1
ATOM 3106 O O . TRP A 1 391 ? 5.961 -15.526 -13.005 1.00 97.50 391 TRP A O 1
ATOM 3116 N N . ALA A 1 392 ? 5.099 -16.804 -14.638 1.00 98.19 392 ALA A N 1
ATOM 3117 C CA . ALA A 1 392 ? 3.738 -16.803 -14.102 1.00 98.19 392 ALA A CA 1
ATOM 3118 C C . ALA A 1 392 ? 3.674 -17.482 -12.723 1.00 98.19 392 ALA A C 1
ATOM 3120 O O . ALA A 1 392 ? 3.037 -16.958 -11.807 1.00 98.19 392 ALA A O 1
ATOM 3121 N N . LEU A 1 393 ? 4.376 -18.610 -12.551 1.00 98.12 393 LEU A N 1
ATOM 3122 C CA . LEU A 1 393 ? 4.493 -19.300 -11.265 1.00 98.12 393 LEU A CA 1
ATOM 3123 C C . LEU A 1 393 ? 5.247 -18.452 -10.233 1.00 98.12 393 LEU A C 1
ATOM 3125 O O . LEU A 1 393 ? 4.819 -18.368 -9.084 1.00 98.12 393 LEU A O 1
ATOM 3129 N N . LEU A 1 394 ? 6.336 -17.793 -10.634 1.00 97.50 394 LEU A N 1
ATOM 3130 C CA . LEU A 1 394 ? 7.087 -16.889 -9.765 1.00 97.50 394 LEU A CA 1
ATOM 3131 C C . LEU A 1 394 ? 6.200 -15.743 -9.265 1.00 97.50 394 LEU A C 1
ATOM 3133 O O . LEU A 1 394 ? 6.160 -15.483 -8.062 1.00 97.50 394 LEU A O 1
ATOM 3137 N N . LEU A 1 395 ? 5.453 -15.101 -10.168 1.00 97.94 395 LEU A N 1
ATOM 3138 C CA . LEU A 1 395 ? 4.487 -14.058 -9.826 1.00 97.94 395 LEU A CA 1
ATOM 3139 C C . LEU A 1 395 ? 3.409 -14.584 -8.870 1.00 97.94 395 LEU A C 1
ATOM 3141 O O . LEU A 1 395 ? 3.129 -13.952 -7.849 1.00 97.94 395 LEU A O 1
ATOM 3145 N N . PHE A 1 396 ? 2.850 -15.757 -9.171 1.00 98.38 396 PHE A N 1
ATOM 3146 C CA . PHE A 1 396 ? 1.854 -16.421 -8.337 1.00 98.38 396 PHE A CA 1
ATOM 3147 C C . PHE A 1 396 ? 2.361 -16.638 -6.903 1.00 98.38 396 PHE A C 1
ATOM 3149 O O . PHE A 1 396 ? 1.723 -16.190 -5.948 1.00 98.38 396 PHE A O 1
ATOM 3156 N N . VAL A 1 397 ? 3.535 -17.261 -6.747 1.00 97.94 397 VAL A N 1
ATOM 3157 C CA . VAL A 1 397 ? 4.141 -17.530 -5.433 1.00 97.94 397 VAL A CA 1
ATOM 3158 C C . VAL A 1 397 ? 4.421 -16.225 -4.696 1.00 97.94 397 VAL A C 1
ATOM 3160 O O . VAL A 1 397 ? 4.129 -16.118 -3.509 1.00 97.94 397 VAL A O 1
ATOM 3163 N N . ASN A 1 398 ? 4.931 -15.207 -5.392 1.00 97.69 398 ASN A N 1
ATOM 3164 C CA . ASN A 1 398 ? 5.245 -13.915 -4.790 1.00 97.69 398 ASN A CA 1
ATOM 3165 C C . ASN A 1 398 ? 4.014 -13.263 -4.143 1.00 97.69 398 ASN A C 1
ATOM 3167 O O . ASN A 1 398 ? 4.077 -12.797 -3.005 1.00 97.69 398 ASN A O 1
ATOM 3171 N N . VAL A 1 399 ? 2.881 -13.291 -4.847 1.00 97.44 399 VAL A N 1
ATOM 3172 C CA . VAL A 1 399 ? 1.626 -12.683 -4.393 1.00 97.44 399 VAL A CA 1
ATOM 3173 C C . VAL A 1 399 ? 0.982 -13.499 -3.272 1.00 97.44 399 VAL A C 1
ATOM 3175 O O . VAL A 1 399 ? 0.562 -12.915 -2.272 1.00 97.44 399 VAL A O 1
ATOM 3178 N N . VAL A 1 400 ? 0.945 -14.832 -3.390 1.00 97.69 400 VAL A N 1
ATOM 3179 C CA . VAL A 1 400 ? 0.407 -15.716 -2.337 1.00 97.69 400 VAL A CA 1
ATOM 3180 C C . VAL A 1 400 ? 1.242 -15.615 -1.055 1.00 97.69 400 VAL A C 1
ATOM 3182 O O . VAL A 1 400 ? 0.689 -15.546 0.039 1.00 97.69 400 VAL A O 1
ATOM 3185 N N . CYS A 1 401 ? 2.569 -15.530 -1.170 1.00 97.12 401 CYS A N 1
ATOM 3186 C CA . CYS A 1 401 ? 3.482 -15.396 -0.032 1.00 97.12 401 CYS A CA 1
ATOM 3187 C C . CYS A 1 401 ? 3.650 -13.951 0.473 1.00 97.12 401 CYS A C 1
ATOM 3189 O O . CYS A 1 401 ? 4.514 -13.706 1.314 1.00 97.12 401 CYS A O 1
ATOM 3191 N N . MET A 1 402 ? 2.842 -12.997 -0.009 1.00 95.75 402 MET A N 1
ATOM 3192 C CA . MET A 1 402 ? 2.850 -11.589 0.424 1.00 95.75 402 MET A CA 1
ATOM 3193 C C . MET A 1 402 ? 4.201 -10.873 0.239 1.00 95.75 402 MET A C 1
ATOM 3195 O O . MET A 1 402 ? 4.523 -9.929 0.963 1.00 95.75 402 MET A O 1
ATOM 3199 N N . VAL A 1 403 ? 5.005 -11.304 -0.731 1.00 95.56 403 VAL A N 1
ATOM 3200 C CA . VAL A 1 403 ? 6.310 -10.702 -1.005 1.00 95.56 403 VAL A CA 1
ATOM 3201 C C . VAL A 1 403 ? 6.101 -9.411 -1.819 1.00 95.56 403 VAL A C 1
ATOM 3203 O O . VAL A 1 403 ? 5.365 -9.410 -2.806 1.00 95.56 403 VAL A O 1
ATOM 3206 N N . PRO A 1 404 ? 6.724 -8.277 -1.450 1.00 92.69 404 PRO A N 1
ATOM 3207 C CA . PRO A 1 404 ? 6.524 -6.995 -2.131 1.00 92.69 404 PRO A CA 1
ATOM 3208 C C . PRO A 1 404 ? 7.391 -6.860 -3.400 1.00 92.69 404 PRO A C 1
ATOM 3210 O O . PRO A 1 404 ? 8.018 -5.826 -3.612 1.00 92.69 404 PRO A O 1
ATOM 3213 N N . LEU A 1 405 ? 7.471 -7.909 -4.229 1.00 94.00 405 LEU A N 1
ATOM 3214 C CA . LEU A 1 405 ? 8.233 -7.904 -5.492 1.00 94.00 405 LEU A CA 1
ATOM 3215 C C . LEU A 1 405 ? 7.341 -8.049 -6.733 1.00 94.00 405 LEU A C 1
ATOM 3217 O O . LEU A 1 405 ? 7.826 -7.924 -7.858 1.00 94.00 405 LEU A O 1
ATOM 3221 N N . TRP A 1 406 ? 6.041 -8.287 -6.556 1.00 96.06 406 TRP A N 1
ATOM 3222 C CA . TRP A 1 406 ? 5.123 -8.579 -7.655 1.00 96.06 406 TRP A CA 1
ATOM 3223 C C . TRP A 1 406 ? 5.040 -7.450 -8.691 1.00 96.06 406 TRP A C 1
ATOM 3225 O O . TRP A 1 406 ? 4.907 -7.744 -9.876 1.00 96.06 406 TRP A O 1
ATOM 3235 N N . GLN A 1 407 ? 5.172 -6.178 -8.291 1.00 95.44 407 GLN A N 1
ATOM 3236 C CA . GLN A 1 407 ? 5.140 -5.045 -9.225 1.00 95.44 407 GLN A CA 1
ATOM 3237 C C . GLN A 1 407 ? 6.320 -5.085 -10.198 1.00 95.44 407 GLN A C 1
ATOM 3239 O O . GLN A 1 407 ? 6.134 -4.917 -11.400 1.00 95.44 407 GLN A O 1
ATOM 3244 N N . ALA A 1 408 ? 7.525 -5.355 -9.685 1.00 94.38 408 ALA A N 1
ATOM 3245 C CA . ALA A 1 408 ? 8.724 -5.471 -10.508 1.00 94.38 408 ALA A CA 1
ATOM 3246 C C . ALA A 1 408 ? 8.619 -6.668 -11.465 1.00 94.38 408 ALA A C 1
ATOM 3248 O O . ALA A 1 408 ? 8.947 -6.542 -12.641 1.00 94.38 408 ALA A O 1
ATOM 3249 N N . ILE A 1 409 ? 8.083 -7.797 -10.989 1.00 96.19 409 ILE A N 1
ATOM 3250 C CA . ILE A 1 409 ? 7.843 -8.995 -11.809 1.00 96.19 409 ILE A CA 1
ATOM 3251 C C . ILE A 1 409 ? 6.821 -8.706 -12.925 1.00 96.19 409 ILE A C 1
ATOM 3253 O O . ILE A 1 409 ? 7.023 -9.143 -14.059 1.00 96.19 409 ILE A O 1
ATOM 3257 N N . CYS A 1 410 ? 5.761 -7.943 -12.629 1.00 97.38 410 CYS A N 1
ATOM 3258 C CA . CYS A 1 410 ? 4.738 -7.561 -13.608 1.00 97.38 410 CYS A CA 1
ATOM 3259 C C . CYS A 1 410 ? 5.238 -6.551 -14.649 1.00 97.38 410 CYS A C 1
ATOM 3261 O O . CYS A 1 410 ? 4.782 -6.577 -15.789 1.00 97.38 410 CYS A O 1
ATOM 3263 N N . ALA A 1 411 ? 6.145 -5.649 -14.273 1.00 95.69 411 ALA A N 1
ATOM 3264 C CA . ALA A 1 411 ? 6.796 -4.762 -15.234 1.00 95.69 411 ALA A CA 1
ATOM 3265 C C . ALA A 1 411 ? 7.783 -5.550 -16.112 1.00 95.69 411 ALA A C 1
ATOM 3267 O O . ALA A 1 411 ? 7.764 -5.431 -17.334 1.00 95.69 411 ALA A O 1
ATOM 3268 N N . ALA A 1 412 ? 8.588 -6.429 -15.511 1.00 95.25 412 ALA A N 1
ATOM 3269 C CA . ALA A 1 412 ? 9.531 -7.273 -16.243 1.00 95.25 412 ALA A CA 1
ATOM 3270 C C . ALA A 1 412 ? 8.839 -8.214 -17.246 1.00 95.25 412 ALA A C 1
ATOM 3272 O O . ALA A 1 412 ? 9.383 -8.472 -18.314 1.00 95.25 412 ALA A O 1
ATOM 3273 N N . SER A 1 413 ? 7.622 -8.689 -16.966 1.00 97.19 413 SER A N 1
ATOM 3274 C CA . SER A 1 413 ? 6.882 -9.516 -17.928 1.00 97.19 413 SER A CA 1
ATOM 3275 C C . SER A 1 413 ? 6.481 -8.742 -19.191 1.00 97.19 413 SER A C 1
ATOM 3277 O O . SER A 1 413 ? 6.519 -9.309 -20.281 1.00 97.19 413 SER A O 1
ATOM 3279 N N . GLY A 1 414 ? 6.151 -7.451 -19.072 1.00 95.50 414 GLY A N 1
ATOM 3280 C CA . GLY A 1 414 ? 5.888 -6.578 -20.220 1.00 95.50 414 GLY A CA 1
ATOM 3281 C C . GLY A 1 414 ? 7.121 -6.357 -21.089 1.00 95.50 414 GLY A C 1
ATOM 3282 O O . GLY A 1 414 ? 7.017 -6.345 -22.311 1.00 95.50 414 GLY A O 1
ATOM 3283 N N . LEU A 1 415 ? 8.288 -6.249 -20.453 1.00 94.06 415 LEU A N 1
ATOM 3284 C CA . LEU A 1 415 ? 9.579 -6.162 -21.131 1.00 94.06 415 LEU A CA 1
ATOM 3285 C C . LEU A 1 415 ? 9.926 -7.468 -21.870 1.00 94.06 415 LEU A C 1
ATOM 3287 O O . LEU A 1 415 ? 10.350 -7.436 -23.017 1.00 94.06 415 LEU A O 1
ATOM 3291 N N . MET A 1 416 ? 9.737 -8.619 -21.219 1.00 95.25 416 MET A N 1
ATOM 3292 C CA . MET A 1 416 ? 10.125 -9.931 -21.755 1.00 95.25 416 MET A CA 1
ATOM 3293 C C . MET A 1 416 ? 9.198 -10.449 -22.859 1.00 95.25 416 MET A C 1
ATOM 3295 O O . MET A 1 416 ? 9.652 -11.061 -23.821 1.00 95.25 416 MET A O 1
ATOM 3299 N N . PHE A 1 417 ? 7.888 -10.266 -22.697 1.00 96.44 417 PHE A N 1
ATOM 3300 C CA . PHE A 1 417 ? 6.869 -10.901 -23.542 1.00 96.44 417 PHE A CA 1
ATOM 3301 C C . PHE A 1 417 ? 6.061 -9.885 -24.364 1.00 96.44 417 PHE A C 1
ATOM 3303 O O . PHE A 1 417 ? 5.053 -10.240 -24.984 1.00 96.44 417 PHE A O 1
ATOM 3310 N N . GLY A 1 418 ? 6.469 -8.614 -24.349 1.00 95.06 418 GLY A N 1
ATOM 3311 C CA . GLY A 1 418 ? 5.729 -7.504 -24.939 1.00 95.06 418 GLY A CA 1
ATOM 3312 C C . GLY A 1 418 ? 4.417 -7.201 -24.208 1.00 95.06 418 GLY A C 1
ATOM 3313 O O . GLY A 1 418 ? 4.070 -7.811 -23.193 1.00 95.06 418 GLY A O 1
ATOM 3314 N N . LEU A 1 419 ? 3.635 -6.264 -24.753 1.00 94.50 419 LEU A N 1
ATOM 3315 C CA . LEU A 1 419 ? 2.392 -5.803 -24.121 1.00 94.50 419 LEU A CA 1
ATOM 3316 C C . LEU A 1 419 ? 1.374 -6.934 -23.926 1.00 94.50 419 LEU A C 1
ATOM 3318 O O . LEU A 1 419 ? 0.893 -7.149 -22.816 1.00 94.50 419 LEU A O 1
ATOM 3322 N N . TRP A 1 420 ? 1.034 -7.661 -24.993 1.00 96.81 420 TRP A N 1
ATOM 3323 C CA . TRP A 1 420 ? -0.026 -8.673 -24.944 1.00 96.81 420 TRP A CA 1
ATOM 3324 C C . TRP A 1 420 ? 0.402 -9.936 -24.200 1.00 96.81 420 TRP A C 1
ATOM 3326 O O . TRP A 1 420 ? -0.351 -10.428 -23.359 1.00 96.81 420 TRP A O 1
ATOM 3336 N N . GLY A 1 421 ? 1.621 -10.424 -24.453 1.00 97.50 421 GLY A N 1
ATOM 3337 C CA . GLY A 1 421 ? 2.177 -11.569 -23.735 1.00 97.50 421 GLY A CA 1
ATOM 3338 C C . GLY A 1 421 ? 2.348 -11.268 -22.246 1.00 97.50 421 GLY A C 1
ATOM 3339 O O . GLY A 1 421 ? 1.889 -12.046 -21.410 1.00 97.50 421 GLY A O 1
ATOM 3340 N N . GLY A 1 422 ? 2.904 -10.101 -21.907 1.00 97.38 422 GLY A N 1
ATOM 3341 C CA . GLY A 1 422 ? 3.043 -9.642 -20.525 1.00 97.38 422 GLY A CA 1
ATOM 3342 C C . GLY A 1 422 ? 1.696 -9.449 -19.825 1.00 97.38 422 GLY A C 1
ATOM 3343 O O . GLY A 1 422 ? 1.530 -9.888 -18.689 1.00 97.38 422 GLY A O 1
ATOM 3344 N N . THR A 1 423 ? 0.697 -8.877 -20.510 1.00 97.44 423 THR A N 1
ATOM 3345 C CA . THR A 1 423 ? -0.665 -8.715 -19.962 1.00 97.44 423 THR A CA 1
ATOM 3346 C C . THR A 1 423 ? -1.304 -10.068 -19.661 1.00 97.44 423 THR A C 1
ATOM 3348 O O . THR A 1 423 ? -1.844 -10.254 -18.572 1.00 97.44 423 THR A O 1
ATOM 3351 N N . ALA A 1 424 ? -1.224 -11.027 -20.590 1.00 98.19 424 ALA A N 1
ATOM 3352 C CA . ALA A 1 424 ? -1.767 -12.368 -20.388 1.00 98.19 424 ALA A CA 1
ATOM 3353 C C . ALA A 1 424 ? -1.066 -13.095 -19.228 1.00 98.19 424 ALA A C 1
ATOM 3355 O O . ALA A 1 424 ? -1.737 -13.673 -18.372 1.00 98.19 424 ALA A O 1
ATOM 3356 N N . LEU A 1 425 ? 0.268 -13.016 -19.159 1.00 98.12 425 LEU A N 1
ATOM 3357 C CA . LEU A 1 425 ? 1.065 -13.596 -18.076 1.00 98.12 425 LEU A CA 1
ATOM 3358 C C . LEU A 1 425 ? 0.671 -13.016 -16.718 1.00 98.12 425 LEU A C 1
ATOM 3360 O O . LEU A 1 425 ? 0.362 -13.764 -15.787 1.00 98.12 425 LEU A O 1
ATOM 3364 N N . ASN A 1 426 ? 0.651 -11.684 -16.620 1.00 98.25 426 ASN A N 1
ATOM 3365 C CA . ASN A 1 426 ? 0.291 -10.966 -15.403 1.00 98.25 426 ASN A CA 1
ATOM 3366 C C . ASN A 1 426 ? -1.127 -11.317 -14.963 1.00 98.25 426 ASN A C 1
ATOM 3368 O O . ASN A 1 426 ? -1.336 -11.612 -13.788 1.00 98.25 426 ASN A O 1
ATOM 3372 N N . PHE A 1 427 ? -2.079 -11.358 -15.901 1.00 98.38 427 PHE A N 1
ATOM 3373 C CA . PHE A 1 427 ? -3.466 -11.683 -15.596 1.00 98.38 427 PHE A CA 1
ATOM 3374 C C . PHE A 1 427 ? -3.587 -13.094 -15.026 1.00 98.38 427 PHE A C 1
ATOM 3376 O O . PHE A 1 427 ? -4.173 -13.266 -13.959 1.00 98.38 427 PHE A O 1
ATOM 3383 N N . LEU A 1 428 ? -2.987 -14.089 -15.686 1.00 98.19 428 LEU A N 1
ATOM 3384 C CA . LEU A 1 428 ? -3.025 -15.479 -15.232 1.00 98.19 428 LEU A CA 1
ATOM 3385 C C . LEU A 1 428 ? -2.368 -15.644 -13.855 1.00 98.19 428 LEU A C 1
ATOM 3387 O O . LEU A 1 428 ? -2.970 -16.246 -12.966 1.00 98.19 428 LEU A O 1
ATOM 3391 N N . GLY A 1 429 ? -1.177 -15.072 -13.651 1.00 98.00 429 GLY A N 1
ATOM 3392 C CA . GLY A 1 429 ? -0.451 -15.165 -12.382 1.00 98.00 429 GLY A CA 1
ATOM 3393 C C . GLY A 1 429 ? -1.171 -14.463 -11.226 1.00 98.00 429 GLY A C 1
ATOM 3394 O O . GLY A 1 429 ? -1.380 -15.061 -10.168 1.00 98.00 429 GLY A O 1
ATOM 3395 N N . LEU A 1 430 ? -1.605 -13.214 -11.430 1.00 98.06 430 LEU A N 1
ATOM 3396 C CA . LEU A 1 430 ? -2.312 -12.427 -10.414 1.00 98.06 430 LEU A CA 1
ATOM 3397 C C . LEU A 1 430 ? -3.699 -12.997 -10.104 1.00 98.06 430 LEU A C 1
ATOM 3399 O O . LEU A 1 430 ? -4.092 -13.032 -8.937 1.00 98.06 430 LEU A O 1
ATOM 3403 N N . TYR A 1 431 ? -4.442 -13.454 -11.117 1.00 98.56 431 TYR A N 1
ATOM 3404 C CA . TYR A 1 431 ? -5.778 -14.015 -10.920 1.00 98.56 431 TYR A CA 1
ATOM 3405 C C . TYR A 1 431 ? -5.716 -15.365 -10.204 1.00 98.56 431 TYR A C 1
ATOM 3407 O O . TYR A 1 431 ? -6.446 -15.566 -9.232 1.00 98.56 431 TYR A O 1
ATOM 3415 N N . ALA A 1 432 ? -4.803 -16.256 -10.609 1.00 98.44 432 ALA A N 1
ATOM 3416 C CA . ALA A 1 432 ? -4.579 -17.519 -9.910 1.00 98.44 432 ALA A CA 1
ATOM 3417 C C . ALA A 1 432 ? -4.178 -17.281 -8.446 1.00 98.44 432 ALA A C 1
ATOM 3419 O O . ALA A 1 432 ? -4.713 -17.932 -7.546 1.00 98.44 432 ALA A O 1
ATOM 3420 N N . ALA A 1 433 ? -3.301 -16.304 -8.187 1.00 98.19 433 ALA A N 1
ATOM 3421 C CA . ALA A 1 433 ? -2.896 -15.953 -6.830 1.00 98.19 433 ALA A CA 1
ATOM 3422 C C . ALA A 1 433 ? -4.069 -15.407 -6.011 1.00 98.19 433 ALA A C 1
ATOM 3424 O O . ALA A 1 433 ? -4.287 -15.851 -4.888 1.00 98.19 433 ALA A O 1
ATOM 3425 N N . ALA A 1 434 ? -4.870 -14.501 -6.580 1.00 98.06 434 ALA A N 1
ATOM 3426 C CA . ALA A 1 434 ? -6.064 -13.978 -5.923 1.00 98.06 434 ALA A CA 1
ATOM 3427 C C . ALA A 1 434 ? -7.076 -15.091 -5.604 1.00 98.06 434 ALA A C 1
ATOM 3429 O O . ALA A 1 434 ? -7.656 -15.091 -4.516 1.00 98.06 434 ALA A O 1
ATOM 3430 N N . ALA A 1 435 ? -7.259 -16.057 -6.508 1.00 98.44 435 ALA A N 1
ATOM 3431 C CA . ALA A 1 435 ? -8.144 -17.196 -6.295 1.00 98.44 435 ALA A CA 1
ATOM 3432 C C . ALA A 1 435 ? -7.656 -18.091 -5.148 1.00 98.44 435 ALA A C 1
ATOM 3434 O O . ALA A 1 435 ? -8.422 -18.390 -4.230 1.00 98.44 435 ALA A O 1
ATOM 3435 N N . VAL A 1 436 ? -6.369 -18.449 -5.141 1.00 98.38 436 VAL A N 1
ATOM 3436 C CA . VAL A 1 436 ? -5.776 -19.269 -4.074 1.00 98.38 436 VAL A CA 1
ATOM 3437 C C . VAL A 1 436 ? -5.770 -18.529 -2.738 1.00 98.38 436 VAL A C 1
ATOM 3439 O O . VAL A 1 436 ? -6.174 -19.108 -1.733 1.00 98.38 436 VAL A O 1
ATOM 3442 N N . SER A 1 437 ? -5.409 -17.245 -2.702 1.00 98.25 437 SER A N 1
ATOM 3443 C CA . SER A 1 437 ? -5.505 -16.426 -1.488 1.00 98.25 437 SER A CA 1
ATOM 3444 C C . SER A 1 437 ? -6.942 -16.321 -0.974 1.00 98.25 437 SER A C 1
ATOM 3446 O O . SER A 1 437 ? -7.148 -16.353 0.235 1.00 98.25 437 SER A O 1
ATOM 3448 N N . THR A 1 438 ? -7.938 -16.266 -1.866 1.00 97.88 438 THR A N 1
ATOM 3449 C CA . THR A 1 438 ? -9.358 -16.269 -1.479 1.00 97.88 438 THR A CA 1
ATOM 3450 C C . THR A 1 438 ? -9.754 -17.597 -0.836 1.00 97.88 438 THR A C 1
ATOM 3452 O O . THR A 1 438 ? -10.396 -17.601 0.211 1.00 97.88 438 THR A O 1
ATOM 3455 N N . VAL A 1 439 ? -9.345 -18.726 -1.421 1.00 98.00 439 VAL A N 1
ATOM 3456 C CA . VAL A 1 439 ? -9.603 -20.069 -0.873 1.00 98.00 439 VAL A CA 1
ATOM 3457 C C . VAL A 1 439 ? -8.896 -20.248 0.474 1.00 98.00 439 VAL A C 1
ATOM 3459 O O . VAL A 1 439 ? -9.533 -20.610 1.458 1.00 98.00 439 VAL A O 1
ATOM 3462 N N . LEU A 1 440 ? -7.602 -19.932 0.560 1.00 97.75 440 LEU A N 1
ATOM 3463 C CA . LEU A 1 440 ? -6.841 -20.014 1.810 1.00 97.75 440 LEU A CA 1
ATOM 3464 C C . LEU A 1 440 ? -7.420 -19.088 2.883 1.00 97.75 440 LEU A C 1
ATOM 3466 O O . LEU A 1 440 ? -7.593 -19.500 4.026 1.00 97.75 440 LEU A O 1
ATOM 3470 N N . GLY A 1 441 ? -7.757 -17.851 2.520 1.00 97.50 441 GLY A N 1
ATOM 3471 C CA . GLY A 1 441 ? -8.373 -16.895 3.431 1.00 97.50 441 GLY A CA 1
ATOM 3472 C C . GLY A 1 441 ? -9.719 -17.391 3.956 1.00 97.50 441 GLY A C 1
ATOM 3473 O O . GLY A 1 441 ? -9.948 -17.350 5.161 1.00 97.50 441 GLY A O 1
ATOM 3474 N N . ARG A 1 442 ? -10.555 -17.952 3.076 1.00 97.38 442 ARG A N 1
ATOM 3475 C CA . ARG A 1 442 ? -11.857 -18.528 3.427 1.00 97.38 442 ARG A CA 1
ATOM 3476 C C . ARG A 1 442 ? -11.728 -19.681 4.418 1.00 97.38 442 ARG A C 1
ATOM 3478 O O . ARG A 1 442 ? -12.416 -19.686 5.428 1.00 97.38 442 ARG A O 1
ATOM 3485 N N . PHE A 1 443 ? -10.884 -20.665 4.111 1.00 97.62 443 PHE A N 1
ATOM 3486 C CA . PHE A 1 443 ? -10.856 -21.924 4.860 1.00 97.62 443 PHE A CA 1
ATOM 3487 C C . PHE A 1 443 ? -9.906 -21.918 6.060 1.00 97.62 443 PHE A C 1
ATOM 3489 O O . PHE A 1 443 ? -10.099 -22.712 6.974 1.00 97.62 443 PHE A O 1
ATOM 3496 N N . LEU A 1 444 ? -8.880 -21.060 6.073 1.00 97.75 444 LEU A N 1
ATOM 3497 C CA . LEU A 1 444 ? -7.873 -21.046 7.142 1.00 97.75 444 LEU A CA 1
ATOM 3498 C C . LEU A 1 444 ? -7.924 -19.788 8.009 1.00 97.75 444 LEU A C 1
ATOM 3500 O O . LEU A 1 444 ? -7.595 -19.858 9.190 1.00 97.75 444 LEU A O 1
ATOM 3504 N N . LEU A 1 445 ? -8.275 -18.633 7.434 1.00 97.00 445 LEU A N 1
ATOM 3505 C CA . LEU A 1 445 ? -8.112 -17.339 8.107 1.00 97.00 445 LEU A CA 1
ATOM 3506 C C . LEU A 1 445 ? -9.429 -16.684 8.523 1.00 97.00 445 LEU A C 1
ATOM 3508 O O . LEU A 1 445 ? -9.406 -15.840 9.415 1.00 97.00 445 LEU A O 1
ATOM 3512 N N . GLN A 1 446 ? -10.558 -17.055 7.915 1.00 97.56 446 GLN A N 1
ATOM 3513 C CA . GLN A 1 446 ? -11.832 -16.391 8.169 1.00 97.56 446 GLN A CA 1
ATOM 3514 C C . GLN A 1 446 ? -12.237 -16.475 9.643 1.00 97.56 446 GLN A C 1
ATOM 3516 O O . GLN A 1 446 ? -12.455 -15.430 10.247 1.00 97.56 446 GLN A O 1
ATOM 3521 N N . GLU A 1 447 ? -12.298 -17.674 10.230 1.00 97.62 447 GLU A N 1
ATOM 3522 C CA . GLU A 1 447 ? -12.731 -17.846 11.626 1.00 97.62 447 GLU A CA 1
ATOM 3523 C C . GLU A 1 447 ? -11.790 -17.168 12.637 1.00 97.62 447 GLU A C 1
ATOM 3525 O O . GLU A 1 447 ? -12.292 -16.400 13.457 1.00 97.62 447 GLU A O 1
ATOM 3530 N N . PRO A 1 448 ? -10.449 -17.341 12.586 1.00 97.81 448 PRO A N 1
ATOM 3531 C CA . PRO A 1 448 ? -9.559 -16.660 13.528 1.00 97.81 448 PRO A CA 1
ATOM 3532 C C . PRO A 1 448 ? -9.620 -15.134 13.423 1.00 97.81 448 PRO A C 1
ATOM 3534 O O . PRO A 1 448 ? -9.604 -14.446 14.442 1.00 97.81 448 PRO A O 1
ATOM 3537 N N . ILE A 1 449 ? -9.685 -14.596 12.197 1.00 96.38 449 ILE A N 1
ATOM 3538 C CA . ILE A 1 449 ? -9.730 -13.145 11.981 1.00 96.38 449 ILE A CA 1
ATOM 3539 C C . ILE A 1 449 ? -11.084 -12.581 12.418 1.00 96.38 449 ILE A C 1
ATOM 3541 O O . ILE A 1 449 ? -11.112 -11.534 13.061 1.00 96.38 449 ILE A O 1
ATOM 3545 N N . ARG A 1 450 ? -12.189 -13.279 12.126 1.00 95.94 450 ARG A N 1
ATOM 3546 C CA . ARG A 1 450 ? -13.532 -12.897 12.587 1.00 95.94 450 ARG A CA 1
ATOM 3547 C C . ARG A 1 450 ? -13.638 -12.936 14.099 1.00 95.94 450 ARG A C 1
ATOM 3549 O O . ARG A 1 450 ? -14.005 -11.926 14.677 1.00 95.94 450 ARG A O 1
ATOM 3556 N N . GLY A 1 451 ? -13.206 -14.025 14.733 1.00 96.44 451 GLY A N 1
ATOM 3557 C CA . GLY A 1 451 ? -13.177 -14.128 16.191 1.00 96.44 451 GLY A CA 1
ATOM 3558 C C . GLY A 1 451 ? -12.393 -12.979 16.824 1.00 96.44 451 GLY A C 1
ATOM 3559 O O . GLY A 1 451 ? -12.894 -12.314 17.723 1.00 96.44 451 GLY A O 1
ATOM 3560 N N . TRP A 1 452 ? -11.215 -12.654 16.282 1.00 96.81 452 TRP A N 1
ATOM 3561 C CA . TRP A 1 452 ? -10.422 -11.520 16.759 1.00 96.81 452 TRP A CA 1
ATOM 3562 C C . TRP A 1 452 ? -11.108 -10.156 16.551 1.00 96.81 452 TRP A C 1
ATOM 3564 O O . TRP A 1 452 ? -11.059 -9.300 17.436 1.00 96.81 452 TRP A O 1
ATOM 3574 N N . LEU A 1 453 ? -11.752 -9.938 15.400 1.00 94.62 453 LEU A N 1
ATOM 3575 C CA . LEU A 1 453 ? -12.505 -8.710 15.113 1.00 94.62 453 LEU A CA 1
ATOM 3576 C C . LEU A 1 453 ? -13.747 -8.575 15.998 1.00 94.62 453 LEU A C 1
ATOM 3578 O O . LEU A 1 453 ? -14.071 -7.463 16.416 1.00 94.62 453 LEU A O 1
ATOM 3582 N N . ASP A 1 454 ? -14.423 -9.685 16.286 1.00 93.19 454 ASP A N 1
ATOM 3583 C CA . ASP A 1 454 ? -15.650 -9.736 17.074 1.00 93.19 454 ASP A CA 1
ATOM 3584 C C . ASP A 1 454 ? -15.373 -9.558 18.566 1.00 93.19 454 ASP A C 1
ATOM 3586 O O . ASP A 1 454 ? -16.056 -8.757 19.213 1.00 93.19 454 ASP A O 1
ATOM 3590 N N . GLU A 1 455 ? -14.331 -10.212 19.084 1.00 96.62 455 GLU A N 1
ATOM 3591 C CA . GLU A 1 455 ? -13.821 -10.022 20.448 1.00 96.62 455 GLU A CA 1
ATOM 3592 C C . GLU A 1 455 ? -13.220 -8.621 20.646 1.00 96.62 455 GLU A C 1
ATOM 3594 O O . GLU A 1 455 ? -13.261 -8.062 21.745 1.00 96.62 455 GLU A O 1
ATOM 3599 N N . GLY A 1 456 ? -12.675 -8.029 19.582 1.00 94.94 456 GLY A N 1
ATOM 3600 C CA . GLY A 1 456 ? -12.135 -6.679 19.592 1.00 94.94 456 GLY A CA 1
ATOM 3601 C C . GLY A 1 456 ? -13.210 -5.586 19.633 1.00 94.94 456 GLY A C 1
ATOM 3602 O O . GLY A 1 456 ? -14.242 -5.645 18.958 1.00 94.94 456 GLY A O 1
ATOM 3603 N N . ASN A 1 457 ? -12.942 -4.506 20.374 1.00 93.81 457 ASN A N 1
ATOM 3604 C CA . ASN A 1 457 ? -13.760 -3.290 20.332 1.00 93.81 457 ASN A CA 1
ATOM 3605 C C . ASN A 1 457 ? -13.346 -2.395 19.145 1.00 93.81 457 ASN A C 1
ATOM 3607 O O . ASN A 1 457 ? -12.810 -1.302 19.330 1.00 93.81 457 ASN A O 1
ATOM 3611 N N . PHE A 1 458 ? -13.557 -2.887 17.918 1.00 95.25 458 PHE A N 1
ATOM 3612 C CA . PHE A 1 458 ? -13.234 -2.180 16.671 1.00 95.25 458 PHE A CA 1
ATOM 3613 C C . PHE A 1 458 ? -14.507 -1.752 15.917 1.00 95.25 458 PHE A C 1
ATOM 3615 O O . PHE A 1 458 ? -14.825 -2.323 14.869 1.00 95.25 458 PHE A O 1
ATOM 3622 N N . PRO A 1 459 ? -15.260 -0.748 16.408 1.00 91.38 459 PRO A N 1
ATOM 3623 C CA . PRO A 1 459 ? -16.560 -0.381 15.839 1.00 91.38 459 PRO A CA 1
ATOM 3624 C C . PRO A 1 459 ? -16.463 0.050 14.370 1.00 91.38 459 PRO A C 1
ATOM 3626 O O . PRO A 1 459 ? -17.318 -0.308 13.566 1.00 91.38 459 PRO A O 1
ATOM 3629 N N . THR A 1 460 ? -15.394 0.756 13.992 1.00 90.25 460 THR A N 1
ATOM 3630 C CA . THR A 1 460 ? -15.169 1.194 12.607 1.00 90.25 460 THR A CA 1
ATOM 3631 C C . THR A 1 460 ? -14.935 0.018 11.662 1.00 90.25 460 THR A C 1
ATOM 3633 O O . THR A 1 460 ? -15.484 0.000 10.565 1.00 90.25 460 THR A O 1
ATOM 3636 N N . ALA A 1 461 ? -14.154 -0.981 12.087 1.00 90.81 461 ALA A N 1
ATOM 3637 C CA . ALA A 1 461 ? -13.897 -2.168 11.276 1.00 90.81 461 ALA A CA 1
ATOM 3638 C C . ALA A 1 461 ? -15.173 -2.999 11.109 1.00 90.81 461 ALA A C 1
ATOM 3640 O O . ALA A 1 461 ? -15.476 -3.419 10.000 1.00 90.81 461 ALA A O 1
ATOM 3641 N N . LYS A 1 462 ? -15.959 -3.167 12.181 1.00 91.88 462 LYS A N 1
ATOM 3642 C CA . LYS A 1 462 ? -17.241 -3.888 12.131 1.00 91.88 462 LYS A CA 1
ATOM 3643 C C . LYS A 1 462 ? -18.226 -3.243 11.157 1.00 91.88 462 LYS A C 1
ATOM 3645 O O . LYS A 1 462 ? -18.758 -3.949 10.308 1.00 91.88 462 LYS A O 1
ATOM 3650 N N . ARG A 1 463 ? -18.395 -1.916 11.207 1.00 90.56 463 ARG A N 1
ATOM 3651 C CA . ARG A 1 463 ? -19.244 -1.191 10.243 1.00 90.56 463 ARG A CA 1
ATOM 3652 C C . ARG A 1 463 ? -18.747 -1.351 8.809 1.00 90.56 463 ARG A C 1
ATOM 3654 O O . ARG A 1 463 ? -19.532 -1.646 7.920 1.00 90.56 463 ARG A O 1
ATOM 3661 N N . ALA A 1 464 ? -17.436 -1.239 8.588 1.00 90.38 464 ALA A N 1
ATOM 3662 C CA . ALA A 1 464 ? -16.869 -1.443 7.259 1.00 90.38 464 ALA A CA 1
ATOM 3663 C C . ALA A 1 464 ? -17.119 -2.864 6.722 1.00 90.38 464 ALA A C 1
ATOM 3665 O O . ALA A 1 464 ? -17.413 -3.024 5.542 1.00 90.38 464 ALA A O 1
ATOM 3666 N N . LEU A 1 465 ? -17.029 -3.892 7.572 1.00 92.25 465 LEU A N 1
ATOM 3667 C CA . LEU A 1 465 ? -17.326 -5.276 7.188 1.00 92.25 465 LEU A CA 1
ATOM 3668 C C . LEU A 1 465 ? -18.811 -5.468 6.873 1.00 92.25 465 LEU A C 1
ATOM 3670 O O . LEU A 1 465 ? -19.112 -6.076 5.855 1.00 92.25 465 LEU A O 1
ATOM 3674 N N . GLN A 1 466 ? -19.708 -4.908 7.690 1.00 90.81 466 GLN A N 1
ATOM 3675 C CA . GLN A 1 466 ? -21.159 -4.959 7.465 1.00 90.81 466 GLN A CA 1
ATOM 3676 C C . GLN A 1 466 ? -21.536 -4.348 6.116 1.00 90.81 466 GLN A C 1
ATOM 3678 O O . GLN A 1 466 ? -22.222 -4.980 5.321 1.00 90.81 466 GLN A O 1
ATOM 3683 N N . VAL A 1 467 ? -20.994 -3.167 5.822 1.00 90.38 467 VAL A N 1
ATOM 3684 C CA . VAL A 1 467 ? -21.175 -2.483 4.540 1.00 90.38 467 VAL A CA 1
ATOM 3685 C C . VAL A 1 467 ? -20.688 -3.329 3.358 1.00 90.38 467 VAL A C 1
ATOM 3687 O O . VAL A 1 467 ? -21.318 -3.365 2.306 1.00 90.38 467 VAL A O 1
ATOM 3690 N N . LEU A 1 468 ? -19.554 -4.016 3.508 1.00 91.94 468 LEU A N 1
ATOM 3691 C CA . LEU A 1 468 ? -19.015 -4.868 2.447 1.00 91.94 468 LEU A CA 1
ATOM 3692 C C . LEU A 1 468 ? -19.809 -6.172 2.260 1.00 91.94 468 LEU A C 1
ATOM 3694 O O . LEU A 1 468 ? -19.698 -6.781 1.194 1.00 91.94 468 LEU A O 1
ATOM 3698 N N . GLU A 1 469 ? -20.547 -6.609 3.283 1.00 94.38 469 GLU A N 1
ATOM 3699 C CA . GLU A 1 469 ? -21.335 -7.847 3.317 1.00 94.38 469 GLU A CA 1
ATOM 3700 C C . GLU A 1 469 ? -22.777 -7.687 2.839 1.00 94.38 469 GLU A C 1
ATOM 3702 O O . GLU A 1 469 ? -23.440 -8.706 2.661 1.00 94.38 469 GLU A O 1
ATOM 3707 N N . ASP A 1 470 ? -23.245 -6.461 2.600 1.00 91.19 470 ASP A N 1
ATOM 3708 C CA . ASP A 1 470 ? -24.617 -6.224 2.156 1.00 91.19 470 ASP A CA 1
ATOM 3709 C C . ASP A 1 470 ? -24.900 -6.931 0.817 1.00 91.19 470 ASP A C 1
ATOM 37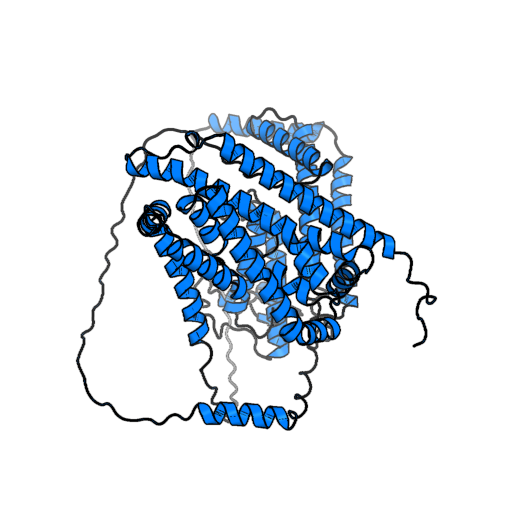11 O O . ASP A 1 470 ? -24.166 -6.791 -0.169 1.00 91.19 470 ASP A O 1
ATOM 3715 N N . ASP A 1 471 ? -25.931 -7.773 0.799 1.00 83.94 471 ASP A N 1
ATOM 3716 C CA . ASP A 1 471 ? -26.084 -8.832 -0.200 1.00 83.94 471 ASP A CA 1
ATOM 3717 C C . ASP A 1 471 ? -26.326 -8.282 -1.612 1.00 83.94 471 ASP A C 1
ATOM 3719 O O . ASP A 1 471 ? -25.763 -8.823 -2.581 1.00 83.94 471 ASP A O 1
ATOM 3723 N N . ASP A 1 472 ? -27.099 -7.197 -1.703 1.00 88.69 472 ASP A N 1
ATOM 3724 C CA . ASP A 1 472 ? -27.558 -6.587 -2.954 1.00 88.69 472 ASP A CA 1
ATOM 3725 C C . ASP A 1 472 ? -26.411 -5.883 -3.703 1.00 88.69 472 ASP A C 1
ATOM 3727 O O . ASP A 1 472 ? -26.246 -6.086 -4.908 1.00 88.69 472 ASP A O 1
ATOM 3731 N N . ASP A 1 473 ? -25.539 -5.170 -2.980 1.00 89.00 473 ASP A N 1
ATOM 3732 C CA . ASP A 1 473 ? -24.453 -4.368 -3.567 1.00 89.00 473 ASP A CA 1
ATOM 3733 C C . ASP A 1 473 ? -23.047 -4.966 -3.361 1.00 89.00 473 ASP A C 1
ATOM 3735 O O . ASP A 1 473 ? -22.048 -4.432 -3.860 1.00 89.00 473 ASP A O 1
ATOM 3739 N N . SER A 1 474 ? -22.936 -6.108 -2.672 1.00 91.62 474 SER A N 1
ATOM 3740 C CA . SER A 1 474 ? -21.653 -6.755 -2.343 1.00 91.62 474 SER A CA 1
ATOM 3741 C C . SER A 1 474 ? -20.691 -6.861 -3.533 1.00 91.62 474 SER A C 1
ATOM 3743 O O . SER A 1 474 ? -19.509 -6.558 -3.389 1.00 91.62 474 SER A O 1
ATOM 3745 N N . LEU A 1 475 ? -21.149 -7.256 -4.728 1.00 95.00 475 LEU A N 1
ATOM 3746 C CA . LEU A 1 475 ? -20.260 -7.401 -5.890 1.00 95.00 475 LEU A CA 1
ATOM 3747 C C . LEU A 1 475 ? -19.676 -6.056 -6.355 1.00 95.00 475 LEU A C 1
ATOM 3749 O O . LEU A 1 475 ? -18.479 -5.995 -6.647 1.00 95.00 475 LEU A O 1
ATOM 3753 N N . GLU A 1 476 ? -20.492 -4.999 -6.405 1.00 94.75 476 GLU A N 1
ATOM 3754 C CA . GLU A 1 476 ? -20.048 -3.648 -6.773 1.00 94.75 476 GLU A CA 1
ATOM 3755 C C . GLU A 1 476 ? -18.974 -3.176 -5.788 1.00 94.75 476 GLU A C 1
ATOM 3757 O O . GLU A 1 476 ? -17.872 -2.798 -6.199 1.00 94.75 476 GLU A O 1
ATOM 3762 N N . PHE A 1 477 ? -19.234 -3.313 -4.486 1.00 93.44 477 PHE A N 1
ATOM 3763 C CA . PHE A 1 477 ? -18.272 -2.933 -3.455 1.00 93.44 477 PHE A CA 1
ATOM 3764 C C . PHE A 1 477 ? -16.993 -3.752 -3.491 1.00 93.44 477 PHE A C 1
ATOM 3766 O O . PHE A 1 477 ? -15.918 -3.185 -3.310 1.00 93.44 477 PHE A O 1
ATOM 3773 N N . GLN A 1 478 ? -17.059 -5.053 -3.773 1.00 95.56 478 GLN A N 1
ATOM 3774 C CA . GLN A 1 478 ? -15.847 -5.862 -3.899 1.00 95.56 478 GLN A CA 1
ATOM 3775 C C . GLN A 1 478 ? -14.993 -5.453 -5.106 1.00 95.56 478 GLN A C 1
ATOM 3777 O O . GLN A 1 478 ? -13.761 -5.508 -5.031 1.00 95.56 478 GLN A O 1
ATOM 3782 N N . VAL A 1 479 ? -15.613 -5.024 -6.211 1.00 95.81 479 VAL A N 1
ATOM 3783 C CA . VAL A 1 479 ? -14.875 -4.461 -7.353 1.00 95.81 479 VAL A CA 1
ATOM 3784 C C . VAL A 1 479 ? -14.215 -3.146 -6.940 1.00 95.81 479 VAL A C 1
ATOM 3786 O O . VAL A 1 479 ? -13.004 -3.000 -7.105 1.00 95.81 479 VAL A O 1
ATOM 3789 N N . LEU A 1 480 ? -14.977 -2.228 -6.343 1.00 93.44 480 LEU A N 1
ATOM 3790 C CA . LEU A 1 480 ? -14.500 -0.923 -5.875 1.00 93.44 480 LEU A CA 1
ATOM 3791 C C . LEU A 1 480 ? -13.369 -1.043 -4.842 1.00 93.44 480 LEU A C 1
ATOM 3793 O O . LEU A 1 480 ? -12.320 -0.410 -4.977 1.00 93.44 480 LEU A O 1
ATOM 3797 N N . PHE A 1 481 ? -13.521 -1.945 -3.872 1.00 94.19 481 PHE A N 1
ATOM 3798 C CA . PHE A 1 481 ? -12.527 -2.244 -2.845 1.00 94.19 481 PHE A CA 1
ATOM 3799 C C . PHE A 1 481 ? -11.172 -2.628 -3.448 1.00 94.19 481 PHE A C 1
ATOM 3801 O O . PHE A 1 481 ? -10.118 -2.240 -2.937 1.00 94.19 481 PHE A O 1
ATOM 3808 N N . ARG A 1 482 ? -11.164 -3.346 -4.578 1.00 95.06 482 ARG A N 1
ATOM 3809 C CA . ARG A 1 482 ? -9.914 -3.711 -5.252 1.00 95.06 482 ARG A CA 1
ATOM 3810 C C . ARG A 1 482 ? -9.204 -2.533 -5.910 1.00 95.06 482 ARG A C 1
ATOM 3812 O O . ARG A 1 482 ? -7.985 -2.594 -6.034 1.00 95.06 482 ARG A O 1
ATOM 3819 N N . PHE A 1 483 ? -9.908 -1.466 -6.277 1.00 93.44 483 PHE A N 1
ATOM 3820 C CA . PHE A 1 483 ? -9.292 -0.247 -6.813 1.00 93.44 483 PHE A CA 1
ATOM 3821 C C . PHE A 1 483 ? -8.741 0.691 -5.729 1.00 93.44 483 PHE A C 1
ATOM 3823 O O . PHE A 1 483 ? -8.048 1.653 -6.060 1.00 93.44 483 PHE A O 1
ATOM 3830 N N . LEU A 1 484 ? -8.967 0.401 -4.442 1.00 90.94 484 LEU A N 1
ATOM 3831 C CA . LEU A 1 484 ? -8.354 1.155 -3.349 1.00 90.94 484 LEU A CA 1
ATOM 3832 C C . LEU A 1 484 ? -6.831 0.987 -3.349 1.00 90.94 484 LEU A C 1
ATOM 3834 O O . LEU A 1 484 ? -6.302 -0.094 -3.635 1.00 90.94 484 LEU A O 1
ATOM 3838 N N . PHE A 1 485 ? -6.113 2.041 -2.957 1.00 89.69 485 PHE A N 1
ATOM 3839 C CA . PHE A 1 485 ? -4.650 2.057 -2.862 1.00 89.69 485 PHE A CA 1
ATOM 3840 C C . PHE A 1 485 ? -4.141 1.336 -1.597 1.00 89.69 485 PHE A C 1
ATOM 3842 O O . PHE A 1 485 ? -3.451 1.901 -0.753 1.00 89.69 485 PHE A O 1
ATOM 3849 N N . ILE A 1 486 ? -4.528 0.068 -1.456 1.00 91.94 486 ILE A N 1
ATOM 3850 C CA . ILE A 1 486 ? -4.164 -0.820 -0.351 1.00 91.94 486 ILE A CA 1
ATOM 3851 C C . ILE A 1 486 ? -3.162 -1.893 -0.809 1.00 91.94 486 ILE A C 1
ATOM 3853 O O . ILE A 1 486 ? -3.149 -2.264 -1.988 1.00 91.94 486 ILE A O 1
ATOM 3857 N N . PRO A 1 487 ? -2.331 -2.435 0.102 1.00 93.25 487 PRO A N 1
ATOM 3858 C CA . PRO A 1 487 ? -1.416 -3.526 -0.222 1.00 93.25 487 PRO A CA 1
ATOM 3859 C C . PRO A 1 487 ? -2.129 -4.754 -0.809 1.00 93.25 487 PRO A C 1
ATOM 3861 O O . PRO A 1 487 ? -3.219 -5.121 -0.368 1.00 93.25 487 PRO A O 1
ATOM 3864 N N . ILE A 1 488 ? -1.487 -5.444 -1.762 1.00 94.31 488 ILE A N 1
ATOM 3865 C CA . ILE A 1 488 ? -2.109 -6.569 -2.486 1.00 94.31 488 ILE A CA 1
ATOM 3866 C C . ILE A 1 488 ? -2.501 -7.738 -1.574 1.00 94.31 488 ILE A C 1
ATOM 3868 O O . ILE A 1 488 ? -3.508 -8.397 -1.817 1.00 94.31 488 ILE A O 1
ATOM 3872 N N . TRP A 1 489 ? -1.745 -7.975 -0.496 1.00 94.62 489 TRP A N 1
ATOM 3873 C CA . TRP A 1 489 ? -2.071 -9.019 0.472 1.00 94.62 489 TRP A CA 1
ATOM 3874 C C . TRP A 1 489 ? -3.395 -8.708 1.176 1.00 94.62 489 TRP A C 1
ATOM 3876 O O . TRP A 1 489 ? -4.254 -9.578 1.271 1.00 94.62 489 TRP A O 1
ATOM 3886 N N . LEU A 1 490 ? -3.620 -7.454 1.576 1.00 95.56 490 LEU A N 1
ATOM 3887 C CA . LEU A 1 490 ? -4.878 -7.038 2.190 1.00 95.56 490 LEU A CA 1
ATOM 3888 C C . LEU A 1 490 ? -6.020 -7.106 1.171 1.00 95.56 490 LEU A C 1
ATOM 3890 O O . LEU A 1 490 ? -7.115 -7.553 1.495 1.00 95.56 490 LEU A O 1
ATOM 3894 N N . ARG A 1 491 ? -5.740 -6.743 -0.083 1.00 95.56 491 ARG A N 1
ATOM 3895 C CA . ARG A 1 491 ? -6.701 -6.815 -1.188 1.00 95.56 491 ARG A CA 1
ATOM 3896 C C . ARG A 1 491 ? -7.157 -8.243 -1.509 1.00 95.56 491 ARG A C 1
ATOM 3898 O O . ARG A 1 491 ? -8.302 -8.436 -1.904 1.00 95.56 491 ARG A O 1
ATOM 3905 N N . ASN A 1 492 ? -6.276 -9.232 -1.364 1.00 96.69 492 ASN A N 1
ATOM 3906 C CA . ASN A 1 492 ? -6.579 -10.628 -1.680 1.00 96.69 492 ASN A CA 1
ATOM 3907 C C . ASN A 1 492 ? -7.142 -11.401 -0.480 1.00 96.69 492 ASN A C 1
ATOM 3909 O O . ASN A 1 492 ? -8.089 -12.166 -0.646 1.00 96.69 492 ASN A O 1
ATOM 3913 N N . TYR A 1 493 ? -6.584 -11.204 0.717 1.00 97.62 493 TYR A N 1
ATOM 3914 C CA . TYR A 1 493 ? -7.002 -11.931 1.920 1.00 97.62 493 TYR A CA 1
ATOM 3915 C C . TYR A 1 493 ? -8.128 -11.235 2.690 1.00 97.62 493 TYR A C 1
ATOM 3917 O O . TYR A 1 493 ? -8.928 -11.918 3.320 1.00 97.62 493 TYR A O 1
ATOM 3925 N N . GLY A 1 494 ? -8.236 -9.904 2.622 1.00 96.00 494 GLY A N 1
ATOM 3926 C CA . GLY A 1 494 ? -9.268 -9.131 3.321 1.00 96.00 494 GLY A CA 1
ATOM 3927 C C . GLY A 1 494 ? -10.686 -9.561 2.936 1.00 96.00 494 GLY A C 1
ATOM 3928 O O . GLY A 1 494 ? -11.424 -10.026 3.806 1.00 96.00 494 GLY A O 1
ATOM 3929 N N . PRO A 1 495 ? -11.054 -9.522 1.640 1.00 96.50 495 PRO A N 1
ATOM 3930 C CA . PRO A 1 495 ? -12.370 -9.959 1.175 1.00 96.50 495 PRO A CA 1
ATOM 3931 C C . PRO A 1 495 ? -12.702 -11.417 1.511 1.00 96.50 495 PRO A C 1
ATOM 3933 O O . PRO A 1 495 ? -13.864 -11.762 1.697 1.00 96.50 495 PRO A O 1
ATOM 3936 N N . ALA A 1 496 ? -11.691 -12.282 1.639 1.00 97.19 496 ALA A N 1
ATOM 3937 C CA . ALA A 1 496 ? -11.885 -13.686 1.999 1.00 97.19 496 ALA A CA 1
ATOM 3938 C C . ALA A 1 496 ? -12.401 -13.883 3.437 1.00 97.19 496 ALA A C 1
ATOM 3940 O O . ALA A 1 496 ? -12.931 -14.945 3.759 1.00 97.19 496 ALA A O 1
ATOM 3941 N N . THR A 1 497 ? -12.272 -12.861 4.289 1.00 96.81 497 THR A N 1
ATOM 3942 C CA . THR A 1 497 ? -12.823 -12.860 5.653 1.00 96.81 497 THR A CA 1
ATOM 3943 C C . THR A 1 497 ? -14.309 -12.482 5.698 1.00 96.81 497 THR A C 1
ATOM 3945 O O . THR A 1 497 ? -14.947 -12.661 6.736 1.00 96.81 497 THR A O 1
ATOM 3948 N N . LEU A 1 498 ? -14.877 -11.981 4.594 1.00 96.62 498 LEU A N 1
ATOM 3949 C CA . LEU A 1 498 ? -16.284 -11.580 4.462 1.00 96.62 498 LEU A CA 1
ATOM 3950 C C . LEU A 1 498 ? -17.194 -12.788 4.233 1.00 96.62 498 LEU A C 1
ATOM 3952 O O . LEU A 1 498 ? -16.822 -13.705 3.504 1.00 96.62 498 LEU A O 1
ATOM 3956 N N . HIS A 1 499 ? -18.403 -12.800 4.782 1.00 96.25 499 HIS A N 1
ATOM 3957 C CA . HIS A 1 499 ? -19.450 -13.812 4.586 1.00 96.25 499 HIS A CA 1
ATOM 3958 C C . HIS A 1 499 ? -20.143 -13.712 3.210 1.00 96.25 499 HIS A C 1
ATOM 3960 O O . HIS A 1 499 ? -21.325 -13.980 3.063 1.00 96.25 499 HIS A O 1
ATOM 3966 N N . ILE A 1 500 ? -19.381 -13.378 2.170 1.00 96.25 500 ILE A N 1
ATOM 3967 C CA . ILE A 1 500 ? -19.846 -13.258 0.783 1.00 96.25 500 ILE A CA 1
ATOM 3968 C C . ILE A 1 500 ? -19.543 -14.563 0.038 1.00 96.25 500 ILE A C 1
ATOM 3970 O O . ILE A 1 500 ? -18.467 -15.114 0.241 1.00 96.25 500 ILE A O 1
ATOM 3974 N N . PRO A 1 501 ? -20.382 -15.070 -0.876 1.00 96.75 501 PRO A N 1
ATOM 3975 C CA . PRO A 1 501 ? -20.049 -16.237 -1.696 1.00 96.75 501 PRO A CA 1
ATOM 3976 C C . PRO A 1 501 ? -18.693 -16.124 -2.424 1.00 96.75 501 PRO A C 1
ATOM 3978 O O . PRO A 1 501 ? -18.381 -15.101 -3.034 1.00 96.75 501 PRO A O 1
ATOM 3981 N N . VAL A 1 502 ? -17.891 -17.201 -2.425 1.00 97.19 502 VAL A N 1
ATOM 3982 C CA . VAL A 1 502 ? -16.539 -17.224 -3.037 1.00 97.19 502 VAL A CA 1
ATOM 3983 C C . VAL A 1 502 ? -16.560 -16.806 -4.510 1.00 97.19 502 VAL A C 1
ATOM 3985 O O . VAL A 1 502 ? -15.666 -16.093 -4.954 1.00 97.19 502 VAL A O 1
ATOM 3988 N N . TRP A 1 503 ? -17.593 -17.180 -5.268 1.00 97.44 503 TRP A N 1
ATOM 3989 C CA . TRP A 1 503 ? -17.693 -16.816 -6.682 1.00 97.44 503 TRP A CA 1
ATOM 3990 C C . TRP A 1 503 ? -17.800 -15.296 -6.899 1.00 97.44 503 TRP A C 1
ATOM 3992 O O . TRP A 1 503 ? -17.187 -14.795 -7.840 1.00 97.44 503 TRP A O 1
ATOM 4002 N N . LYS A 1 504 ? -18.492 -14.548 -6.016 1.00 97.31 504 LYS A N 1
ATOM 4003 C CA . LYS A 1 504 ? -18.555 -13.073 -6.080 1.00 97.31 504 LYS A CA 1
ATOM 4004 C C . LYS A 1 504 ? -17.157 -12.486 -5.869 1.00 97.31 504 LYS A C 1
ATOM 4006 O O . LYS A 1 504 ? -16.742 -11.602 -6.612 1.00 97.31 504 LYS A O 1
ATOM 4011 N N . LEU A 1 505 ? -16.391 -13.035 -4.919 1.00 97.31 505 LEU A N 1
ATOM 4012 C CA . LEU A 1 505 ? -15.008 -12.613 -4.653 1.00 97.31 505 LEU A CA 1
ATOM 4013 C C . LEU A 1 505 ? -14.072 -12.883 -5.841 1.00 97.31 505 LEU A C 1
ATOM 4015 O O . LEU A 1 505 ? -13.209 -12.055 -6.142 1.00 97.31 505 LEU A O 1
ATOM 4019 N N . LEU A 1 506 ? -14.237 -14.020 -6.525 1.00 97.69 506 LEU A N 1
ATOM 4020 C CA . LEU A 1 506 ? -13.466 -14.360 -7.725 1.00 97.69 506 LEU A CA 1
ATOM 4021 C C . LEU A 1 506 ? -13.852 -13.476 -8.915 1.00 97.69 506 LEU A C 1
ATOM 4023 O O . LEU A 1 506 ? -12.972 -12.985 -9.622 1.00 97.69 506 LEU A O 1
ATOM 4027 N N . LEU A 1 507 ? -15.147 -13.231 -9.119 1.00 97.62 507 LEU A N 1
ATOM 4028 C CA . LEU A 1 507 ? -15.643 -12.386 -10.204 1.00 97.62 507 LEU A CA 1
ATOM 4029 C C . LEU A 1 507 ? -15.209 -10.928 -10.021 1.00 97.62 507 LEU A C 1
ATOM 4031 O O . LEU A 1 507 ? -14.702 -10.314 -10.959 1.00 97.62 507 LEU A O 1
ATOM 4035 N N . ALA A 1 508 ? -15.287 -10.410 -8.792 1.00 97.31 508 ALA A N 1
ATOM 4036 C CA . ALA A 1 508 ? -14.813 -9.071 -8.457 1.00 97.31 508 ALA A CA 1
ATOM 4037 C C . ALA A 1 508 ? -13.310 -8.871 -8.729 1.00 97.31 508 ALA A C 1
ATOM 4039 O O . ALA A 1 508 ? -12.837 -7.737 -8.771 1.00 97.31 508 ALA A O 1
ATOM 4040 N N . ALA A 1 509 ? -12.526 -9.949 -8.876 1.00 97.75 509 ALA A N 1
ATOM 4041 C CA . ALA A 1 509 ? -11.079 -9.863 -9.087 1.00 97.75 509 ALA A CA 1
ATOM 4042 C C . ALA A 1 509 ? -10.732 -9.521 -10.529 1.00 97.75 509 ALA A C 1
ATOM 4044 O O . ALA A 1 509 ? -9.700 -8.903 -10.783 1.00 97.75 509 ALA A O 1
ATOM 4045 N N . VAL A 1 510 ? -11.591 -9.928 -11.462 1.00 97.75 510 VAL A N 1
ATOM 4046 C CA . VAL A 1 510 ? -11.318 -9.881 -12.897 1.00 97.75 510 VAL A CA 1
ATOM 4047 C C . VAL A 1 510 ? -11.043 -8.454 -13.389 1.00 97.75 510 VAL A C 1
ATOM 4049 O O . VAL A 1 510 ? -9.989 -8.267 -14.001 1.00 97.75 510 VAL A O 1
ATOM 4052 N N . PRO A 1 511 ? -11.882 -7.432 -13.099 1.00 96.75 511 PRO A N 1
ATOM 4053 C CA . PRO A 1 511 ? -11.693 -6.097 -13.671 1.00 96.75 511 PRO A CA 1
ATOM 4054 C C . PRO A 1 511 ? -10.376 -5.458 -13.229 1.00 96.75 511 PRO A C 1
ATOM 4056 O O . PRO A 1 511 ? -9.596 -4.984 -14.052 1.00 96.75 511 PRO A O 1
ATOM 4059 N N . HIS A 1 512 ? -10.093 -5.506 -11.926 1.00 95.81 512 HIS A N 1
ATOM 4060 C CA . HIS A 1 512 ? -8.866 -4.951 -11.366 1.00 95.81 512 HIS A CA 1
ATOM 4061 C C . HIS A 1 512 ? -7.624 -5.705 -11.862 1.00 95.81 512 HIS A C 1
ATOM 4063 O O . HIS A 1 512 ? -6.627 -5.083 -12.228 1.00 95.81 512 HIS A O 1
ATOM 4069 N N . THR A 1 513 ? -7.657 -7.041 -11.879 1.00 97.12 513 THR A N 1
ATOM 4070 C CA . THR A 1 513 ? -6.503 -7.836 -12.316 1.00 97.12 513 THR A CA 1
ATOM 4071 C C . THR A 1 513 ? -6.193 -7.606 -13.789 1.00 97.12 513 THR A C 1
ATOM 4073 O O . THR A 1 513 ? -5.025 -7.443 -14.132 1.00 97.12 513 THR A O 1
ATOM 4076 N N . LEU A 1 514 ? -7.210 -7.524 -14.650 1.00 96.75 514 LEU A N 1
ATOM 4077 C CA . LEU A 1 514 ? -7.028 -7.199 -16.065 1.00 96.75 514 LEU A CA 1
ATOM 4078 C C . LEU A 1 514 ? -6.416 -5.803 -16.245 1.00 96.75 514 LEU A C 1
ATOM 4080 O O . LEU A 1 514 ? -5.428 -5.648 -16.961 1.00 96.75 514 LEU A O 1
ATOM 4084 N N . TRP A 1 515 ? -6.957 -4.816 -15.530 1.00 94.38 515 TRP A N 1
ATOM 4085 C CA . TRP A 1 515 ? -6.486 -3.432 -15.545 1.00 94.38 515 TRP A CA 1
ATOM 4086 C C . TRP A 1 515 ? -5.015 -3.298 -15.126 1.00 94.38 515 TRP A C 1
ATOM 4088 O O . TRP A 1 515 ? -4.195 -2.772 -15.880 1.00 94.38 515 TRP A O 1
ATOM 4098 N N . VAL A 1 516 ? -4.646 -3.830 -13.955 1.00 94.88 516 VAL A N 1
ATOM 4099 C CA . VAL A 1 516 ? -3.261 -3.774 -13.453 1.00 94.88 516 VAL A CA 1
ATOM 4100 C C . VAL A 1 516 ? -2.302 -4.545 -14.355 1.00 94.88 516 VAL A C 1
ATOM 4102 O O . VAL A 1 516 ? -1.182 -4.086 -14.582 1.00 94.88 516 VAL A O 1
ATOM 4105 N N . SER A 1 517 ? -2.735 -5.684 -14.901 1.00 96.50 517 SER A N 1
ATOM 4106 C CA . SER A 1 517 ? -1.915 -6.488 -15.814 1.00 96.50 517 SER A CA 1
ATOM 4107 C C . SER A 1 517 ? -1.536 -5.710 -17.067 1.00 96.50 517 SER A C 1
ATOM 4109 O O . SER A 1 517 ? -0.370 -5.734 -17.459 1.00 96.50 517 SER A O 1
ATOM 4111 N N . PHE A 1 518 ? -2.498 -4.984 -17.643 1.00 95.00 518 PHE A N 1
ATOM 4112 C CA . PHE A 1 518 ? -2.285 -4.146 -18.818 1.00 95.00 518 PHE A CA 1
ATOM 4113 C C . PHE A 1 518 ? -1.346 -2.970 -18.526 1.00 95.00 518 PHE A C 1
ATOM 4115 O O . PHE A 1 518 ? -0.382 -2.750 -19.259 1.00 95.00 518 PHE A O 1
ATOM 4122 N N . ILE A 1 519 ? -1.572 -2.247 -17.423 1.00 92.88 519 ILE A N 1
ATOM 4123 C CA . ILE A 1 519 ? -0.739 -1.093 -17.041 1.00 92.88 519 ILE A CA 1
ATOM 4124 C C . ILE A 1 519 ? 0.706 -1.514 -16.807 1.00 92.88 519 ILE A C 1
ATOM 4126 O O . ILE A 1 519 ? 1.622 -0.884 -17.333 1.00 92.88 519 ILE A O 1
ATOM 4130 N N . MET A 1 520 ? 0.920 -2.575 -16.027 1.00 94.94 520 MET A N 1
ATOM 4131 C CA . MET A 1 520 ? 2.270 -3.030 -15.698 1.00 94.94 520 MET A CA 1
ATOM 4132 C C . MET A 1 520 ? 2.986 -3.594 -16.926 1.00 94.94 520 MET A C 1
ATOM 4134 O O . MET A 1 520 ? 4.171 -3.325 -17.106 1.00 94.94 520 MET A O 1
ATOM 4138 N N . ALA A 1 521 ? 2.271 -4.288 -17.817 1.00 95.06 521 ALA A N 1
ATOM 4139 C CA . ALA A 1 521 ? 2.848 -4.739 -19.078 1.00 95.06 521 ALA A CA 1
ATOM 4140 C C . ALA A 1 521 ? 3.212 -3.561 -20.004 1.00 95.06 521 ALA A C 1
ATOM 4142 O O . ALA A 1 521 ? 4.282 -3.567 -20.607 1.00 95.06 521 ALA A O 1
ATOM 4143 N N . SER A 1 522 ? 2.374 -2.519 -20.074 1.00 91.81 522 SER A N 1
ATOM 4144 C CA . SER A 1 522 ? 2.684 -1.292 -20.824 1.00 91.81 522 SER A CA 1
ATOM 4145 C C . SER A 1 522 ? 3.877 -0.539 -20.234 1.00 91.81 522 SER A C 1
ATOM 4147 O O . SER A 1 522 ? 4.694 -0.004 -20.985 1.00 91.81 522 SER A O 1
ATOM 4149 N N . LEU A 1 523 ? 3.992 -0.489 -18.904 1.00 91.31 523 LEU A N 1
ATOM 4150 C CA . LEU A 1 523 ? 5.153 0.090 -18.231 1.00 91.31 523 LEU A CA 1
ATOM 4151 C C . LEU A 1 523 ? 6.422 -0.695 -18.587 1.00 91.31 523 LEU A C 1
ATOM 4153 O O . LEU A 1 523 ? 7.422 -0.094 -18.961 1.00 91.31 523 LEU A O 1
ATOM 4157 N N . GLY A 1 524 ? 6.351 -2.028 -18.552 1.00 92.81 524 GLY A N 1
ATOM 4158 C CA . GLY A 1 524 ? 7.424 -2.919 -18.990 1.00 92.81 524 GLY A CA 1
ATOM 4159 C C . GLY A 1 524 ? 7.878 -2.677 -20.426 1.00 92.81 524 GLY A C 1
ATOM 4160 O O . GLY A 1 524 ? 9.069 -2.529 -20.675 1.00 92.81 524 GLY A O 1
ATOM 4161 N N . LEU A 1 525 ? 6.926 -2.563 -21.355 1.00 91.62 525 LEU A N 1
ATOM 4162 C CA . LEU A 1 525 ? 7.218 -2.268 -22.760 1.00 91.62 525 LEU A CA 1
ATOM 4163 C C . LEU A 1 525 ? 7.919 -0.910 -22.928 1.00 91.62 525 LEU A C 1
ATOM 4165 O O . LEU A 1 525 ? 8.844 -0.782 -23.719 1.00 91.62 525 LEU A O 1
ATOM 4169 N N . SER A 1 526 ? 7.529 0.092 -22.136 1.00 88.44 526 SER A N 1
ATOM 4170 C CA . SER A 1 526 ? 8.172 1.418 -22.158 1.00 88.44 526 SER A CA 1
ATOM 4171 C C . SER A 1 526 ? 9.629 1.369 -21.693 1.00 88.44 526 SER A C 1
ATOM 4173 O O . SER A 1 526 ? 10.446 2.179 -22.121 1.00 88.44 526 SER A O 1
ATOM 4175 N N . LEU A 1 527 ? 9.959 0.422 -20.808 1.00 88.75 527 LEU A N 1
ATOM 4176 C CA . LEU A 1 527 ? 11.327 0.198 -20.346 1.00 88.75 527 LEU A CA 1
ATOM 4177 C C . LEU A 1 527 ? 12.187 -0.521 -21.391 1.00 88.75 527 LEU A C 1
ATOM 4179 O O . LEU A 1 527 ? 13.407 -0.416 -21.318 1.00 88.75 527 LEU A O 1
ATOM 4183 N N . GLN A 1 528 ? 11.583 -1.217 -22.360 1.00 87.56 528 GLN A N 1
ATOM 4184 C CA . GLN A 1 528 ? 12.319 -1.856 -23.452 1.00 87.56 528 GLN A CA 1
ATOM 4185 C C . GLN A 1 528 ? 13.022 -0.813 -24.320 1.00 87.56 528 GLN A C 1
ATOM 4187 O O . GLN A 1 528 ? 14.227 -0.912 -24.532 1.00 87.56 528 GLN A O 1
ATOM 4192 N N . ASP A 1 529 ? 12.295 0.243 -24.698 1.00 82.06 529 ASP A N 1
ATOM 4193 C CA . ASP A 1 529 ? 12.855 1.374 -25.444 1.00 82.06 529 ASP A CA 1
ATOM 4194 C C . ASP A 1 529 ? 14.026 2.021 -24.672 1.00 82.06 529 ASP A C 1
ATOM 4196 O O . ASP A 1 529 ? 15.056 2.364 -25.248 1.00 82.06 529 ASP A O 1
ATOM 4200 N N . ALA A 1 530 ? 13.907 2.142 -23.343 1.00 80.44 530 ALA A N 1
ATOM 4201 C CA . ALA A 1 530 ? 14.978 2.677 -22.503 1.00 80.44 530 ALA A CA 1
ATOM 4202 C C . ALA A 1 530 ? 16.195 1.738 -22.419 1.00 80.44 530 ALA A C 1
ATOM 4204 O O . ALA A 1 530 ? 17.331 2.207 -22.394 1.00 80.44 530 ALA A O 1
ATOM 4205 N N . ASN A 1 531 ? 15.981 0.419 -22.382 1.00 82.06 531 ASN A N 1
ATOM 4206 C CA . ASN A 1 531 ? 17.063 -0.567 -22.376 1.00 82.06 531 ASN A CA 1
ATOM 4207 C C . ASN A 1 531 ? 17.860 -0.541 -23.688 1.00 82.06 531 ASN A C 1
ATOM 4209 O O . ASN A 1 531 ? 19.087 -0.644 -23.661 1.00 82.06 531 ASN A O 1
ATOM 4213 N N . ASP A 1 532 ? 17.186 -0.342 -24.820 1.00 84.44 532 ASP A N 1
ATOM 4214 C CA . ASP A 1 532 ? 17.843 -0.226 -26.123 1.00 84.44 532 ASP A CA 1
ATOM 4215 C C . ASP A 1 532 ? 18.732 1.027 -26.200 1.00 84.44 532 ASP A C 1
ATOM 4217 O O . ASP A 1 532 ? 19.855 0.941 -26.701 1.00 84.44 532 ASP A O 1
ATOM 4221 N N . LEU A 1 533 ? 18.293 2.153 -25.620 1.00 79.81 533 LEU A N 1
ATOM 4222 C CA . LEU A 1 533 ? 19.104 3.376 -25.494 1.00 79.81 533 LEU A CA 1
ATOM 4223 C C . LEU A 1 533 ? 20.332 3.167 -24.591 1.00 79.81 533 LEU A C 1
ATOM 4225 O O . LEU A 1 533 ? 21.443 3.568 -24.940 1.00 79.81 533 LEU A O 1
ATOM 4229 N N . VAL A 1 534 ? 20.163 2.471 -23.459 1.00 79.81 534 VAL A N 1
ATOM 4230 C CA . VAL A 1 534 ? 21.276 2.146 -22.545 1.00 79.81 534 VAL A CA 1
ATOM 4231 C C . VAL A 1 534 ? 22.313 1.253 -23.218 1.00 79.81 534 VAL A C 1
ATOM 4233 O O . VAL A 1 534 ? 23.514 1.472 -23.054 1.00 79.81 534 VAL A O 1
ATOM 4236 N N . ASN A 1 535 ? 21.874 0.257 -23.989 1.00 82.69 535 ASN A N 1
ATOM 4237 C CA . ASN A 1 535 ? 22.779 -0.647 -24.697 1.00 82.69 535 ASN A CA 1
ATOM 4238 C C . ASN A 1 535 ? 23.566 0.056 -25.813 1.00 82.69 535 ASN A C 1
ATOM 4240 O O . ASN A 1 535 ? 24.664 -0.385 -26.148 1.00 82.69 535 ASN A O 1
ATOM 4244 N N . GLN A 1 536 ? 23.048 1.164 -26.348 1.00 88.44 536 GLN A N 1
ATOM 4245 C CA . GLN A 1 536 ? 23.749 2.009 -27.320 1.00 88.44 536 GLN A CA 1
ATOM 4246 C C . GLN A 1 536 ? 24.753 2.975 -26.667 1.00 88.44 536 GLN A C 1
ATOM 4248 O O . GLN A 1 536 ? 25.520 3.630 -27.371 1.00 88.44 536 GLN A O 1
ATOM 4253 N N . GLY A 1 537 ? 24.805 3.032 -25.331 1.00 86.88 537 GLY A N 1
ATOM 4254 C CA . GLY A 1 537 ? 25.687 3.934 -24.592 1.00 86.88 537 GLY A CA 1
ATOM 4255 C C . GLY A 1 537 ? 25.214 5.389 -24.588 1.00 86.88 537 GLY A C 1
ATOM 4256 O O . GLY A 1 537 ? 25.989 6.268 -24.212 1.00 86.88 537 GLY A O 1
ATOM 4257 N N . GLU A 1 538 ? 23.968 5.653 -24.988 1.00 85.19 538 GLU A N 1
ATOM 4258 C CA . GLU A 1 538 ? 23.384 6.989 -24.906 1.00 85.19 538 GLU A CA 1
ATOM 4259 C C . GLU A 1 538 ? 22.896 7.282 -23.478 1.00 85.19 538 GLU A C 1
ATOM 4261 O O . GLU A 1 538 ? 22.387 6.413 -22.764 1.00 85.19 538 GLU A O 1
ATOM 4266 N N . GLU A 1 539 ? 23.073 8.526 -23.027 1.00 82.44 539 GLU A N 1
ATOM 4267 C CA . GLU A 1 539 ? 22.548 8.970 -21.736 1.00 82.44 539 GLU A CA 1
ATOM 4268 C C . GLU A 1 539 ? 21.014 8.980 -21.779 1.00 82.44 539 GLU A C 1
ATOM 4270 O O . GLU A 1 539 ? 20.419 9.701 -22.577 1.00 82.44 539 GLU A O 1
ATOM 4275 N N . ILE A 1 540 ? 20.363 8.218 -20.893 1.00 74.69 540 ILE A N 1
ATOM 4276 C CA . ILE A 1 540 ? 18.897 8.154 -20.812 1.00 74.69 540 ILE A CA 1
ATOM 4277 C C . ILE A 1 540 ? 18.341 9.547 -20.491 1.00 74.69 540 ILE A C 1
ATOM 4279 O O . ILE A 1 540 ? 18.430 10.010 -19.347 1.00 74.69 540 ILE A O 1
ATOM 4283 N N . ARG A 1 541 ? 17.690 10.205 -21.454 1.00 79.81 541 ARG A N 1
ATOM 4284 C CA . ARG A 1 541 ? 16.858 11.376 -21.161 1.00 79.81 541 ARG A CA 1
ATOM 4285 C C . ARG A 1 541 ? 15.420 10.908 -20.994 1.00 79.81 541 ARG A C 1
ATOM 4287 O O . ARG A 1 541 ? 14.853 10.258 -21.860 1.00 79.81 541 ARG A O 1
ATOM 4294 N N . ILE A 1 542 ? 14.792 11.282 -19.878 1.00 75.25 542 ILE A N 1
ATOM 4295 C CA . ILE A 1 542 ? 13.373 10.979 -19.587 1.00 75.25 542 ILE A CA 1
ATOM 4296 C C . ILE A 1 542 ? 12.432 11.415 -20.726 1.00 75.25 542 ILE A C 1
ATOM 4298 O O . ILE A 1 542 ? 11.366 10.834 -20.909 1.00 75.25 542 ILE A O 1
ATOM 4302 N N . TRP A 1 543 ? 12.836 12.422 -21.500 1.00 78.00 543 TRP A N 1
ATOM 4303 C CA . TRP A 1 543 ? 12.080 12.969 -22.622 1.00 78.00 543 TRP A CA 1
ATOM 4304 C C . TRP A 1 543 ? 12.035 12.061 -23.858 1.00 78.00 543 TRP A C 1
ATOM 4306 O O . TRP A 1 543 ? 11.162 12.260 -24.699 1.00 78.00 543 TRP A O 1
ATOM 4316 N N . ASP A 1 544 ? 12.911 11.057 -23.946 1.00 75.38 544 ASP A N 1
ATOM 4317 C CA . ASP A 1 544 ? 12.965 10.131 -25.085 1.00 75.38 544 ASP A CA 1
ATOM 4318 C C . ASP A 1 544 ? 11.968 8.972 -24.939 1.00 75.38 544 ASP A C 1
ATOM 4320 O O . ASP A 1 544 ? 11.678 8.256 -25.899 1.00 75.38 544 ASP A O 1
ATOM 4324 N N . ALA A 1 545 ? 11.381 8.801 -23.748 1.00 74.25 545 ALA A N 1
ATOM 4325 C CA . ALA A 1 545 ? 10.285 7.865 -23.556 1.00 74.25 545 ALA A CA 1
ATOM 4326 C C . ALA A 1 545 ? 9.100 8.281 -24.439 1.00 74.25 545 ALA A C 1
ATOM 4328 O O . ALA A 1 545 ? 8.622 9.416 -24.358 1.00 74.25 545 ALA A O 1
ATOM 4329 N N . LYS A 1 546 ? 8.582 7.352 -25.257 1.00 83.81 546 LYS A N 1
ATOM 4330 C CA . LYS A 1 546 ? 7.412 7.613 -26.107 1.00 83.81 546 LYS A CA 1
ATOM 4331 C C . LYS A 1 546 ? 6.270 8.145 -25.239 1.00 83.81 546 LYS A C 1
ATOM 4333 O O . LYS A 1 546 ? 5.668 7.422 -24.443 1.00 83.81 546 LYS A O 1
ATOM 4338 N N . TRP A 1 547 ? 5.933 9.414 -25.439 1.00 84.00 547 TRP A N 1
ATOM 4339 C CA . TRP A 1 547 ? 4.896 10.169 -24.728 1.00 84.00 547 TRP A CA 1
ATOM 4340 C C . TRP A 1 547 ? 3.542 9.457 -24.728 1.00 84.00 547 TRP A C 1
ATOM 4342 O O . TRP A 1 547 ? 2.764 9.631 -23.797 1.00 84.00 547 TRP A O 1
ATOM 4352 N N . GLN A 1 548 ? 3.277 8.603 -25.721 1.00 83.50 548 GLN A N 1
ATOM 4353 C CA . GLN A 1 548 ? 2.095 7.742 -25.771 1.00 83.50 548 GLN A CA 1
ATOM 4354 C C . GLN A 1 548 ? 2.009 6.784 -24.573 1.00 83.50 548 GLN A C 1
ATOM 4356 O O . GLN A 1 548 ? 0.946 6.665 -23.965 1.00 83.50 548 GLN A O 1
ATOM 4361 N N . HIS A 1 549 ? 3.109 6.134 -24.186 1.00 78.00 549 HIS A N 1
ATOM 4362 C CA . HIS A 1 549 ? 3.101 5.214 -23.050 1.00 78.00 549 HIS A CA 1
ATOM 4363 C C . HIS A 1 549 ? 3.007 5.947 -21.714 1.00 78.00 549 HIS A C 1
ATOM 4365 O O . HIS A 1 549 ? 2.260 5.524 -20.830 1.00 78.00 549 HIS A O 1
ATOM 4371 N N . LEU A 1 550 ? 3.688 7.091 -21.595 1.00 78.31 550 LEU A N 1
ATOM 4372 C CA . LEU A 1 550 ? 3.558 7.955 -20.426 1.00 78.31 550 LEU A CA 1
ATOM 4373 C C . LEU A 1 550 ? 2.122 8.479 -20.283 1.00 78.31 550 LEU A C 1
ATOM 4375 O O . LEU A 1 550 ? 1.569 8.460 -19.187 1.00 78.31 550 LEU A O 1
ATOM 4379 N N . ALA A 1 551 ? 1.489 8.884 -21.386 1.00 85.25 551 ALA A N 1
ATOM 4380 C CA . ALA A 1 551 ? 0.096 9.315 -21.392 1.00 85.25 551 ALA A CA 1
ATOM 4381 C C . ALA A 1 551 ? -0.848 8.182 -20.966 1.00 85.25 551 ALA A C 1
ATOM 4383 O O . ALA A 1 551 ? -1.705 8.406 -20.113 1.00 85.25 551 ALA A O 1
ATOM 4384 N N . MET A 1 552 ? -0.667 6.958 -21.480 1.00 79.50 552 MET A N 1
ATOM 4385 C CA . MET A 1 552 ? -1.456 5.795 -21.046 1.00 79.50 552 MET A CA 1
ATOM 4386 C C . MET A 1 552 ? -1.280 5.504 -19.552 1.00 79.50 552 MET A C 1
ATOM 4388 O O . MET A 1 552 ? -2.265 5.242 -18.858 1.00 79.50 552 MET A O 1
ATOM 4392 N N . PHE A 1 553 ? -0.052 5.596 -19.035 1.00 77.75 553 PHE A N 1
ATOM 4393 C CA . PHE A 1 553 ? 0.226 5.437 -17.609 1.00 77.75 553 PHE A CA 1
ATOM 4394 C C . PHE A 1 553 ? -0.455 6.529 -16.770 1.00 77.75 553 PHE A C 1
ATOM 4396 O O . PHE A 1 553 ? -1.154 6.216 -15.808 1.00 77.75 553 PHE A O 1
ATOM 4403 N N . LEU A 1 554 ? -0.339 7.798 -17.169 1.00 84.62 554 LEU A N 1
ATOM 4404 C CA . LEU A 1 554 ? -0.969 8.926 -16.478 1.00 84.62 554 LEU A CA 1
ATOM 4405 C C . LEU A 1 554 ? -2.496 8.817 -16.469 1.00 84.62 554 LEU A C 1
ATOM 4407 O O . LEU A 1 554 ? -3.108 8.955 -15.410 1.00 84.62 554 LEU A O 1
ATOM 4411 N N . VAL A 1 555 ? -3.112 8.512 -17.615 1.00 87.44 555 VAL A N 1
ATOM 4412 C CA . VAL A 1 555 ? -4.561 8.269 -17.713 1.00 87.44 555 VAL A CA 1
ATOM 4413 C C . VAL A 1 555 ? -4.971 7.128 -16.785 1.00 87.44 555 VAL A C 1
ATOM 4415 O O . VAL A 1 555 ? -5.983 7.223 -16.091 1.00 87.44 555 VAL A O 1
ATOM 4418 N N . SER A 1 556 ? -4.153 6.081 -16.704 1.00 79.00 556 SER A N 1
ATOM 4419 C CA . SER A 1 556 ? -4.417 4.939 -15.836 1.00 79.00 556 SER A CA 1
ATOM 4420 C C . SER A 1 556 ? -4.325 5.281 -14.345 1.00 79.00 556 SER A C 1
ATOM 4422 O O . SER A 1 556 ? -5.163 4.842 -13.548 1.00 79.00 556 SER A O 1
ATOM 4424 N N . CYS A 1 557 ? -3.348 6.102 -13.954 1.00 82.50 557 CYS A N 1
ATOM 4425 C CA . CYS A 1 557 ? -3.230 6.626 -12.594 1.00 82.50 557 CYS A CA 1
ATOM 4426 C C . CYS A 1 557 ? -4.428 7.511 -12.235 1.00 82.50 557 CYS A C 1
ATOM 4428 O O . CYS A 1 557 ? -5.026 7.319 -11.177 1.00 82.50 557 CYS A O 1
ATOM 4430 N N . VAL A 1 558 ? -4.824 8.424 -13.128 1.00 89.94 558 VAL A N 1
ATOM 4431 C CA . VAL A 1 558 ? -5.991 9.297 -12.927 1.00 89.94 558 VAL A CA 1
ATOM 4432 C C . VAL A 1 558 ? -7.264 8.469 -12.774 1.00 89.94 558 VAL A C 1
ATOM 4434 O O . VAL A 1 558 ? -8.006 8.674 -11.818 1.00 89.94 558 VAL A O 1
ATOM 4437 N N . MET A 1 559 ? -7.491 7.487 -13.649 1.00 88.19 559 MET A N 1
ATOM 4438 C CA . MET A 1 559 ? -8.655 6.604 -13.558 1.00 88.19 559 MET A CA 1
ATOM 4439 C C . MET A 1 559 ? -8.670 5.824 -12.236 1.00 88.19 559 MET A C 1
ATOM 4441 O O . MET A 1 559 ? -9.712 5.716 -11.595 1.00 88.19 559 MET A O 1
ATOM 4445 N N . SER A 1 560 ? -7.512 5.343 -11.774 1.00 82.94 560 SER A N 1
ATOM 4446 C CA . SER A 1 560 ? -7.403 4.640 -10.488 1.00 82.94 560 SER A CA 1
ATOM 4447 C C . SER A 1 560 ? -7.735 5.556 -9.301 1.00 82.94 560 SER A C 1
ATOM 4449 O O . SER A 1 560 ? -8.430 5.135 -8.377 1.00 82.94 560 SER A O 1
ATOM 4451 N N . LEU A 1 561 ? -7.313 6.826 -9.343 1.00 89.06 561 LEU A N 1
ATOM 4452 C CA . LEU A 1 561 ? -7.659 7.824 -8.323 1.00 89.06 561 LEU A CA 1
ATOM 4453 C C . LEU A 1 561 ? -9.153 8.166 -8.345 1.00 89.06 561 LEU A C 1
ATOM 4455 O O . LEU A 1 561 ? -9.769 8.239 -7.284 1.00 89.06 561 LEU A O 1
ATOM 4459 N N . LEU A 1 562 ? -9.751 8.319 -9.532 1.00 92.56 562 LEU A N 1
ATOM 4460 C CA . LEU A 1 562 ? -11.187 8.571 -9.684 1.00 92.56 562 LEU A CA 1
ATOM 4461 C C . LEU A 1 562 ? -12.024 7.397 -9.165 1.00 92.56 562 LEU A C 1
ATOM 4463 O O . LEU A 1 562 ? -12.983 7.618 -8.427 1.00 92.56 562 LEU A O 1
ATOM 4467 N N . MET A 1 563 ? -11.632 6.159 -9.476 1.00 88.12 563 MET A N 1
ATOM 4468 C CA . MET A 1 563 ? -12.288 4.953 -8.959 1.00 88.12 563 MET A CA 1
ATOM 4469 C C . MET A 1 563 ? -12.137 4.835 -7.440 1.00 88.12 563 MET A C 1
ATOM 4471 O O . MET A 1 563 ? -13.109 4.528 -6.752 1.00 88.12 563 MET A O 1
ATOM 4475 N N . SER A 1 564 ? -10.955 5.130 -6.890 1.00 86.88 564 SER A N 1
ATOM 4476 C CA . SER A 1 564 ? -10.741 5.136 -5.438 1.00 86.88 564 SER A CA 1
ATOM 4477 C C . SER A 1 564 ? -11.569 6.225 -4.744 1.00 86.88 564 SER A C 1
ATOM 4479 O O . SER A 1 564 ? -12.139 5.974 -3.683 1.00 86.88 564 SER A O 1
ATOM 4481 N N . TRP A 1 565 ? -11.671 7.416 -5.339 1.00 92.19 565 TRP A N 1
ATOM 4482 C CA . TRP A 1 565 ? -12.509 8.503 -4.828 1.00 92.19 565 TRP A CA 1
ATOM 4483 C C . TRP A 1 565 ? -13.996 8.144 -4.876 1.00 92.19 565 TRP A C 1
ATOM 4485 O O . TRP A 1 565 ? -14.701 8.324 -3.884 1.00 92.19 565 TRP A O 1
ATOM 4495 N N . TYR A 1 566 ? -14.462 7.573 -5.990 1.00 92.88 566 TYR A N 1
ATOM 4496 C CA . TYR A 1 566 ? -15.832 7.083 -6.131 1.00 92.88 566 TYR A CA 1
ATOM 4497 C C . TYR A 1 566 ? -16.155 6.006 -5.086 1.00 92.88 566 TYR A C 1
ATOM 4499 O O . TYR A 1 566 ? -17.178 6.094 -4.413 1.00 92.88 566 TYR A O 1
ATOM 4507 N N . SER A 1 567 ? -15.239 5.055 -4.878 1.00 87.56 567 SER A N 1
ATOM 4508 C CA . SER A 1 567 ? -15.359 4.005 -3.856 1.00 87.56 567 SER A CA 1
ATOM 4509 C C . SER A 1 567 ? -15.511 4.594 -2.455 1.00 87.56 567 SER A C 1
ATOM 4511 O O . SER A 1 567 ? -16.399 4.200 -1.702 1.00 87.56 567 SER A O 1
ATOM 4513 N N . TYR A 1 568 ? -14.668 5.574 -2.116 1.00 89.81 568 TYR A N 1
ATOM 4514 C CA . TYR A 1 568 ? -14.722 6.260 -0.828 1.00 89.81 568 TYR A CA 1
ATOM 4515 C C . TYR A 1 568 ? -16.028 7.039 -0.646 1.00 89.81 568 TYR A C 1
ATOM 4517 O O . TYR A 1 568 ? -16.640 6.988 0.419 1.00 89.81 568 TYR A O 1
ATOM 4525 N N . ARG A 1 569 ? -16.485 7.734 -1.693 1.00 93.69 569 ARG A N 1
ATOM 4526 C CA . ARG A 1 569 ? -17.741 8.484 -1.663 1.00 93.69 569 ARG A CA 1
ATOM 4527 C C . ARG A 1 569 ? -18.944 7.559 -1.472 1.00 93.69 569 ARG A C 1
ATOM 4529 O O . ARG A 1 569 ? -19.762 7.828 -0.600 1.00 93.69 569 ARG A O 1
ATOM 4536 N N . LYS A 1 570 ? -19.026 6.467 -2.236 1.00 90.19 570 LYS A N 1
ATOM 4537 C CA . LYS A 1 570 ? -20.103 5.471 -2.124 1.00 90.19 570 LYS A CA 1
ATOM 4538 C C . LYS A 1 570 ? -20.130 4.849 -0.720 1.00 90.19 570 LYS A C 1
ATOM 4540 O O . LYS A 1 570 ? -21.189 4.741 -0.112 1.00 90.19 570 LYS A O 1
ATOM 4545 N N . TYR A 1 571 ? -18.957 4.527 -0.168 1.00 88.12 571 TYR A N 1
ATOM 4546 C CA . TYR A 1 571 ? -18.820 4.078 1.220 1.00 88.12 571 TYR A CA 1
ATOM 4547 C C . TYR A 1 571 ? -19.343 5.119 2.227 1.00 88.12 571 TYR A C 1
ATOM 4549 O O . TYR A 1 571 ? -20.112 4.784 3.127 1.00 88.12 571 TYR A O 1
ATOM 4557 N N . ALA A 1 572 ? -18.973 6.392 2.062 1.00 90.06 572 ALA A N 1
ATOM 4558 C CA . ALA A 1 572 ? -19.418 7.472 2.942 1.00 90.06 572 ALA A CA 1
ATOM 4559 C C . ALA A 1 572 ? -20.938 7.715 2.875 1.00 90.06 572 ALA A C 1
ATOM 4561 O O . ALA A 1 572 ? -21.554 7.985 3.904 1.00 90.06 572 ALA A O 1
ATOM 4562 N N . GLU A 1 573 ? -21.548 7.598 1.691 1.00 89.94 573 GLU A N 1
ATOM 4563 C CA . GLU A 1 573 ? -22.997 7.755 1.500 1.00 89.94 573 GLU A CA 1
ATOM 4564 C C . GLU A 1 573 ? -23.794 6.686 2.269 1.00 89.94 573 GLU A C 1
ATOM 4566 O O . GLU A 1 573 ? -24.772 7.022 2.939 1.00 89.94 573 GLU A O 1
ATOM 4571 N N . MET A 1 574 ? -23.344 5.428 2.272 1.00 85.81 574 MET A N 1
ATOM 4572 C CA . MET A 1 574 ? -23.992 4.368 3.061 1.00 85.81 574 MET A CA 1
ATOM 4573 C C . MET A 1 574 ? -23.822 4.572 4.565 1.00 85.81 574 MET A C 1
ATOM 4575 O O . MET A 1 574 ? -24.791 4.482 5.315 1.00 85.81 574 MET A O 1
ATOM 4579 N N . MET A 1 575 ? -22.615 4.945 4.998 1.00 85.88 575 MET A N 1
ATOM 4580 C CA . MET A 1 575 ? -22.347 5.261 6.404 1.00 85.88 575 MET A CA 1
ATOM 4581 C C . MET A 1 575 ? -23.197 6.438 6.910 1.00 85.88 575 MET A C 1
ATOM 4583 O O . MET A 1 575 ? -23.542 6.488 8.090 1.00 85.88 575 MET A O 1
ATOM 4587 N N . ALA A 1 576 ? -23.542 7.391 6.036 1.00 88.81 576 ALA A N 1
ATOM 4588 C CA . ALA A 1 576 ? -24.446 8.492 6.363 1.00 88.81 576 ALA A CA 1
ATOM 4589 C C . ALA A 1 576 ? -25.924 8.051 6.415 1.00 88.81 576 ALA A C 1
ATOM 4591 O O . ALA A 1 576 ? -26.691 8.574 7.227 1.00 88.81 576 ALA A O 1
ATOM 4592 N N . GLY A 1 577 ? -26.325 7.083 5.583 1.00 82.56 577 GLY A N 1
ATOM 4593 C CA . GLY A 1 577 ? -27.679 6.517 5.561 1.00 82.56 577 GLY A CA 1
ATOM 4594 C C . GLY A 1 577 ? -28.051 5.739 6.830 1.00 82.56 577 GLY A C 1
ATOM 4595 O O . GLY A 1 577 ? -29.198 5.808 7.279 1.00 82.56 577 GLY A O 1
ATOM 4596 N N . GLU A 1 578 ? -27.077 5.083 7.464 1.00 64.75 578 GLU A N 1
ATOM 4597 C CA . GLU A 1 578 ? -27.243 4.329 8.721 1.00 64.75 578 GLU A CA 1
ATOM 4598 C C . GLU A 1 578 ? -27.501 5.205 9.964 1.00 64.75 578 GLU A C 1
ATOM 4600 O O . GLU A 1 578 ? -27.748 4.693 11.056 1.00 64.75 578 GLU A O 1
ATOM 4605 N N . GLY A 1 579 ? -27.510 6.538 9.827 1.00 54.38 579 GLY A N 1
ATOM 4606 C CA . GLY A 1 579 ? -27.924 7.453 10.897 1.00 54.38 579 GLY A CA 1
ATOM 4607 C C . GLY A 1 579 ? -29.396 7.310 11.314 1.00 54.38 579 GLY A C 1
ATOM 4608 O O . GLY A 1 579 ? -29.800 7.861 12.340 1.00 54.38 579 GLY A O 1
ATOM 4609 N N . LYS A 1 580 ? -30.211 6.561 10.559 1.00 52.34 580 LYS A N 1
ATOM 4610 C CA . LYS A 1 580 ? -31.499 6.079 11.061 1.00 52.34 580 LYS A CA 1
ATOM 4611 C C . LYS A 1 580 ? -31.218 4.872 11.960 1.00 52.34 580 LYS A C 1
ATOM 4613 O O . LYS A 1 580 ? -30.752 3.865 11.432 1.00 52.34 580 LYS A O 1
ATOM 4618 N N . PRO A 1 581 ? -31.486 4.941 13.280 1.00 52.41 581 PRO A N 1
ATOM 4619 C CA . PRO A 1 581 ? -31.304 3.789 14.154 1.00 52.41 581 PRO A CA 1
ATOM 4620 C C . PRO A 1 581 ? -32.023 2.606 13.520 1.00 52.41 581 PRO A C 1
ATOM 4622 O O . PRO A 1 581 ? -33.192 2.745 13.154 1.00 52.41 581 PRO A O 1
ATOM 4625 N N . PHE A 1 582 ? -31.306 1.492 13.342 1.00 50.66 582 PHE A N 1
ATOM 4626 C CA . PHE A 1 582 ? -31.876 0.215 12.927 1.00 50.66 582 PHE A CA 1
ATOM 4627 C C . PHE A 1 582 ? -33.074 -0.046 13.837 1.00 50.66 582 PHE A C 1
ATOM 4629 O O . PHE A 1 582 ? -32.919 -0.441 14.992 1.00 50.66 582 PHE A O 1
ATOM 4636 N N . SER A 1 583 ? -34.272 0.293 13.359 1.00 48.75 583 SER A N 1
ATOM 4637 C CA . SER A 1 583 ? -35.487 0.073 14.123 1.00 48.75 583 SER A CA 1
ATOM 4638 C C . SER A 1 583 ? -35.532 -1.420 14.419 1.00 48.75 583 SER A C 1
ATOM 4640 O O . SER A 1 583 ? -35.275 -2.220 13.518 1.00 48.75 583 SER A O 1
ATOM 4642 N N . GLU A 1 584 ? -35.853 -1.795 15.654 1.00 53.72 584 GLU A N 1
ATOM 4643 C CA . GLU A 1 584 ? -35.923 -3.178 16.154 1.00 53.72 584 GLU A CA 1
ATOM 4644 C C . GLU A 1 584 ? -36.762 -4.149 15.294 1.00 53.72 584 GLU A C 1
ATOM 4646 O O . GLU A 1 584 ? -36.761 -5.351 15.544 1.00 53.72 584 GLU A O 1
ATOM 4651 N N . SER A 1 585 ? -37.436 -3.665 14.248 1.00 50.03 585 SER A N 1
ATOM 4652 C CA . SER A 1 585 ? -38.295 -4.418 13.335 1.00 50.03 585 SER A CA 1
ATOM 4653 C C . SER A 1 585 ? -37.589 -5.459 12.452 1.00 50.03 585 SER A C 1
ATOM 4655 O O . SER A 1 585 ? -38.274 -6.275 11.840 1.00 50.03 585 SER A O 1
ATOM 4657 N N . GLN A 1 586 ? -36.252 -5.490 12.391 1.00 47.88 586 GLN A N 1
ATOM 4658 C CA . GLN A 1 586 ? -35.508 -6.481 11.592 1.00 47.88 586 GLN A CA 1
ATOM 4659 C C . GLN A 1 586 ? -34.861 -7.611 12.401 1.00 47.88 586 GLN A C 1
ATOM 4661 O O . GLN A 1 586 ? -34.182 -8.465 11.827 1.00 47.88 586 GLN A O 1
ATOM 4666 N N . ARG A 1 587 ? -35.137 -7.694 13.708 1.00 51.06 587 ARG A N 1
ATOM 4667 C CA . ARG A 1 587 ? -34.854 -8.894 14.503 1.00 51.06 587 ARG A CA 1
ATOM 4668 C C . ARG A 1 587 ? -35.864 -9.987 14.106 1.00 51.06 587 ARG A C 1
ATOM 4670 O O . ARG A 1 587 ? -36.817 -10.251 14.827 1.00 51.06 587 ARG A O 1
ATOM 4677 N N . ARG A 1 588 ? -35.702 -10.561 12.906 1.00 46.97 588 ARG A N 1
ATOM 4678 C CA . ARG A 1 588 ? -36.435 -11.763 12.487 1.00 46.97 588 ARG A CA 1
ATOM 4679 C C . ARG A 1 588 ? -36.108 -12.867 13.491 1.00 46.97 588 ARG A C 1
ATOM 4681 O O . ARG A 1 588 ? -34.937 -13.183 13.694 1.00 46.97 588 ARG A O 1
ATOM 4688 N N . GLU A 1 589 ? -37.145 -13.366 14.157 1.00 43.81 589 GLU A N 1
ATOM 4689 C CA . GLU A 1 589 ? -37.075 -14.564 14.989 1.00 43.81 589 GLU A CA 1
ATOM 4690 C C . GLU A 1 589 ? -36.567 -15.760 14.153 1.00 43.81 589 GLU A C 1
ATOM 4692 O O . GLU A 1 589 ? -36.830 -15.794 12.945 1.00 43.81 589 GLU A O 1
ATOM 4697 N N . PRO A 1 590 ? -35.788 -16.670 14.770 1.00 53.53 590 PRO A N 1
ATOM 4698 C CA . PRO A 1 590 ? -35.098 -17.778 14.104 1.00 53.53 590 PRO A CA 1
ATOM 4699 C C . PRO A 1 590 ? -36.014 -18.838 13.486 1.00 53.53 590 PRO A C 1
ATOM 4701 O O . PRO A 1 590 ? -37.125 -19.066 14.019 1.00 53.53 590 PRO A O 1
#

Foldseek 3Di:
DDLPDAPVVVVVVLVVVLLVVLCVLDDLSVVVVRNVVDPVSVVSVVVSVVVLLVSQLVCCVPVVDGSQVPPDPQQQPADPPPRHGNSQVSATQDPVVQFGFHRNVDGPDTHHDPPPDDPPQFPQPDDPDDPDDDDPVVVVVVVVVVVVPDDDDDDDDDDDDDDDDDDDDDDDDDDDDDDDDDDDDDDDDDDDDDDPVVVVLVVLLVVLVVCVVVVNHDPVSVLVNVVSSVVVVLVVVLVVLLVVLVVCVSRGDPVVSVVVNVVSVVVSVVVVVVSVVVVPDDPPPPVCVVVVVVVVVVVVVVVDDDDDDDDDDDDDDDDDDDDDDDDDDDDDDDDDDDDDDDDDPPPVVVVVVVVVVVVVVVCVVCDVVNVVLVVVVVADPADDPVNLVVLLVVLLCCLLVLPPCNLVSLLQLLQHLNQVSSLVSQLSSLLNSLLVLLVCLQPPPQVVVVVVVVVDPPVVVVLVLVVCQDQPCVLVLLLLLLLAPDRSSCNRNVCSNHPYDSVSNSVSVNVSSSLSSNLSSLSSNQVNQVVVCVVVVHDDDPVPRDVVSVVVNVVSVVVSVVSNVVSVVVSVVVVVVPVPPPPPVPPPDD

Organism: NCBI:txid878477

Radius of gyration: 33.93 Å; chains: 1; bounding box: 86×91×92 Å

InterPro domains:
  IPR002227 Tyrosinase copper-binding domain [PF00264] (11-57)
  IPR002227 Tyrosinase copper-binding domain [PS00498] (38-49)
  IPR008922 Di-copper centre-containing domain superfamily [G3DSA:1.10.1280.10] (1-99)
  IPR008922 Di-copper centre-containing domain superfamily [SSF48056] (4-93)
  IPR015414 Transmembrane protein TMEM64 [PTHR12677] (377-576)

Sequence (590 aa):
MTAQESFETIQSKFDTFHVGIHTNVGGNMANLPDSTLDPVFWLHHGVVDFMFTFWQAWQHNNEQTHPTCRSCSTCNQPMTYYGVPRTEWMGRWNSELNCVEVPCSNPVACIGYDGYIEPGVWNPPAPPPPPPRPHRWQRRWHSWLQNETKQEPGAESLVEGNVAAFQPNMQVRPVIIEAPNGHRIVESASRATFGSTERLEQMECEETFNKIQKGTCSLGEISKHVVLTAKQDMQLARTQCADFFGTLRGMVPESTVERRISECWKAAEVIEKVQNMFRYKEPESEAEKLYGIACRAANLRKQLGQFEPRGLMRDDLKSVGCISAWEVQNAGLGTRLRAKRSRGGVRKRLQLVSTHKAGQILQYAIGPTYLIGQALRLLPDSPGWAWFAAWALLLFVNVVCMVPLWQAICAASGLMFGLWGGTALNFLGLYAAAAVSTVLGRFLLQEPIRGWLDEGNFPTAKRALQVLEDDDDSLEFQVLFRFLFIPIWLRNYGPATLHIPVWKLLLAAVPHTLWVSFIMASLGLSLQDANDLVNQGEEIRIWDAKWQHLAMFLVSCVMSLLMSWYSYRKYAEMMAGEGKPFSESQRREP

Secondary structure (DSSP, 8-state):
--TT--HHHHHHHHHHHHHHHHHHH-HHHHSTTTGGGSHHHHHHHHHHHHHHHHHHHHHHHHHSS---SSS-TTTTSBPTTT-SBHHHHT-EEETTTTEEEESSSS-SEEEE-TTT--TTTT----PPPPPPPPPHHHHHHHHHHHHHT---------------------PPPPPP-------------------HHHHHHHHHHHHHHHHHHTT---HHHHHHHHHHHHHHHHHHHHHHHHHHHHHTBTTB-HHHHHHHHHHHHHHHHHHHHHHHHHTT---HHHHHHHHHHHHHHHHHTTT-----------------------------------------SSHHHHHHHHHHHHHHHHHHHH-HHHHHHHHHHTS-SS--HHHHHHHHHHHHHHHHTT-TTHHHHHHHHHHHHHHHHHHHHHHHHHHHHHHHHHHHIIIIIHHHHHHHHHHTT-HHHHHHHHHHH-TTTHHHHHHHHHHSS--HHHHHHTGGGSSS-HHHHHHTHHHHHHHHHHHHHHHHHHHHHHHHHHHTT----GGGS-HHHHHHHHHHHHHHHHHHHHHHHHHHHHHHHTTS---GGG----

pLDDT: mean 70.82, std 24.29, range [21.69, 98.56]